Protein AF-0000000073700844 (afdb_homodimer)

Organism: Channa argus (NCBI:txid215402)

Secondary structure (DSSP, 8-state):
------------------EEEEEEHHHHEETTEE-TTHHHHHHHHHHHHHHHHH-TT----EEEEEET----HHHHHHTTTSEEEEE--STTHHHHHHHTTEEEEEESSTTSSHHHHHHTT-EEEE--S----PPPP-TT-SEEEEE-TBTTTB-SHHHHHHTT-HHHHHHHHHHTTTSPPPB-TTHHHHHHHHHHHHHHHTTSS-SEEEEEEESS-SSHHHHHHHHHHHHTT---SEEEE-TT--SHHHHHHH--SEEEES-HHHHHHHHHTT--EEE--------/------------------EEEEEEHHHHEETTEE-TTHHHHHHHHHHHHHHHHH-TT----EEEEEET----HHHHHHTTTSEEEEE--STTHHHHHHHTTEEEEEESSTTSSHHHHHHTT-EEEE--S----PPPP-SS-SEEEEE-TBTTTB-SHHHHHHTT-HHHHHHHHHHTTTSPPPB-TTHHHHHHHHHHHHHHHTTSS-SEEEEEEESS-SSHHHHHHHHHHHHTT---SEEEE-TT--SHHHHHHH--SEEEES-HHHHHHHHHTT--EEE--------

InterPro domains:
  IPR010394 5-nucleotidase [PF06189] (26-286)
  IPR010394 5-nucleotidase [PTHR31367] (26-283)

Sequence (574 aa):
MSNRSSSQQQLSSETEMPITIAMSSELLKQQMRPGPAYFFVKALNTVNAKIKQDYPESKELFKVILINGKSSHELIEEFSDLTIDFLESGEDLIAKLKEHKTHLYLSAEPGFKIQEAVNEGIAAAIIFPQEIQEVTELEKCELRIVFDGDAVLFSDDSERVNKTGLSNFLKYEKENVDNPMTEGPFKGFLKSLTNMQRKLVVKGESIICTYLVTSRNAGYAGYRALNTLKTWGLEIDQAYFLKGSPKGPFLKMIRPHIFFDDQKKHVEDAMKEGILACYVPYCKENPMSNRSSSQQQLSSETEMPITIAMSSELLKQQMRPGPAYFFVKALNTVNAKIKQDYPESKELFKVILINGKSSHELIEEFSDLTIDFLESGEDLIAKLKEHKTHLYLSAEPGFKIQEAVNEGIAAAIIFPQEIQEVTELEKCELRIVFDGDAVLFSDDSERVNKTGLSNFLKYEKENVDNPMTEGPFKGFLKSLTNMQRKLVVKGESIICTYLVTSRNAGYAGYRALNTLKTWGLEIDQAYFLKGSPKGPFLKMIRPHIFFDDQKKHVEDAMKEGILACYVPYCKENP

Structure (mmCIF, N/CA/C/O backbone):
data_AF-0000000073700844-model_v1
#
loop_
_entity.id
_entity.type
_entity.pdbx_description
1 polymer "Cytosolic 5'-nucleotidase 1A"
#
loop_
_atom_site.group_PDB
_atom_site.id
_atom_site.type_symbol
_atom_site.label_atom_id
_atom_site.label_alt_id
_atom_site.label_comp_id
_atom_site.label_asym_id
_atom_site.label_entity_id
_atom_site.label_seq_id
_atom_site.pdbx_PDB_ins_code
_atom_site.Cartn_x
_atom_site.Cartn_y
_atom_site.Cartn_z
_atom_site.occupancy
_atom_site.B_iso_or_equiv
_atom_site.auth_seq_id
_atom_site.auth_comp_id
_atom_site.auth_asym_id
_atom_site.auth_atom_id
_atom_site.pdbx_PDB_model_num
ATOM 1 N N . MET A 1 1 ? -35.781 -9.5 33.906 1 22.3 1 MET A N 1
ATOM 2 C CA . MET A 1 1 ? -35.938 -8.211 33.25 1 22.3 1 MET A CA 1
ATOM 3 C C . MET A 1 1 ? -34.75 -7.301 33.531 1 22.3 1 MET A C 1
ATOM 5 O O . MET A 1 1 ? -34.875 -6.074 33.531 1 22.3 1 MET A O 1
ATOM 9 N N . SER A 1 2 ? -33.594 -7.816 33.969 1 22.88 2 SER A N 1
ATOM 10 C CA . SER A 1 2 ? -32.406 -7.191 34.531 1 22.88 2 SER A CA 1
ATOM 11 C C . SER A 1 2 ? -31.781 -6.18 33.562 1 22.88 2 SER A C 1
ATOM 13 O O . SER A 1 2 ? -31.906 -6.32 32.344 1 22.88 2 SER A O 1
ATOM 15 N N . ASN A 1 3 ? -31.453 -4.898 34.031 1 21.47 3 ASN A N 1
ATOM 16 C CA . ASN A 1 3 ? -31 -3.576 33.625 1 21.47 3 ASN A CA 1
ATOM 17 C C . ASN A 1 3 ? -29.656 -3.645 32.906 1 21.47 3 ASN A C 1
ATOM 19 O O . ASN A 1 3 ? -28.641 -3.982 33.5 1 21.47 3 ASN A O 1
ATOM 23 N N . ARG A 1 4 ? -29.641 -4.223 31.594 1 27.36 4 ARG A N 1
ATOM 24 C CA . ARG A 1 4 ? -28.5 -4.16 30.703 1 27.36 4 ARG A CA 1
ATOM 25 C C . ARG A 1 4 ? -27.844 -2.785 30.734 1 27.36 4 ARG A C 1
ATOM 27 O O . ARG A 1 4 ? -28.391 -1.813 30.219 1 27.36 4 ARG A O 1
ATOM 34 N N . SER A 1 5 ? -27.156 -2.371 31.922 1 24.86 5 SER A N 1
ATOM 35 C CA . SER A 1 5 ? -26.344 -1.184 32.188 1 24.86 5 SER A CA 1
ATOM 36 C C . SER A 1 5 ? -25.484 -0.82 30.984 1 24.86 5 SER A C 1
ATOM 38 O O . SER A 1 5 ? -24.781 -1.673 30.438 1 24.86 5 SER A O 1
ATOM 40 N N . SER A 1 6 ? -25.875 0.181 30.156 1 27.06 6 SER A N 1
ATOM 41 C CA . SER A 1 6 ? -25.375 1 29.062 1 27.06 6 SER A CA 1
ATOM 42 C C . SER A 1 6 ? -23.984 1.544 29.359 1 27.06 6 SER A C 1
ATOM 44 O O . SER A 1 6 ? -23.828 2.451 30.172 1 27.06 6 SER A O 1
ATOM 46 N N . SER A 1 7 ? -23.047 0.772 29.641 1 26.09 7 SER A N 1
ATOM 47 C CA . SER A 1 7 ? -21.688 1.275 29.828 1 26.09 7 SER A CA 1
ATOM 48 C C . SER A 1 7 ? -21.297 2.264 28.734 1 26.09 7 SER A C 1
ATOM 50 O O . SER A 1 7 ? -20.891 1.86 27.641 1 26.09 7 SER A O 1
ATOM 52 N N . GLN A 1 8 ? -22.094 3.354 28.469 1 25.64 8 GLN A N 1
ATOM 53 C CA . GLN A 1 8 ? -21.656 4.582 27.812 1 25.64 8 GLN A CA 1
ATOM 54 C C . GLN A 1 8 ? -20.266 4.992 28.281 1 25.64 8 GLN A C 1
ATOM 56 O O . GLN A 1 8 ? -20.062 5.316 29.453 1 25.64 8 GLN A O 1
ATOM 61 N N . GLN A 1 9 ? -19.219 4.25 27.969 1 28.69 9 GLN A N 1
ATOM 62 C CA . GLN A 1 9 ? -17.891 4.762 28.281 1 28.69 9 GLN A CA 1
ATOM 63 C C . GLN A 1 9 ? -17.844 6.281 28.172 1 28.69 9 GLN A C 1
ATOM 65 O O . GLN A 1 9 ? -18.297 6.848 27.172 1 28.69 9 GLN A O 1
ATOM 70 N N . GLN A 1 10 ? -18 7.043 29.219 1 26.89 10 GLN A N 1
ATOM 71 C CA . GLN A 1 10 ? -17.625 8.438 29.406 1 26.89 10 GLN A CA 1
ATOM 72 C C . GLN A 1 10 ? -16.344 8.773 28.625 1 26.89 10 GLN A C 1
ATOM 74 O O . GLN A 1 10 ? -15.25 8.367 29.016 1 26.89 10 GLN A O 1
ATOM 79 N N . LEU A 1 11 ? -16.328 8.703 27.359 1 34.78 11 LEU A N 1
ATOM 80 C CA . LEU A 1 11 ? -15.242 9.367 26.641 1 34.78 11 LEU A CA 1
ATOM 81 C C . LEU A 1 11 ? -14.805 10.633 27.359 1 34.78 11 LEU A C 1
ATOM 83 O O . LEU A 1 11 ? -15.609 11.547 27.562 1 34.78 11 LEU A O 1
ATOM 87 N N . SER A 1 12 ? -14.031 10.562 28.375 1 32.41 12 SER A N 1
ATOM 88 C CA . SER A 1 12 ? -13.438 11.703 29.062 1 32.41 12 SER A CA 1
ATOM 89 C C . SER A 1 12 ? -13.328 12.914 28.141 1 32.41 12 SER A C 1
ATOM 91 O O . SER A 1 12 ? -13.094 12.766 26.938 1 32.41 12 SER A O 1
ATOM 93 N N . SER A 1 13 ? -14.047 14.008 28.328 1 38.06 13 SER A N 1
ATOM 94 C CA . SER A 1 13 ? -14.086 15.336 27.719 1 38.06 13 SER A CA 1
ATOM 95 C C . SER A 1 13 ? -12.68 15.844 27.422 1 38.06 13 SER A C 1
ATOM 97 O O . SER A 1 13 ? -12.07 16.516 28.266 1 38.06 13 SER A O 1
ATOM 99 N N . GLU A 1 14 ? -11.742 15.062 27.266 1 42.62 14 GLU A N 1
ATOM 100 C CA . GLU A 1 14 ? -10.539 15.789 26.859 1 42.62 14 GLU A CA 1
ATOM 101 C C . GLU A 1 14 ? -10.891 16.984 25.984 1 42.62 14 GLU A C 1
ATOM 103 O O . GLU A 1 14 ? -11.719 16.875 25.078 1 42.62 14 GLU A O 1
ATOM 108 N N . THR A 1 15 ? -10.891 18.141 26.5 1 50.78 15 THR A N 1
ATOM 109 C CA . THR A 1 15 ? -11.156 19.438 25.891 1 50.78 15 THR A CA 1
ATOM 110 C C . THR A 1 15 ? -10.859 19.406 24.391 1 50.78 15 THR A C 1
ATOM 112 O O . THR A 1 15 ? -9.742 19.062 23.984 1 50.78 15 THR A O 1
ATOM 115 N N . GLU A 1 16 ? -11.852 19.203 23.578 1 72.69 16 GLU A N 1
ATOM 116 C CA . GLU A 1 16 ? -11.773 19.25 22.125 1 72.69 16 GLU A CA 1
ATOM 117 C C . GLU A 1 16 ? -10.969 20.453 21.656 1 72.69 16 GLU A C 1
ATOM 119 O O . GLU A 1 16 ? -11.297 21.594 21.984 1 72.69 16 GLU A O 1
ATOM 124 N N . MET A 1 17 ? -9.68 20.328 21.375 1 85.88 17 MET A N 1
ATOM 125 C CA . MET A 1 17 ? -8.82 21.422 20.922 1 85.88 17 MET A CA 1
ATOM 126 C C . MET A 1 17 ? -8.656 21.375 19.406 1 85.88 17 MET A C 1
ATOM 128 O O . MET A 1 17 ? -8.734 20.297 18.797 1 85.88 17 MET A O 1
ATOM 132 N N . PRO A 1 18 ? -8.547 22.609 18.812 1 95.5 18 PRO A N 1
ATOM 133 C CA . PRO A 1 18 ? -8.344 22.656 17.375 1 95.5 18 PRO A CA 1
ATOM 134 C C . PRO A 1 18 ? -6.984 22.094 16.953 1 95.5 18 PRO A C 1
ATOM 136 O O . PRO A 1 18 ? -6.059 22.031 17.766 1 95.5 18 PRO A O 1
ATOM 139 N N . ILE A 1 19 ? -6.941 21.547 15.766 1 97.81 19 ILE A N 1
ATOM 140 C CA . ILE A 1 19 ? -5.656 21.266 15.141 1 97.81 19 ILE A CA 1
ATOM 141 C C . ILE A 1 19 ? -5.094 22.531 14.508 1 97.81 19 ILE A C 1
ATOM 143 O O . ILE A 1 19 ? -5.629 23.031 13.516 1 97.81 19 ILE A O 1
ATOM 147 N N . THR A 1 20 ? -4.02 23.047 15.094 1 98.5 20 THR A N 1
ATOM 148 C CA . THR A 1 20 ? -3.465 24.328 14.68 1 98.5 20 THR A CA 1
ATOM 149 C C . THR A 1 20 ? -2.299 24.125 13.719 1 98.5 20 THR A C 1
ATOM 151 O O . THR A 1 20 ? -1.33 23.438 14.039 1 98.5 20 THR A O 1
ATOM 154 N N . ILE A 1 21 ? -2.4 24.75 12.562 1 98.75 21 ILE A N 1
ATOM 155 C CA . ILE A 1 21 ? -1.37 24.719 11.523 1 98.75 21 ILE A CA 1
ATOM 156 C C . ILE A 1 21 ? -0.824 26.125 11.289 1 98.75 21 ILE A C 1
ATOM 158 O O . ILE A 1 21 ? -1.578 27.031 10.961 1 98.75 21 ILE A O 1
ATOM 162 N N . ALA A 1 22 ? 0.448 26.297 11.5 1 98.38 22 ALA A N 1
ATOM 163 C CA . ALA A 1 22 ? 1.108 27.578 11.242 1 98.38 22 ALA A CA 1
ATOM 164 C C . ALA A 1 22 ? 1.909 27.516 9.945 1 98.38 22 ALA A C 1
ATOM 166 O O . ALA A 1 22 ? 2.541 26.5 9.641 1 98.38 22 ALA A O 1
ATOM 167 N N . MET A 1 23 ? 1.898 28.656 9.211 1 97.75 23 MET A N 1
ATOM 168 C CA . MET A 1 23 ? 2.686 28.688 7.98 1 97.75 23 MET A CA 1
ATOM 169 C C . MET A 1 23 ? 3.086 30.109 7.617 1 97.75 23 MET A C 1
ATOM 171 O O . MET A 1 23 ? 2.424 31.062 8.023 1 97.75 23 MET A O 1
ATOM 175 N N . SER A 1 24 ? 4.219 30.203 6.898 1 96.81 24 SER A N 1
ATOM 176 C CA . SER A 1 24 ? 4.555 31.484 6.285 1 96.81 24 SER A CA 1
ATOM 177 C C . SER A 1 24 ? 3.412 32 5.41 1 96.81 24 SER A C 1
ATOM 179 O O . SER A 1 24 ? 2.832 31.234 4.633 1 96.81 24 SER A O 1
ATOM 181 N N . SER A 1 25 ? 3.16 33.312 5.516 1 96.06 25 SER A N 1
ATOM 182 C CA . SER A 1 25 ? 1.999 33.844 4.828 1 96.06 25 SER A CA 1
ATOM 183 C C . SER A 1 25 ? 2.121 33.688 3.318 1 96.06 25 SER A C 1
ATOM 185 O O . SER A 1 25 ? 1.118 33.531 2.625 1 96.06 25 SER A O 1
ATOM 187 N N . GLU A 1 26 ? 3.326 33.719 2.752 1 94.38 26 GLU A N 1
ATOM 188 C CA . GLU A 1 26 ? 3.535 33.625 1.31 1 94.38 26 GLU A CA 1
ATOM 189 C C . GLU A 1 26 ? 3.148 32.25 0.771 1 94.38 26 GLU A C 1
ATOM 191 O O . GLU A 1 26 ? 2.967 32.094 -0.436 1 94.38 26 GLU A O 1
ATOM 196 N N . LEU A 1 27 ? 3.031 31.266 1.649 1 95.56 27 LEU A N 1
ATOM 197 C CA . LEU A 1 27 ? 2.615 29.938 1.227 1 95.56 27 LEU A CA 1
ATOM 198 C C . LEU A 1 27 ? 1.13 29.906 0.884 1 95.56 27 LEU A C 1
ATOM 200 O O . LEU A 1 27 ? 0.682 29.062 0.1 1 95.56 27 LEU A O 1
ATOM 204 N N . LEU A 1 28 ? 0.366 30.781 1.541 1 96.31 28 LEU A N 1
ATOM 205 C CA . LEU A 1 28 ? -1.062 30.844 1.252 1 96.31 28 LEU A CA 1
ATOM 206 C C . LEU A 1 28 ? -1.332 31.781 0.078 1 96.31 28 LEU A C 1
ATOM 208 O O . LEU A 1 28 ? -2.018 31.406 -0.875 1 96.31 28 LEU A O 1
ATOM 212 N N . LYS A 1 29 ? -0.784 33 0.184 1 92.88 29 LYS A N 1
ATOM 213 C CA . LYS A 1 29 ? -0.968 34 -0.85 1 92.88 29 LYS A CA 1
ATOM 214 C C . LYS A 1 29 ? 0.307 34.812 -1.055 1 92.88 29 LYS A C 1
ATOM 216 O O . LYS A 1 29 ? 1.006 35.156 -0.092 1 92.88 29 LYS A O 1
ATOM 221 N N . GLN A 1 30 ? 0.606 35.031 -2.312 1 86.94 30 GLN A N 1
ATOM 222 C CA . GLN A 1 30 ? 1.688 35.938 -2.719 1 86.94 30 GLN A CA 1
ATOM 223 C C . GLN A 1 30 ? 1.165 37.062 -3.582 1 86.94 30 GLN A C 1
ATOM 225 O O . GLN A 1 30 ? 0.835 36.875 -4.754 1 86.94 30 GLN A O 1
ATOM 230 N N . GLN A 1 31 ? 1.242 38.281 -3.074 1 81.88 31 GLN A N 1
ATOM 231 C CA . GLN A 1 31 ? 0.75 39.438 -3.777 1 81.88 31 GLN A CA 1
ATOM 232 C C . GLN A 1 31 ? -0.648 39.219 -4.34 1 81.88 31 GLN A C 1
ATOM 234 O O . GLN A 1 31 ? -0.891 39.438 -5.527 1 81.88 31 GLN A O 1
ATOM 239 N N . MET A 1 32 ? -1.543 38.594 -3.633 1 79.19 32 MET A N 1
ATOM 240 C CA . MET A 1 32 ? -2.965 38.375 -3.873 1 79.19 32 MET A CA 1
ATOM 241 C C . MET A 1 32 ? -3.182 37.156 -4.754 1 79.19 32 MET A C 1
ATOM 243 O O . MET A 1 32 ? -4.305 36.875 -5.184 1 79.19 32 MET A O 1
ATOM 247 N N . ARG A 1 33 ? -2.111 36.562 -5.207 1 89.69 33 ARG A N 1
ATOM 248 C CA . ARG A 1 33 ? -2.211 35.312 -5.941 1 89.69 33 ARG A CA 1
ATOM 249 C C . ARG A 1 33 ? -2.047 34.125 -5.012 1 89.69 33 ARG A C 1
ATOM 251 O O . ARG A 1 33 ? -1.343 34.188 -4.004 1 89.69 33 ARG A O 1
ATOM 258 N N . PRO A 1 34 ? -2.693 33.125 -5.34 1 93.56 34 PRO A N 1
ATOM 259 C CA . PRO A 1 34 ? -2.568 31.906 -4.512 1 93.56 34 PRO A CA 1
ATOM 260 C C . PRO A 1 34 ? -1.129 31.406 -4.414 1 93.56 34 PRO A C 1
ATOM 262 O O . PRO A 1 34 ? -0.384 31.469 -5.398 1 93.56 34 PRO A O 1
ATOM 265 N N . GLY A 1 35 ? -0.713 31.016 -3.213 1 94.81 35 GLY A N 1
ATOM 266 C CA . GLY A 1 35 ? 0.575 30.375 -3.002 1 94.81 35 GLY A CA 1
ATOM 267 C C . GLY A 1 35 ? 0.509 28.859 -3.09 1 94.81 35 GLY A C 1
ATOM 268 O O . GLY A 1 35 ? -0.555 28.297 -3.354 1 94.81 35 GLY A O 1
ATOM 269 N N . PRO A 1 36 ? 1.646 28.188 -2.898 1 94.88 36 PRO A N 1
ATOM 270 C CA . PRO A 1 36 ? 1.716 26.734 -3.084 1 94.88 36 PRO A CA 1
ATOM 271 C C . PRO A 1 36 ? 0.773 25.984 -2.152 1 94.88 36 PRO A C 1
ATOM 273 O O . PRO A 1 36 ? 0.298 24.891 -2.5 1 94.88 36 PRO A O 1
ATOM 276 N N . ALA A 1 37 ? 0.478 26.516 -0.998 1 96.38 37 ALA A N 1
ATOM 277 C CA . ALA A 1 37 ? -0.334 25.797 -0.022 1 96.38 37 ALA A CA 1
ATOM 278 C C . ALA A 1 37 ? -1.8 26.219 -0.113 1 96.38 37 ALA A C 1
ATOM 280 O O . ALA A 1 37 ? -2.605 25.875 0.753 1 96.38 37 ALA A O 1
ATOM 281 N N . TYR A 1 38 ? -2.197 26.953 -1.113 1 96.5 38 TYR A N 1
ATOM 282 C CA . TYR A 1 38 ? -3.539 27.5 -1.242 1 96.5 38 TYR A CA 1
ATOM 283 C C . TYR A 1 38 ? -4.59 26.406 -1.202 1 96.5 38 TYR A C 1
ATOM 285 O O . TYR A 1 38 ? -5.535 26.469 -0.411 1 96.5 38 TYR A O 1
ATOM 293 N N . PHE A 1 39 ? -4.426 25.406 -2.01 1 95.69 39 PHE A N 1
ATOM 294 C CA . PHE A 1 39 ? -5.445 24.359 -2.127 1 95.69 39 PHE A CA 1
ATOM 295 C C . PHE A 1 39 ? -5.441 23.453 -0.898 1 95.69 39 PHE A C 1
ATOM 297 O O . PHE A 1 39 ? -6.457 22.844 -0.571 1 95.69 39 PHE A O 1
ATOM 304 N N . PHE A 1 40 ? -4.332 23.375 -0.237 1 97.12 40 PHE A N 1
ATOM 305 C CA . PHE A 1 40 ? -4.305 22.703 1.052 1 97.12 40 PHE A CA 1
ATOM 306 C C . PHE A 1 40 ? -5.195 23.422 2.062 1 97.12 40 PHE A C 1
ATOM 308 O O . PHE A 1 40 ? -6.035 22.797 2.709 1 97.12 40 PHE A O 1
ATOM 315 N N . VAL A 1 41 ? -5.062 24.703 2.178 1 97.44 41 VAL A N 1
ATOM 316 C CA . VAL A 1 41 ? -5.844 25.5 3.115 1 97.44 41 VAL A CA 1
ATOM 317 C C . VAL A 1 41 ? -7.312 25.5 2.699 1 97.44 41 VAL A C 1
ATOM 319 O O . VAL A 1 41 ? -8.203 25.469 3.551 1 97.44 41 VAL A O 1
ATOM 322 N N . LYS A 1 42 ? -7.527 25.547 1.431 1 96.38 42 LYS A N 1
ATOM 323 C CA . LYS A 1 42 ? -8.898 25.438 0.941 1 96.38 42 LYS A CA 1
ATOM 324 C C . LYS A 1 42 ? -9.547 24.141 1.395 1 96.38 42 LYS A C 1
ATOM 326 O O . LYS A 1 42 ? -10.711 24.125 1.785 1 96.38 42 LYS A O 1
ATOM 331 N N . ALA A 1 43 ? -8.812 23.047 1.327 1 96.69 43 ALA A N 1
ATOM 332 C CA . ALA A 1 43 ? -9.312 21.766 1.79 1 96.69 43 ALA A CA 1
ATOM 333 C C . ALA A 1 43 ? -9.609 21.797 3.287 1 96.69 43 ALA A C 1
ATOM 335 O O . ALA A 1 43 ? -10.617 21.234 3.738 1 96.69 43 ALA A O 1
ATOM 336 N N . LEU A 1 44 ? -8.758 22.453 4.074 1 97.56 44 LEU A N 1
ATOM 337 C CA . LEU A 1 44 ? -9.016 22.609 5.5 1 97.56 44 LEU A CA 1
ATOM 338 C C . LEU A 1 44 ? -10.336 23.328 5.742 1 97.56 44 LEU A C 1
ATOM 340 O O . LEU A 1 44 ? -11.117 22.938 6.613 1 97.56 44 LEU A O 1
ATOM 344 N N . ASN A 1 45 ? -10.516 24.375 4.996 1 97.12 45 ASN A N 1
ATOM 345 C CA . ASN A 1 45 ? -11.75 25.156 5.094 1 97.12 45 ASN A CA 1
ATOM 346 C C . ASN A 1 45 ? -12.977 24.297 4.797 1 97.12 45 ASN A C 1
ATOM 348 O O . ASN A 1 45 ? -13.984 24.375 5.5 1 97.12 45 ASN A O 1
ATOM 352 N N . THR A 1 46 ? -12.867 23.5 3.795 1 94.38 46 THR A N 1
ATOM 353 C CA . THR A 1 46 ? -13.969 22.625 3.402 1 94.38 46 THR A CA 1
ATOM 354 C C . THR A 1 46 ? -14.266 21.594 4.5 1 94.38 46 THR A C 1
ATOM 356 O O . THR A 1 46 ? -15.43 21.344 4.809 1 94.38 46 THR A O 1
ATOM 359 N N . VAL A 1 47 ? -13.234 21.016 5.074 1 94.75 47 VAL A N 1
ATOM 360 C CA . VAL A 1 47 ? -13.406 20.047 6.156 1 94.75 47 VAL A CA 1
ATOM 361 C C . VAL A 1 47 ? -14.109 20.719 7.34 1 94.75 47 VAL A C 1
ATOM 363 O O . VAL A 1 47 ? -15.062 20.156 7.895 1 94.75 47 VAL A O 1
ATOM 366 N N . ASN A 1 48 ? -13.664 21.891 7.715 1 96.12 48 ASN A N 1
ATOM 367 C CA . ASN A 1 48 ? -14.297 22.625 8.805 1 96.12 48 ASN A CA 1
ATOM 368 C C . ASN A 1 48 ? -15.781 22.875 8.523 1 96.12 48 ASN A C 1
ATOM 370 O O . ASN A 1 48 ? -16.625 22.719 9.414 1 96.12 48 ASN A O 1
ATOM 374 N N . ALA A 1 49 ? -16.062 23.344 7.301 1 94.56 49 ALA A N 1
ATOM 375 C CA . ALA A 1 49 ? -17.453 23.625 6.93 1 94.56 49 ALA A CA 1
ATOM 376 C C . ALA A 1 49 ? -18.328 22.391 7.141 1 94.56 49 ALA A C 1
ATOM 378 O O . ALA A 1 49 ? -19.438 22.5 7.676 1 94.56 49 ALA A O 1
ATOM 379 N N . LYS A 1 50 ? -17.828 21.281 6.758 1 91.12 50 LYS A N 1
ATOM 380 C CA . LYS A 1 50 ? -18.578 20.031 6.891 1 91.12 50 LYS A CA 1
ATOM 381 C C . LYS A 1 50 ? -18.734 19.641 8.352 1 91.12 50 LYS A C 1
ATOM 383 O O . LYS A 1 50 ? -19.797 19.156 8.766 1 91.12 50 LYS A O 1
ATOM 388 N N . ILE A 1 51 ? -17.688 19.797 9.133 1 91.75 51 ILE A N 1
ATOM 389 C CA . ILE A 1 51 ? -17.75 19.484 10.555 1 91.75 51 ILE A CA 1
ATOM 390 C C . ILE A 1 51 ? -18.781 20.391 11.234 1 91.75 51 ILE A C 1
ATOM 392 O O . ILE A 1 51 ? -19.594 19.922 12.031 1 91.75 51 ILE A O 1
ATOM 396 N N . LYS A 1 52 ? -18.766 21.641 10.883 1 93.12 52 LYS A N 1
ATOM 397 C CA . LYS A 1 52 ? -19.703 22.578 11.477 1 93.12 52 LYS A CA 1
ATOM 398 C C . LYS A 1 52 ? -21.141 22.25 11.102 1 93.12 52 LYS A C 1
ATOM 400 O O . LYS A 1 52 ? -22.062 22.453 11.898 1 93.12 52 LYS A O 1
ATOM 405 N N . GLN A 1 53 ? -21.281 21.75 9.953 1 90.69 53 GLN A N 1
ATOM 406 C CA . GLN A 1 53 ? -22.609 21.328 9.508 1 90.69 53 GLN A CA 1
ATOM 407 C C . GLN A 1 53 ? -23.109 20.125 10.297 1 90.69 53 GLN A C 1
ATOM 409 O O . GLN A 1 53 ? -24.266 20.109 10.758 1 90.69 53 GLN A O 1
ATOM 414 N N . ASP A 1 54 ? -22.297 19.156 10.508 1 87.5 54 ASP A N 1
ATOM 415 C CA . ASP A 1 54 ? -22.688 17.906 11.156 1 87.5 54 ASP A CA 1
ATOM 416 C C . ASP A 1 54 ? -22.609 18.031 12.672 1 87.5 54 ASP A C 1
ATOM 418 O O . ASP A 1 54 ? -23.375 17.375 13.391 1 87.5 54 ASP A O 1
ATOM 422 N N . TYR A 1 55 ? -21.688 18.812 13.133 1 88.25 55 TYR A N 1
ATOM 423 C CA . TYR A 1 55 ? -21.438 19.031 14.562 1 88.25 55 TYR A CA 1
ATOM 424 C C . TYR A 1 55 ? -21.266 20.516 14.875 1 88.25 55 TYR A C 1
ATOM 426 O O . TYR A 1 55 ? -20.172 20.953 15.195 1 88.25 55 TYR A O 1
ATOM 434 N N . PRO A 1 56 ? -22.297 21.219 14.945 1 89.19 56 PRO A N 1
ATOM 435 C CA . PRO A 1 56 ? -22.234 22.672 15.062 1 89.19 56 PRO A CA 1
ATOM 436 C C . PRO A 1 56 ? -21.484 23.125 16.312 1 89.19 56 PRO A C 1
ATOM 438 O O . PRO A 1 56 ? -20.906 24.219 16.328 1 89.19 56 PRO A O 1
ATOM 441 N N . GLU A 1 57 ? -21.391 22.344 17.328 1 88.88 57 GLU A N 1
ATOM 442 C CA . GLU A 1 57 ? -20.766 22.766 18.578 1 88.88 57 GLU A CA 1
ATOM 443 C C . GLU A 1 57 ? -19.328 22.25 18.703 1 88.88 57 GLU A C 1
ATOM 445 O O . GLU A 1 57 ? -18.656 22.484 19.703 1 88.88 57 GLU A O 1
ATOM 450 N N . SER A 1 58 ? -18.875 21.594 17.656 1 88.38 58 SER A N 1
ATOM 451 C CA . SER A 1 58 ? -17.547 20.984 17.734 1 88.38 58 SER A CA 1
ATOM 452 C C . SER A 1 58 ? -16.453 22.047 17.75 1 88.38 58 SER A C 1
ATOM 454 O O . SER A 1 58 ? -16.516 23.016 16.984 1 88.38 58 SER A O 1
ATOM 456 N N . LYS A 1 59 ? -15.469 21.875 18.656 1 88.88 59 LYS A N 1
ATOM 457 C CA . LYS A 1 59 ? -14.289 22.75 18.672 1 88.88 59 LYS A CA 1
ATOM 458 C C . LYS A 1 59 ? -13.086 22.062 18.047 1 88.88 59 LYS A C 1
ATOM 460 O O . LYS A 1 59 ? -12.016 22.656 17.922 1 88.88 59 LYS A O 1
ATOM 465 N N . GLU A 1 60 ? -13.344 20.875 17.688 1 91 60 GLU A N 1
ATOM 466 C CA . GLU A 1 60 ? -12.289 20.125 17.016 1 91 60 GLU A CA 1
ATOM 467 C C . GLU A 1 60 ? -12.25 20.453 15.523 1 91 60 GLU A C 1
ATOM 469 O O . GLU A 1 60 ? -12.766 19.688 14.703 1 91 60 GLU A O 1
ATOM 474 N N . LEU A 1 61 ? -11.695 21.641 15.273 1 96.31 61 LEU A N 1
ATOM 475 C CA . LEU A 1 61 ? -11.578 22.188 13.93 1 96.31 61 LEU A CA 1
ATOM 476 C C . LEU A 1 61 ? -10.117 22.484 13.586 1 96.31 61 LEU A C 1
ATOM 478 O O . LEU A 1 61 ? -9.242 22.391 14.453 1 96.31 61 LEU A O 1
ATOM 482 N N . PHE A 1 62 ? -9.961 22.75 12.336 1 98 62 PHE A N 1
ATOM 483 C CA . PHE A 1 62 ? -8.648 23.266 11.938 1 98 62 PHE A CA 1
ATOM 484 C C . PHE A 1 62 ? -8.539 24.75 12.195 1 98 62 PHE A C 1
ATOM 486 O O . PHE A 1 62 ? -9.508 25.5 12.008 1 98 62 PHE A O 1
ATOM 493 N N . LYS A 1 63 ? -7.453 25.125 12.656 1 98.25 63 LYS A N 1
ATOM 494 C CA . LYS A 1 63 ? -7.062 26.531 12.82 1 98.25 63 LYS A CA 1
ATOM 495 C C . LYS A 1 63 ? -5.762 26.828 12.078 1 98.25 63 LYS A C 1
ATOM 497 O O . LYS A 1 63 ? -4.852 25.984 12.055 1 98.25 63 LYS A O 1
ATOM 502 N N . VAL A 1 64 ? -5.707 28.016 11.43 1 98.44 64 VAL A N 1
ATOM 503 C CA . VAL A 1 64 ? -4.52 28.375 10.664 1 98.44 64 VAL A CA 1
ATOM 504 C C . VAL A 1 64 ? -3.891 29.641 11.25 1 98.44 64 VAL A C 1
ATOM 506 O O . VAL A 1 64 ? -4.602 30.578 11.609 1 98.44 64 VAL A O 1
ATOM 509 N N . ILE A 1 65 ? -2.588 29.609 11.438 1 98.25 65 ILE A N 1
ATOM 510 C CA . ILE A 1 65 ? -1.809 30.797 11.805 1 98.25 65 ILE A CA 1
ATOM 511 C C . ILE A 1 65 ? -0.913 31.203 10.641 1 98.25 65 ILE A C 1
ATOM 513 O O . ILE A 1 65 ? -0.111 30.406 10.148 1 98.25 65 ILE A O 1
ATOM 517 N N . LEU A 1 66 ? -1.047 32.438 10.211 1 97.56 66 LEU A N 1
ATOM 518 C CA . LEU A 1 66 ? -0.187 33 9.164 1 97.56 66 LEU A CA 1
ATOM 519 C C . LEU A 1 66 ? 0.932 33.844 9.758 1 97.56 66 LEU A C 1
ATOM 521 O O . LEU A 1 66 ? 0.667 34.844 10.438 1 97.56 66 LEU A O 1
ATOM 525 N N . ILE A 1 67 ? 2.141 33.438 9.516 1 96.94 67 ILE A N 1
ATOM 526 C CA . ILE A 1 67 ? 3.318 34.156 9.992 1 96.94 67 ILE A CA 1
ATOM 527 C C . ILE A 1 67 ? 3.658 35.281 9.031 1 96.94 67 ILE A C 1
ATOM 529 O O . ILE A 1 67 ? 3.805 35.062 7.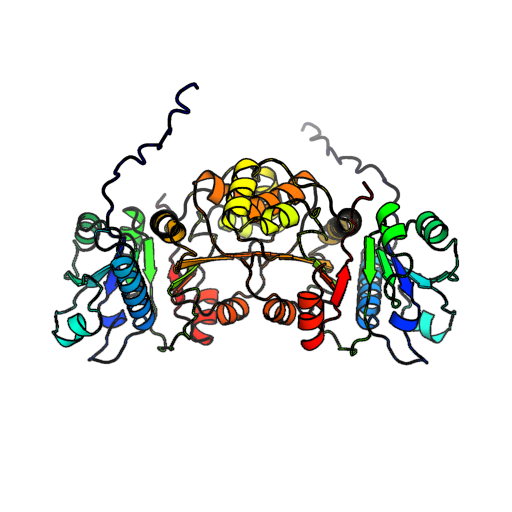828 1 96.94 67 ILE A O 1
ATOM 533 N N . ASN A 1 68 ? 3.758 36.531 9.562 1 94.62 68 ASN A N 1
ATOM 534 C CA . ASN A 1 68 ? 4.039 37.75 8.836 1 94.62 68 ASN A CA 1
ATOM 535 C C . ASN A 1 68 ? 2.936 38.062 7.824 1 94.62 68 ASN A C 1
ATOM 537 O O . ASN A 1 68 ? 3.211 38.594 6.738 1 94.62 68 ASN A O 1
ATOM 541 N N . GLY A 1 69 ? 1.776 37.531 8.156 1 92.38 69 GLY A N 1
ATOM 542 C CA . GLY A 1 69 ? 0.612 37.844 7.344 1 92.38 69 GLY A CA 1
ATOM 543 C C . GLY A 1 69 ? -0.228 38.969 7.914 1 92.38 69 GLY A C 1
ATOM 544 O O . GLY A 1 69 ? 0.061 39.469 9 1 92.38 69 GLY A O 1
ATOM 545 N N . LYS A 1 70 ? -1.176 39.438 7.121 1 91.62 70 LYS A N 1
ATOM 546 C CA . LYS A 1 70 ? -2.111 40.469 7.551 1 91.62 70 LYS A CA 1
ATOM 547 C C . LYS A 1 70 ? -3.551 40.062 7.242 1 91.62 70 LYS A C 1
ATOM 549 O O . LYS A 1 70 ? -3.814 39.375 6.25 1 91.62 70 LYS A O 1
ATOM 554 N N . SER A 1 71 ? -4.348 40.562 8.07 1 90.06 71 SER A N 1
ATOM 555 C CA . SER A 1 71 ? -5.77 40.312 7.879 1 90.06 71 SER A CA 1
ATOM 556 C C . SER A 1 71 ? -6.34 41.125 6.734 1 90.06 71 SER A C 1
ATOM 558 O O . SER A 1 71 ? -5.957 42.281 6.551 1 90.06 71 SER A O 1
ATOM 560 N N . SER A 1 72 ? -7.102 40.469 5.941 1 90.25 72 SER A N 1
ATOM 561 C CA . SER A 1 72 ? -7.895 41.156 4.922 1 90.25 72 SER A CA 1
ATOM 562 C C . SER A 1 72 ? -9.305 40.562 4.84 1 90.25 72 SER A C 1
ATOM 564 O O . SER A 1 72 ? -9.516 39.375 5.137 1 90.25 72 SER A O 1
ATOM 566 N N . HIS A 1 73 ? -10.273 41.469 4.555 1 89.94 73 HIS A N 1
ATOM 567 C CA . HIS A 1 73 ? -11.656 41 4.406 1 89.94 73 HIS A CA 1
ATOM 568 C C . HIS A 1 73 ? -11.766 39.875 3.373 1 89.94 73 HIS A C 1
ATOM 570 O O . HIS A 1 73 ? -12.531 38.938 3.553 1 89.94 73 HIS A O 1
ATOM 576 N N . GLU A 1 74 ? -11.031 39.969 2.344 1 90.69 74 GLU A N 1
ATOM 577 C CA . GLU A 1 74 ? -11.039 39 1.277 1 90.69 74 GLU A CA 1
ATOM 578 C C . GLU A 1 74 ? -10.57 37.625 1.788 1 90.69 74 GLU A C 1
ATOM 580 O O . GLU A 1 74 ? -11.164 36.594 1.464 1 90.69 74 GLU A O 1
ATOM 585 N N . LEU A 1 75 ? -9.492 37.656 2.504 1 91.81 75 LEU A N 1
ATOM 586 C CA . LEU A 1 75 ? -8.922 36.438 3.045 1 91.81 75 LEU A CA 1
ATOM 587 C C . LEU A 1 75 ? -9.906 35.75 3.984 1 91.81 75 LEU A C 1
ATOM 589 O O . LEU A 1 75 ? -10.102 34.531 3.896 1 91.81 75 LEU A O 1
ATOM 593 N N . ILE A 1 76 ? -10.555 36.5 4.836 1 90.31 76 ILE A N 1
ATOM 594 C CA . ILE A 1 76 ? -11.492 35.969 5.824 1 90.31 76 ILE A CA 1
ATOM 595 C C . ILE A 1 76 ? -12.727 35.406 5.121 1 90.31 76 ILE A C 1
ATOM 597 O O . ILE A 1 76 ? -13.258 34.375 5.523 1 90.31 76 ILE A O 1
ATOM 601 N N . GLU A 1 77 ? -13.156 36.094 4.113 1 93.69 77 GLU A N 1
ATOM 602 C CA . GLU A 1 77 ? -14.328 35.656 3.369 1 93.69 77 GLU A CA 1
ATOM 603 C C . GLU A 1 77 ? -14.023 34.375 2.598 1 93.69 77 GLU A C 1
ATOM 605 O O . GLU A 1 77 ? -14.859 33.469 2.514 1 93.69 77 GLU A O 1
ATOM 610 N N . GLU A 1 78 ? -12.93 34.344 2.018 1 95.44 78 GLU A N 1
ATOM 611 C CA . GLU A 1 78 ? -12.523 33.188 1.201 1 95.44 78 GLU A CA 1
ATOM 612 C C . GLU A 1 78 ? -12.398 31.922 2.041 1 95.44 78 GLU A C 1
ATOM 614 O O . GLU A 1 78 ? -12.742 30.828 1.582 1 95.44 78 GLU A O 1
ATOM 619 N N . PHE A 1 79 ? -11.914 32.094 3.217 1 97.25 79 PHE A N 1
ATOM 620 C CA . PHE A 1 79 ? -11.766 30.969 4.148 1 97.25 79 PHE A CA 1
ATOM 621 C C . PHE A 1 79 ? -12.641 31.172 5.379 1 97.25 79 PHE A C 1
ATOM 623 O O . PHE A 1 79 ? -12.164 31.094 6.512 1 97.25 79 PHE A O 1
ATOM 630 N N . SER A 1 80 ? -13.914 31.281 5.18 1 96.94 80 SER A N 1
ATOM 631 C CA . SER A 1 80 ? -14.883 31.734 6.18 1 96.94 80 SER A CA 1
ATOM 632 C C . SER A 1 80 ? -15.078 30.688 7.27 1 96.94 80 SER A C 1
ATOM 634 O O . SER A 1 80 ? -15.531 31 8.375 1 96.94 80 SER A O 1
ATOM 636 N N . ASP A 1 81 ? -14.734 29.422 7.035 1 96.81 81 ASP A N 1
ATOM 637 C CA . ASP A 1 81 ? -14.969 28.375 8.016 1 96.81 81 ASP A CA 1
ATOM 638 C C . ASP A 1 81 ? -13.711 28.094 8.836 1 96.81 81 ASP A C 1
ATOM 640 O O . ASP A 1 81 ? -13.711 27.219 9.711 1 96.81 81 ASP A O 1
ATOM 644 N N . LEU A 1 82 ? -12.648 28.828 8.531 1 97.06 82 LEU A N 1
ATOM 645 C CA . LEU A 1 82 ? -11.406 28.688 9.281 1 97.06 82 LEU A CA 1
ATOM 646 C C . LEU A 1 82 ? -11.227 29.859 10.242 1 97.06 82 LEU A C 1
ATOM 648 O O . LEU A 1 82 ? -11.641 30.984 9.945 1 97.06 82 LEU A O 1
ATOM 652 N N . THR A 1 83 ? -10.711 29.531 11.398 1 96.12 83 THR A N 1
ATOM 653 C CA . THR A 1 83 ? -10.102 30.578 12.219 1 96.12 83 THR A CA 1
ATOM 654 C C . THR A 1 83 ? -8.672 30.844 11.773 1 96.12 83 THR A C 1
ATOM 656 O O . THR A 1 83 ? -7.84 29.938 11.734 1 96.12 83 THR A O 1
ATOM 659 N N . ILE A 1 84 ? -8.422 32.062 11.383 1 97.06 84 ILE A N 1
ATOM 660 C CA . ILE A 1 84 ? -7.09 32.469 10.93 1 97.06 84 ILE A CA 1
ATOM 661 C C . ILE A 1 84 ? -6.492 33.469 11.891 1 97.06 84 ILE A C 1
ATOM 663 O O . ILE A 1 84 ? -7.074 34.562 12.109 1 97.06 84 ILE A O 1
ATOM 667 N N . ASP A 1 85 ? -5.395 33.188 12.492 1 97.31 85 ASP A N 1
ATOM 668 C CA . ASP A 1 85 ? -4.621 34.094 13.336 1 97.31 85 ASP A CA 1
ATOM 669 C C . ASP A 1 85 ? -3.338 34.531 12.641 1 97.31 85 ASP A C 1
ATOM 671 O O . ASP A 1 85 ? -2.939 33.938 11.633 1 97.31 85 ASP A O 1
ATOM 675 N N . PHE A 1 86 ? -2.781 35.625 13.188 1 96.88 86 PHE A N 1
ATOM 676 C CA . PHE A 1 86 ? -1.582 36.188 12.594 1 96.88 86 PHE A CA 1
ATOM 677 C C . PHE A 1 86 ? -0.486 36.344 13.641 1 96.88 86 PHE A C 1
ATOM 679 O O . PHE A 1 86 ? -0.755 36.781 14.766 1 96.88 86 PHE A O 1
ATOM 686 N N . LEU A 1 87 ? 0.715 35.906 13.297 1 96.81 87 LEU A N 1
ATOM 687 C CA . LEU A 1 87 ? 1.891 36.094 14.141 1 96.81 87 LEU A CA 1
ATOM 688 C C . LEU A 1 87 ? 3.031 36.719 13.359 1 96.81 87 LEU A C 1
ATOM 690 O O . LEU A 1 87 ? 3.072 36.656 12.133 1 96.81 87 LEU A O 1
ATOM 694 N N . GLU A 1 88 ? 3.938 37.406 14.102 1 95.25 88 GLU A N 1
ATOM 695 C CA . GLU A 1 88 ? 5.16 37.938 13.5 1 95.25 88 GLU A CA 1
ATOM 696 C C . GLU A 1 88 ? 6.344 37 13.742 1 95.25 88 GLU A C 1
ATOM 698 O O . GLU A 1 88 ? 6.461 36.406 14.82 1 95.25 88 GLU A O 1
ATOM 703 N N . SER A 1 89 ? 7.055 36.938 12.688 1 91.75 89 SER A N 1
ATOM 704 C CA . SER A 1 89 ? 8.281 36.156 12.852 1 91.75 89 SER A CA 1
ATOM 705 C C . SER A 1 89 ? 9.258 36.844 13.797 1 91.75 89 SER A C 1
ATOM 707 O O . SER A 1 89 ? 9.141 38.062 14.055 1 91.75 89 SER A O 1
ATOM 709 N N . GLY A 1 90 ? 10.125 36.125 14.414 1 89.81 90 GLY A N 1
ATOM 710 C CA . GLY A 1 90 ? 11.141 36.625 15.328 1 89.81 90 GLY A CA 1
ATOM 711 C C . GLY A 1 90 ? 11.836 35.5 16.094 1 89.81 90 GLY A C 1
ATOM 712 O O . GLY A 1 90 ? 11.625 34.312 15.82 1 89.81 90 GLY A O 1
ATOM 713 N N . GLU A 1 91 ? 12.688 35.875 16.969 1 90.75 91 GLU A N 1
ATOM 714 C CA . GLU A 1 91 ? 13.445 34.906 17.766 1 90.75 91 GLU A CA 1
ATOM 715 C C . GLU A 1 91 ? 12.516 34.094 18.656 1 90.75 91 GLU A C 1
ATOM 717 O O . GLU A 1 91 ? 12.805 32.938 18.969 1 90.75 91 GLU A O 1
ATOM 722 N N . ASP A 1 92 ? 11.391 34.625 18.906 1 94.94 92 ASP A N 1
ATOM 723 C CA . ASP A 1 92 ? 10.469 34 19.844 1 94.94 92 ASP A CA 1
ATOM 724 C C . ASP A 1 92 ? 9.367 33.25 19.109 1 94.94 92 ASP A C 1
ATOM 726 O O . ASP A 1 92 ? 8.359 32.844 19.703 1 94.94 92 ASP A O 1
ATOM 730 N N . LEU A 1 93 ? 9.531 33.031 17.859 1 95.94 93 LEU A N 1
ATOM 731 C CA . LEU A 1 93 ? 8.484 32.438 17.031 1 95.94 93 LEU A CA 1
ATOM 732 C C . LEU A 1 93 ? 8.07 31.062 17.562 1 95.94 93 LEU A C 1
ATOM 734 O O . LEU A 1 93 ? 6.879 30.797 17.719 1 95.94 93 LEU A O 1
ATOM 738 N N . ILE A 1 94 ? 9.016 30.188 17.906 1 95.69 94 ILE A N 1
ATOM 739 C CA . ILE A 1 94 ? 8.711 28.828 18.312 1 95.69 94 ILE A CA 1
ATOM 740 C C . ILE A 1 94 ? 7.973 28.844 19.641 1 95.69 94 ILE A C 1
ATOM 742 O O . ILE A 1 94 ? 7.055 28.047 19.875 1 95.69 94 ILE A O 1
ATOM 746 N N . ALA A 1 95 ? 8.375 29.75 20.531 1 96.31 95 ALA A N 1
ATOM 747 C CA . ALA A 1 95 ? 7.656 29.906 21.781 1 96.31 95 ALA A CA 1
ATOM 748 C C . ALA A 1 95 ? 6.199 30.297 21.547 1 96.31 95 ALA A C 1
ATOM 750 O O . ALA A 1 95 ? 5.293 29.781 22.203 1 96.31 95 ALA A O 1
ATOM 751 N N . LYS A 1 96 ? 6.016 31.188 20.609 1 97.38 96 LYS A N 1
ATOM 752 C CA . LYS A 1 96 ? 4.664 31.609 20.25 1 97.38 96 LYS A CA 1
ATOM 753 C C . LYS A 1 96 ? 3.865 30.438 19.672 1 97.38 96 LYS A C 1
ATOM 755 O O . LYS A 1 96 ? 2.693 30.266 20.016 1 97.38 96 LYS A O 1
ATOM 760 N N . LEU A 1 97 ? 4.469 29.688 18.797 1 97.69 97 LEU A N 1
ATOM 761 C CA . LEU A 1 97 ? 3.799 28.531 18.203 1 97.69 97 LEU A CA 1
ATOM 762 C C . LEU A 1 97 ? 3.414 27.516 19.266 1 97.69 97 LEU A C 1
ATOM 764 O O . LEU A 1 97 ? 2.336 26.922 19.188 1 97.69 97 LEU A O 1
ATOM 768 N N . LYS A 1 98 ? 4.285 27.312 20.188 1 96.62 98 LYS A N 1
ATOM 769 C CA . LYS A 1 98 ? 3.988 26.391 21.281 1 96.62 98 LYS A CA 1
ATOM 770 C C . LYS A 1 98 ? 2.803 26.891 22.109 1 96.62 98 LYS A C 1
ATOM 772 O O . LYS A 1 98 ? 1.938 26.109 22.5 1 96.62 98 LYS A O 1
ATOM 777 N N . GLU A 1 99 ? 2.748 28.172 22.406 1 96.44 99 GLU A N 1
ATOM 778 C CA . GLU A 1 99 ? 1.655 28.781 23.156 1 96.44 99 GLU A CA 1
ATOM 779 C C . GLU A 1 99 ? 0.322 28.594 22.438 1 96.44 99 GLU A C 1
ATOM 781 O O . GLU A 1 99 ? -0.718 28.438 23.078 1 96.44 99 GLU A O 1
ATOM 786 N N . HIS A 1 100 ? 0.405 28.641 21.188 1 96.94 100 HIS A N 1
ATOM 787 C CA . HIS A 1 100 ? -0.798 28.469 20.375 1 96.94 100 HIS A CA 1
ATOM 788 C C . HIS A 1 100 ? -1.113 27 20.141 1 96.94 100 HIS A C 1
ATOM 790 O O . HIS A 1 100 ? -1.979 26.672 19.328 1 96.94 100 HIS A O 1
ATOM 796 N N . LYS A 1 101 ? -0.345 26.062 20.766 1 96.31 101 LYS A N 1
ATOM 797 C CA . LYS A 1 101 ? -0.545 24.609 20.656 1 96.31 101 LYS A CA 1
ATOM 798 C C . LYS A 1 101 ? -0.526 24.172 19.188 1 96.31 101 LYS A C 1
ATOM 800 O O . LYS A 1 101 ? -1.416 23.438 18.75 1 96.31 101 LYS A O 1
ATOM 805 N N . THR A 1 102 ? 0.508 24.672 18.547 1 98 102 THR A N 1
ATOM 806 C CA . THR A 1 102 ? 0.651 24.391 17.125 1 98 102 THR A CA 1
ATOM 807 C C . THR A 1 102 ? 1.004 22.922 16.891 1 98 102 THR A C 1
ATOM 809 O O . THR A 1 102 ? 1.865 22.375 17.578 1 98 102 THR A O 1
ATOM 812 N N . HIS A 1 103 ? 0.327 22.328 15.906 1 98.06 103 HIS A N 1
ATOM 813 C CA . HIS A 1 103 ? 0.544 20.922 15.602 1 98.06 103 HIS A CA 1
ATOM 814 C C . HIS A 1 103 ? 1.47 20.766 14.398 1 98.06 103 HIS A C 1
ATOM 816 O O . HIS A 1 103 ? 2.168 19.75 14.281 1 98.06 103 HIS A O 1
ATOM 822 N N . LEU A 1 104 ? 1.436 21.672 13.508 1 98.44 104 LEU A N 1
ATOM 823 C CA . LEU A 1 104 ? 2.203 21.641 12.273 1 98.44 104 LEU A CA 1
ATOM 824 C C . LEU A 1 104 ? 2.703 23.031 11.891 1 98.44 104 LEU A C 1
ATOM 826 O O . LEU A 1 104 ? 1.933 23.984 11.891 1 98.44 104 LEU A O 1
ATOM 830 N N . TYR A 1 105 ? 4 23.141 11.656 1 98.12 105 TYR A N 1
ATOM 831 C CA . TYR A 1 105 ? 4.633 24.359 11.195 1 98.12 105 TYR A CA 1
ATOM 832 C C . TYR A 1 105 ? 5.227 24.188 9.805 1 98.12 105 TYR A C 1
ATOM 834 O O . TYR A 1 105 ? 6.074 23.312 9.586 1 98.12 105 TYR A O 1
ATOM 842 N N . LEU A 1 106 ? 4.777 24.984 8.805 1 97.38 106 LEU A N 1
ATOM 843 C CA . LEU A 1 106 ? 5.254 24.953 7.426 1 97.38 106 LEU A CA 1
ATOM 844 C C . LEU A 1 106 ? 5.992 26.25 7.082 1 97.38 106 LEU A C 1
ATOM 846 O O . LEU A 1 106 ? 5.391 27.328 7.047 1 97.38 106 LEU A O 1
ATOM 850 N N . SER A 1 107 ? 7.266 26.109 6.77 1 96.19 107 SER A N 1
ATOM 851 C CA . SER A 1 107 ? 8.086 27.281 6.484 1 96.19 107 SER A CA 1
ATOM 852 C C . SER A 1 107 ? 8.391 27.391 4.996 1 96.19 107 SER A C 1
ATOM 854 O O . SER A 1 107 ? 8.664 26.391 4.336 1 96.19 107 SER A O 1
ATOM 856 N N . ALA A 1 108 ? 8.352 28.609 4.43 1 93.69 108 ALA A N 1
ATOM 857 C CA . ALA A 1 108 ? 8.789 28.891 3.061 1 93.69 108 ALA A CA 1
ATOM 858 C C . ALA A 1 108 ? 10.297 29.078 2.996 1 93.69 108 ALA A C 1
ATOM 860 O O . ALA A 1 108 ? 10.891 29.016 1.916 1 93.69 108 ALA A O 1
ATOM 861 N N . GLU A 1 109 ? 10.914 29.344 4.078 1 88 109 GLU A N 1
ATOM 862 C CA . GLU A 1 109 ? 12.352 29.609 4.145 1 88 109 GLU A CA 1
ATOM 863 C C . GLU A 1 109 ? 13.102 28.391 4.668 1 88 109 GLU A C 1
ATOM 865 O O . GLU A 1 109 ? 12.867 27.938 5.793 1 88 109 GLU A O 1
ATOM 870 N N . PRO A 1 110 ? 13.938 27.969 3.793 1 78.94 110 PRO A N 1
ATOM 871 C CA . PRO A 1 110 ? 14.68 26.781 4.23 1 78.94 110 PRO A CA 1
ATOM 872 C C . PRO A 1 110 ? 15.43 27.016 5.543 1 78.94 110 PRO A C 1
ATOM 874 O O . PRO A 1 110 ? 16.141 28.016 5.691 1 78.94 110 PRO A O 1
ATOM 877 N N . GLY A 1 111 ? 15.125 26.188 6.367 1 67.5 111 GLY A N 1
ATOM 878 C CA . GLY A 1 111 ? 15.906 26.141 7.594 1 67.5 111 GLY A CA 1
ATOM 879 C C . GLY A 1 111 ? 15.414 27.094 8.656 1 67.5 111 GLY A C 1
ATOM 880 O O . GLY A 1 111 ? 15.875 27.062 9.797 1 67.5 111 GLY A O 1
ATOM 881 N N . PHE A 1 112 ? 14.367 27.734 8.336 1 77.19 112 PHE A N 1
ATOM 882 C CA . PHE A 1 112 ? 14 28.719 9.344 1 77.19 112 PHE A CA 1
ATOM 883 C C . PHE A 1 112 ? 13.25 28.062 10.492 1 77.19 112 PHE A C 1
ATOM 885 O O . PHE A 1 112 ? 12.07 27.734 10.359 1 77.19 112 PHE A O 1
ATOM 892 N N . LYS A 1 113 ? 13.875 27.875 11.586 1 87.94 113 LYS A N 1
ATOM 893 C CA . LYS A 1 113 ? 13.43 27.453 12.914 1 87.94 113 LYS A CA 1
ATOM 894 C C . LYS A 1 113 ? 12.719 26.109 12.859 1 87.94 113 LYS A C 1
ATOM 896 O O . LYS A 1 113 ? 11.852 25.812 13.688 1 87.94 113 LYS A O 1
ATOM 901 N N . ILE A 1 114 ? 13 25.297 11.82 1 90.56 114 ILE A N 1
ATOM 902 C CA . ILE A 1 114 ? 12.391 23.984 11.648 1 90.56 114 ILE A CA 1
ATOM 903 C C . ILE A 1 114 ? 12.859 23.031 12.75 1 90.56 114 ILE A C 1
ATOM 905 O O . ILE A 1 114 ? 12.047 22.406 13.438 1 90.56 114 ILE A O 1
ATOM 909 N N . GLN A 1 115 ? 14.164 22.984 12.938 1 87.69 115 GLN A N 1
ATOM 910 C CA . GLN A 1 115 ? 14.719 22.078 13.945 1 87.69 115 GLN A CA 1
ATOM 911 C C . GLN A 1 115 ? 14.242 22.469 15.344 1 87.69 115 GLN A C 1
ATOM 913 O O . GLN A 1 115 ? 13.945 21.594 16.156 1 87.69 115 GLN A O 1
ATOM 918 N N . GLU A 1 116 ? 14.195 23.734 15.602 1 91.56 116 GLU A N 1
ATOM 919 C CA . GLU A 1 116 ? 13.711 24.219 16.891 1 91.56 116 GLU A CA 1
ATOM 920 C C . GLU A 1 116 ? 12.266 23.797 17.125 1 91.56 116 GLU A C 1
ATOM 922 O O . GLU A 1 116 ? 11.898 23.422 18.25 1 91.56 116 GLU A O 1
ATOM 927 N N . ALA A 1 117 ? 11.453 23.922 16.078 1 94.12 117 ALA A N 1
ATOM 928 C CA . ALA A 1 117 ? 10.062 23.5 16.188 1 94.12 117 ALA A CA 1
ATOM 929 C C . ALA A 1 117 ? 9.953 22.016 16.516 1 94.12 117 ALA A C 1
ATOM 931 O O . ALA A 1 117 ? 9.234 21.625 17.438 1 94.12 117 ALA A O 1
ATOM 932 N N . VAL A 1 118 ? 10.695 21.188 15.805 1 89.88 118 VAL A N 1
ATOM 933 C CA . VAL A 1 118 ? 10.672 19.734 15.992 1 89.88 118 VAL A CA 1
ATOM 934 C C . VAL A 1 118 ? 11.109 19.391 17.406 1 89.88 118 VAL A C 1
ATOM 936 O O . VAL A 1 118 ? 10.539 18.5 18.047 1 89.88 118 VAL A O 1
ATOM 939 N N . ASN A 1 119 ? 12.102 20.109 17.938 1 88.31 119 ASN A N 1
ATOM 940 C CA . ASN A 1 119 ? 12.602 19.891 19.297 1 88.31 119 ASN A CA 1
ATOM 941 C C . ASN A 1 119 ? 11.523 20.172 20.344 1 88.31 119 ASN A C 1
ATOM 943 O O . ASN A 1 119 ? 11.555 19.609 21.438 1 88.31 119 ASN A O 1
ATOM 947 N N . GLU A 1 120 ? 10.625 21.047 20 1 90.69 120 GLU A N 1
ATOM 948 C CA . GLU A 1 120 ? 9.555 21.391 20.922 1 90.69 120 GLU A CA 1
ATOM 949 C C . GLU A 1 120 ? 8.312 20.531 20.688 1 90.69 120 GLU A C 1
ATOM 951 O O . GLU A 1 120 ? 7.25 20.797 21.25 1 90.69 120 GLU A O 1
ATOM 956 N N . GLY A 1 121 ? 8.43 19.531 19.844 1 90.62 121 GLY A N 1
ATOM 957 C CA . GLY A 1 121 ? 7.344 18.578 19.625 1 90.62 121 GLY A CA 1
ATOM 958 C C . GLY A 1 121 ? 6.367 19.031 18.562 1 90.62 121 GLY A C 1
ATOM 959 O O . GLY A 1 121 ? 5.266 18.484 18.453 1 90.62 121 GLY A O 1
ATOM 960 N N . ILE A 1 122 ? 6.734 20.047 17.797 1 95.94 122 ILE A N 1
ATOM 961 C CA . ILE A 1 122 ? 5.902 20.516 16.688 1 95.94 122 ILE A CA 1
ATOM 962 C C . ILE A 1 122 ? 6.379 19.906 15.383 1 95.94 122 ILE A C 1
ATOM 964 O O . ILE A 1 122 ? 7.559 20 15.031 1 95.94 122 ILE A O 1
ATOM 968 N N . ALA A 1 123 ? 5.441 19.219 14.719 1 97.12 123 ALA A N 1
ATOM 969 C CA . ALA A 1 123 ? 5.812 18.781 13.367 1 97.12 123 ALA A CA 1
ATOM 970 C C . ALA A 1 123 ? 6.156 19.984 12.484 1 97.12 123 ALA A C 1
ATOM 972 O O . ALA A 1 123 ? 5.465 21 12.516 1 97.12 123 ALA A O 1
ATOM 973 N N . ALA A 1 124 ? 7.262 19.859 11.734 1 96.75 124 ALA A N 1
ATOM 974 C CA . ALA A 1 124 ? 7.684 21 10.93 1 96.75 124 ALA A CA 1
ATOM 975 C C . ALA A 1 124 ? 8.289 20.531 9.602 1 96.75 124 ALA A C 1
ATOM 977 O O . ALA A 1 124 ? 8.938 19.484 9.539 1 96.75 124 ALA A O 1
ATOM 978 N N . ALA A 1 125 ? 8.023 21.297 8.578 1 96.75 125 ALA A N 1
ATOM 979 C CA . ALA A 1 125 ? 8.539 20.984 7.254 1 96.75 125 ALA A CA 1
ATOM 980 C C . ALA A 1 125 ? 8.766 22.25 6.438 1 96.75 125 ALA A C 1
ATOM 982 O O . ALA A 1 125 ? 8.297 23.328 6.816 1 96.75 125 ALA A O 1
ATOM 983 N N . ILE A 1 126 ? 9.523 22.094 5.379 1 96.19 126 ILE A N 1
ATOM 984 C CA . ILE A 1 126 ? 9.844 23.188 4.473 1 96.19 126 ILE A CA 1
ATOM 985 C C . ILE A 1 126 ? 9.078 23 3.162 1 96.19 126 ILE A C 1
ATOM 987 O O . ILE A 1 126 ? 9.016 21.906 2.617 1 96.19 126 ILE A O 1
ATOM 991 N N . ILE A 1 127 ? 8.469 24.062 2.727 1 95.5 127 ILE A N 1
ATOM 992 C CA . ILE A 1 127 ? 7.871 24.094 1.396 1 95.5 127 ILE A CA 1
ATOM 993 C C . ILE A 1 127 ? 8.734 24.938 0.462 1 95.5 127 ILE A C 1
ATOM 995 O O . ILE A 1 127 ? 8.812 26.156 0.606 1 95.5 127 ILE A O 1
ATOM 999 N N . PHE A 1 128 ? 9.367 24.266 -0.454 1 92.19 128 PHE A N 1
ATOM 1000 C CA . PHE A 1 128 ? 10.164 24.969 -1.454 1 92.19 128 PHE A CA 1
ATOM 1001 C C . PHE A 1 128 ? 9.266 25.625 -2.492 1 92.19 128 PHE A C 1
ATOM 1003 O O . PHE A 1 128 ? 8.102 25.234 -2.652 1 92.19 128 PHE A O 1
ATOM 1010 N N . PRO A 1 129 ? 9.883 26.688 -3.119 1 89.19 129 PRO A N 1
ATOM 1011 C CA . PRO A 1 129 ? 9.094 27.266 -4.215 1 89.19 129 PRO A CA 1
ATOM 1012 C C . PRO A 1 129 ? 8.648 26.219 -5.234 1 89.19 129 PRO A C 1
ATOM 1014 O O . PRO A 1 129 ? 9.453 25.391 -5.66 1 89.19 129 PRO A O 1
ATOM 1017 N N . GLN A 1 130 ? 7.363 26.203 -5.469 1 89.69 130 GLN A N 1
ATOM 1018 C CA . GLN A 1 130 ? 6.805 25.219 -6.398 1 89.69 130 GLN A CA 1
ATOM 1019 C C . GLN A 1 130 ? 5.527 25.75 -7.047 1 89.69 130 GLN A C 1
ATOM 1021 O O . GLN A 1 130 ? 4.902 26.688 -6.531 1 89.69 130 GLN A O 1
ATOM 1026 N N . GLU A 1 131 ? 5.234 25.141 -8.195 1 84.56 131 GLU A N 1
ATOM 1027 C CA . GLU A 1 131 ? 4.043 25.562 -8.93 1 84.56 131 GLU A CA 1
ATOM 1028 C C . GLU A 1 131 ? 2.771 25.156 -8.195 1 84.56 131 GLU A C 1
ATOM 1030 O O . GLU A 1 131 ? 2.73 24.094 -7.547 1 84.56 131 GLU A O 1
ATOM 1035 N N . ILE A 1 132 ? 1.857 26.078 -8.375 1 84.75 132 ILE A N 1
ATOM 1036 C CA . ILE A 1 132 ? 0.555 25.812 -7.77 1 84.75 132 ILE A CA 1
ATOM 1037 C C . ILE A 1 132 ? -0.269 24.922 -8.688 1 84.75 132 ILE A C 1
ATOM 1039 O O . ILE A 1 132 ? -0.345 25.156 -9.898 1 84.75 132 ILE A O 1
ATOM 1043 N N . GLN A 1 133 ? -0.765 23.828 -8.086 1 79.06 133 GLN A N 1
ATOM 1044 C CA . GLN A 1 133 ? -1.638 22.969 -8.883 1 79.06 133 GLN A CA 1
ATOM 1045 C C . GLN A 1 133 ? -2.949 22.688 -8.148 1 79.06 133 GLN A C 1
ATOM 1047 O O . GLN A 1 133 ? -2.951 22.406 -6.953 1 79.06 133 GLN A O 1
ATOM 1052 N N . GLU A 1 134 ? -3.951 22.828 -8.992 1 82.31 134 GLU A N 1
ATOM 1053 C CA . GLU A 1 134 ? -5.266 22.5 -8.445 1 82.31 134 GLU A CA 1
ATOM 1054 C C . GLU A 1 134 ? -5.402 21.016 -8.164 1 82.31 134 GLU A C 1
ATOM 1056 O O . GLU A 1 134 ? -4.961 20.188 -8.961 1 82.31 134 GLU A O 1
ATOM 1061 N N . VAL A 1 135 ? -5.898 20.797 -6.988 1 81.25 135 VAL A N 1
ATOM 1062 C CA . VAL A 1 135 ? -6.141 19.406 -6.629 1 81.25 135 VAL A CA 1
ATOM 1063 C C . VAL A 1 135 ? -7.582 19.031 -6.965 1 81.25 135 VAL A C 1
ATOM 1065 O O . VAL A 1 135 ? -8.523 19.719 -6.566 1 81.25 135 VAL A O 1
ATOM 1068 N N . THR A 1 136 ? -7.66 18.016 -7.754 1 79.69 136 THR A N 1
ATOM 1069 C CA . THR A 1 136 ? -8.992 17.547 -8.125 1 79.69 136 THR A CA 1
ATOM 1070 C C . THR A 1 136 ? -9.758 17.062 -6.902 1 79.69 136 THR A C 1
ATOM 1072 O O . THR A 1 136 ? -9.219 16.359 -6.059 1 79.69 136 THR A O 1
ATOM 1075 N N . GLU A 1 137 ? -10.93 17.5 -6.891 1 75.31 137 GLU A N 1
ATOM 1076 C CA . GLU A 1 137 ? -11.773 17.141 -5.754 1 75.31 137 GLU A CA 1
ATOM 1077 C C . GLU A 1 137 ? -12.242 15.695 -5.852 1 75.31 137 GLU A C 1
ATOM 1079 O O . GLU A 1 137 ? -12.547 15.203 -6.945 1 75.31 137 GLU A O 1
ATOM 1084 N N . LEU A 1 138 ? -12.07 15.062 -4.738 1 74.75 138 LEU A N 1
ATOM 1085 C CA . LEU A 1 138 ? -12.656 13.734 -4.586 1 74.75 138 LEU A CA 1
ATOM 1086 C C . LEU A 1 138 ? -13.828 13.766 -3.607 1 74.75 138 LEU A C 1
ATOM 1088 O O . LEU A 1 138 ? -13.773 14.453 -2.586 1 74.75 138 LEU A O 1
ATOM 1092 N N . GLU A 1 139 ? -14.906 13.18 -3.98 1 63.38 139 GLU A N 1
ATOM 1093 C CA . GLU A 1 139 ? -16.125 13.242 -3.188 1 63.38 139 GLU A CA 1
ATOM 1094 C C . GLU A 1 139 ? -15.922 12.641 -1.802 1 63.38 139 GLU A C 1
ATOM 1096 O O . GLU A 1 139 ? -16.406 13.18 -0.804 1 63.38 139 GLU A O 1
ATOM 1101 N N . LYS A 1 140 ? -15.234 11.594 -1.707 1 74.12 140 LYS A N 1
ATOM 1102 C CA . LYS A 1 140 ? -15.227 10.859 -0.444 1 74.12 140 LYS A CA 1
ATOM 1103 C C . LYS A 1 140 ? -14 11.211 0.388 1 74.12 140 LYS A C 1
ATOM 1105 O O . LYS A 1 140 ? -13.859 10.75 1.523 1 74.12 140 LYS A O 1
ATOM 1110 N N . CYS A 1 141 ? -13.195 12.156 -0.051 1 85.25 141 CYS A N 1
ATOM 1111 C CA . CYS A 1 141 ? -11.992 12.531 0.688 1 85.25 141 CYS A CA 1
ATOM 1112 C C . CYS A 1 141 ? -11.602 13.977 0.41 1 85.25 141 CYS A C 1
ATOM 1114 O O . CYS A 1 141 ? -10.797 14.25 -0.481 1 85.25 141 CYS A O 1
ATOM 1116 N N . GLU A 1 142 ? -12.102 14.891 1.271 1 89.5 142 GLU A N 1
ATOM 1117 C CA . GLU A 1 142 ? -11.93 16.328 1.056 1 89.5 142 GLU A CA 1
ATOM 1118 C C . GLU A 1 142 ? -10.508 16.766 1.401 1 89.5 142 GLU A C 1
ATOM 1120 O O . GLU A 1 142 ? -10.039 17.797 0.929 1 89.5 142 GLU A O 1
ATOM 1125 N N . LEU A 1 143 ? -9.922 16.062 2.283 1 96.5 143 LEU A N 1
ATOM 1126 C CA . LEU A 1 143 ? -8.547 16.344 2.682 1 96.5 143 LEU A CA 1
ATOM 1127 C C . LEU A 1 143 ? -7.699 15.078 2.635 1 96.5 143 LEU A C 1
ATOM 1129 O O . LEU A 1 143 ? -7.977 14.117 3.35 1 96.5 143 LEU A O 1
ATOM 1133 N N . ARG A 1 144 ? -6.688 15.055 1.78 1 97.44 144 ARG A N 1
ATOM 1134 C CA . ARG A 1 144 ? -5.789 13.922 1.604 1 97.44 144 ARG A CA 1
ATOM 1135 C C . ARG A 1 144 ? -4.363 14.281 2.008 1 97.44 144 ARG A C 1
ATOM 1137 O O . ARG A 1 144 ? -3.738 15.148 1.387 1 97.44 144 ARG A O 1
ATOM 1144 N N . ILE A 1 145 ? -3.879 13.664 3.059 1 98.38 145 ILE A N 1
ATOM 1145 C CA . ILE A 1 145 ? -2.541 13.914 3.586 1 98.38 145 ILE A CA 1
ATOM 1146 C C . ILE A 1 145 ? -1.696 12.648 3.467 1 98.38 145 ILE A C 1
ATOM 1148 O O . ILE A 1 145 ? -2.094 11.578 3.943 1 98.38 145 ILE A O 1
ATOM 1152 N N . VAL A 1 146 ? -0.481 12.742 2.83 1 98.69 146 VAL A N 1
ATOM 1153 C CA . VAL A 1 146 ? 0.398 11.594 2.629 1 98.69 146 VAL A CA 1
ATOM 1154 C C . VAL A 1 146 ? 1.674 11.773 3.449 1 98.69 146 VAL A C 1
ATOM 1156 O O . VAL A 1 146 ? 2.307 12.828 3.406 1 98.69 146 VAL A O 1
ATOM 1159 N N . PHE A 1 147 ? 2.037 10.742 4.172 1 98.75 147 PHE A N 1
ATOM 1160 C CA . PHE A 1 147 ? 3.26 10.734 4.965 1 98.75 147 PHE A CA 1
ATOM 1161 C C . PHE A 1 147 ? 4.227 9.672 4.457 1 98.75 147 PHE A C 1
ATOM 1163 O O . PHE A 1 147 ? 3.818 8.555 4.137 1 98.75 147 PHE A O 1
ATOM 1170 N N . ASP A 1 148 ? 5.477 10.055 4.367 1 97.62 148 ASP A N 1
ATOM 1171 C CA . ASP A 1 148 ? 6.52 9.031 4.371 1 97.62 148 ASP A CA 1
ATOM 1172 C C . ASP A 1 148 ? 6.621 8.359 5.738 1 97.62 148 ASP A C 1
ATOM 1174 O O . ASP A 1 148 ? 6.023 8.82 6.711 1 97.62 148 ASP A O 1
ATOM 1178 N N . GLY A 1 149 ? 7.27 7.195 5.777 1 96.69 149 GLY A N 1
ATOM 1179 C CA . GLY A 1 149 ? 7.438 6.465 7.023 1 96.69 149 GLY A CA 1
ATOM 1180 C C . GLY A 1 149 ? 8.633 6.926 7.828 1 96.69 149 GLY A C 1
ATOM 1181 O O . GLY A 1 149 ? 8.5 7.758 8.734 1 96.69 149 GLY A O 1
ATOM 1182 N N . ASP A 1 150 ? 9.82 6.551 7.355 1 94.38 150 ASP A N 1
ATOM 1183 C CA . ASP A 1 150 ? 11.062 6.762 8.094 1 94.38 150 ASP A CA 1
ATOM 1184 C C . ASP A 1 150 ? 11.453 8.234 8.102 1 94.38 150 ASP A C 1
ATOM 1186 O O . ASP A 1 150 ? 11.422 8.898 7.066 1 94.38 150 ASP A O 1
ATOM 1190 N N . ALA A 1 151 ? 11.781 8.719 9.32 1 94.12 151 ALA A N 1
ATOM 1191 C CA . ALA A 1 151 ? 12.227 10.078 9.586 1 94.12 151 ALA A CA 1
ATOM 1192 C C . ALA A 1 151 ? 11.062 11.07 9.461 1 94.12 151 ALA A C 1
ATOM 1194 O O . ALA A 1 151 ? 11.266 12.281 9.516 1 94.12 151 ALA A O 1
ATOM 1195 N N . VAL A 1 152 ? 9.828 10.578 9.242 1 96.56 152 VAL A N 1
ATOM 1196 C CA . VAL A 1 152 ? 8.633 11.422 9.219 1 96.56 152 VAL A CA 1
ATOM 1197 C C . VAL A 1 152 ? 7.66 10.953 10.297 1 96.56 152 VAL A C 1
ATOM 1199 O O . VAL A 1 152 ? 7.59 11.539 11.375 1 96.56 152 VAL A O 1
ATOM 1202 N N . LEU A 1 153 ? 6.961 9.828 10.039 1 97.12 153 LEU A N 1
ATOM 1203 C CA . LEU A 1 153 ? 6.09 9.297 11.078 1 97.12 153 LEU A CA 1
ATOM 1204 C C . LEU A 1 153 ? 6.902 8.562 12.141 1 97.12 153 LEU A C 1
ATOM 1206 O O . LEU A 1 153 ? 6.594 8.648 13.336 1 97.12 153 LEU A O 1
ATOM 1210 N N . PHE A 1 154 ? 7.871 7.797 11.656 1 96.06 154 PHE A N 1
ATOM 1211 C CA . PHE A 1 154 ? 8.766 7.039 12.523 1 96.06 154 PHE A CA 1
ATOM 1212 C C . PHE A 1 154 ? 10.125 7.727 12.633 1 96.06 154 PHE A C 1
ATOM 1214 O O . PHE A 1 154 ? 10.438 8.617 11.844 1 96.06 154 PHE A O 1
ATOM 1221 N N . SER A 1 155 ? 10.945 7.266 13.602 1 90.81 155 SER A N 1
ATOM 1222 C CA . SER A 1 155 ? 12.297 7.809 13.727 1 90.81 155 SER A CA 1
ATOM 1223 C C . SER A 1 155 ? 13.18 7.375 12.562 1 90.81 155 SER A C 1
ATOM 1225 O O . SER A 1 155 ? 12.758 6.582 11.719 1 90.81 155 SER A O 1
ATOM 1227 N N . ASP A 1 156 ? 14.375 7.809 12.523 1 86.38 156 ASP A N 1
ATOM 1228 C CA . ASP A 1 156 ? 15.305 7.484 11.445 1 86.38 156 ASP A CA 1
ATOM 1229 C C . ASP A 1 156 ? 16.156 6.27 11.805 1 86.38 156 ASP A C 1
ATOM 1231 O O . ASP A 1 156 ? 17.125 5.961 11.117 1 86.38 156 ASP A O 1
ATOM 1235 N N . ASP A 1 157 ? 15.828 5.594 12.852 1 82.62 157 ASP A N 1
ATOM 1236 C CA . ASP A 1 157 ? 16.625 4.457 13.305 1 82.62 157 ASP A CA 1
ATOM 1237 C C . ASP A 1 157 ? 16.766 3.416 12.195 1 82.62 157 ASP A C 1
ATOM 1239 O O . ASP A 1 157 ? 17.875 2.924 11.945 1 82.62 157 ASP A O 1
ATOM 1243 N N . SER A 1 158 ? 15.742 3.172 11.562 1 77.12 158 SER A N 1
ATOM 1244 C CA . SER A 1 158 ? 15.75 2.15 10.516 1 77.12 158 SER A CA 1
ATOM 1245 C C . SER A 1 158 ? 16.562 2.604 9.305 1 77.12 158 SER A C 1
ATOM 1247 O O . SER A 1 158 ? 17.188 1.783 8.633 1 77.12 158 SER A O 1
ATOM 1249 N N . GLU A 1 159 ? 16.5 3.896 9.023 1 77.38 159 GLU A N 1
ATOM 1250 C CA . GLU A 1 159 ? 17.281 4.438 7.91 1 77.38 159 GLU A CA 1
ATOM 1251 C C . GLU A 1 159 ? 18.781 4.301 8.164 1 77.38 159 GLU A C 1
ATOM 1253 O O . GLU A 1 159 ? 19.547 4.016 7.246 1 77.38 159 GLU A O 1
ATOM 1258 N N . ARG A 1 160 ? 19.125 4.508 9.406 1 78.31 160 ARG A N 1
ATOM 1259 C CA . ARG A 1 160 ? 20.531 4.379 9.789 1 78.31 160 ARG A CA 1
ATOM 1260 C C . ARG A 1 160 ? 21.031 2.947 9.594 1 78.31 160 ARG A C 1
ATOM 1262 O O . ARG A 1 160 ? 22.141 2.727 9.109 1 78.31 160 ARG A O 1
ATOM 1269 N N . VAL A 1 161 ? 20.203 2.021 9.883 1 79.88 161 VAL A N 1
ATOM 1270 C CA . VAL A 1 161 ? 20.547 0.616 9.711 1 79.88 161 VAL A CA 1
ATOM 1271 C C . VAL A 1 161 ? 20.578 0.276 8.219 1 79.88 161 VAL A C 1
ATOM 1273 O O . VAL A 1 161 ? 21.469 -0.45 7.762 1 79.88 161 VAL A O 1
ATOM 1276 N N . ASN A 1 162 ? 19.688 0.884 7.473 1 79.38 162 ASN A N 1
ATOM 1277 C CA . ASN A 1 162 ? 19.625 0.628 6.035 1 79.38 162 ASN A CA 1
ATOM 1278 C C . ASN A 1 162 ? 20.875 1.112 5.32 1 79.38 162 ASN A C 1
ATOM 1280 O O . ASN A 1 162 ? 21.312 0.511 4.336 1 79.38 162 ASN A O 1
ATOM 1284 N N . LYS A 1 163 ? 21.484 2.162 5.801 1 76.94 163 LYS A N 1
ATOM 1285 C CA . LYS A 1 163 ? 22.703 2.713 5.211 1 76.94 163 LYS A CA 1
ATOM 1286 C C . LYS A 1 163 ? 23.859 1.729 5.324 1 76.94 163 LYS A C 1
ATOM 1288 O O . LYS A 1 163 ? 24.812 1.797 4.547 1 76.94 163 LYS A O 1
ATOM 1293 N N . THR A 1 164 ? 23.688 0.754 6.191 1 76.88 164 THR A N 1
ATOM 1294 C CA . THR A 1 164 ? 24.734 -0.249 6.344 1 76.88 164 THR A CA 1
ATOM 1295 C C . THR A 1 164 ? 24.516 -1.419 5.391 1 76.88 164 THR A C 1
ATOM 1297 O O . THR A 1 164 ? 25.359 -2.305 5.273 1 76.88 164 THR A O 1
ATOM 1300 N N . GLY A 1 165 ? 23.391 -1.479 4.73 1 81.31 165 GLY A N 1
ATOM 1301 C CA . GLY A 1 165 ? 23.094 -2.502 3.744 1 81.31 165 GLY A CA 1
ATOM 1302 C C . GLY A 1 165 ? 21.672 -3.033 3.852 1 81.31 165 GLY A C 1
ATOM 1303 O O . GLY A 1 165 ? 21.141 -3.168 4.953 1 81.31 165 GLY A O 1
ATOM 1304 N N . LEU A 1 166 ? 21.125 -3.357 2.711 1 79.62 166 LEU A N 1
ATOM 1305 C CA . LEU A 1 166 ? 19.75 -3.84 2.637 1 79.62 166 LEU A CA 1
ATOM 1306 C C . LEU A 1 166 ? 19.594 -5.125 3.441 1 79.62 166 LEU A C 1
ATOM 1308 O O . LEU A 1 166 ? 18.578 -5.301 4.133 1 79.62 166 LEU A O 1
ATOM 1312 N N . SER A 1 167 ? 20.562 -6.043 3.348 1 81.94 167 SER A N 1
ATOM 1313 C CA . SER A 1 167 ? 20.5 -7.301 4.082 1 81.94 167 SER A CA 1
ATOM 1314 C C . SER A 1 167 ? 20.469 -7.066 5.586 1 81.94 167 SER A C 1
ATOM 1316 O O . SER A 1 167 ? 19.703 -7.719 6.309 1 81.94 167 SER A O 1
ATOM 1318 N N . ASN A 1 168 ? 21.328 -6.125 6.039 1 83.5 168 ASN A N 1
ATOM 1319 C CA . ASN A 1 168 ? 21.359 -5.785 7.457 1 83.5 168 ASN A CA 1
ATOM 1320 C C . ASN A 1 168 ? 20.047 -5.156 7.91 1 83.5 168 ASN A C 1
ATOM 1322 O O . ASN A 1 168 ? 19.578 -5.434 9.016 1 83.5 168 ASN A O 1
ATOM 1326 N N . PHE A 1 169 ? 19.469 -4.375 7.055 1 85.75 169 PHE A N 1
ATOM 1327 C CA . PHE A 1 169 ? 18.188 -3.75 7.355 1 85.75 169 PHE A CA 1
ATOM 1328 C C . PHE A 1 169 ? 17.109 -4.805 7.539 1 85.75 169 PHE A C 1
ATOM 1330 O O . PHE A 1 169 ? 16.359 -4.766 8.516 1 85.75 169 PHE A O 1
ATOM 1337 N N . LEU A 1 170 ? 17.031 -5.715 6.605 1 83.94 170 LEU A N 1
ATOM 1338 C CA . LEU A 1 170 ? 15.992 -6.742 6.656 1 83.94 170 LEU A CA 1
ATOM 1339 C C . LEU A 1 170 ? 16.156 -7.625 7.883 1 83.94 170 LEU A C 1
ATOM 1341 O O . LEU A 1 170 ? 15.18 -7.988 8.531 1 83.94 170 LEU A O 1
ATOM 1345 N N . LYS A 1 171 ? 17.406 -7.961 8.195 1 86.94 171 LYS A N 1
ATOM 1346 C CA . LYS A 1 171 ? 17.703 -8.75 9.391 1 86.94 171 LYS A CA 1
ATOM 1347 C C . LYS A 1 171 ? 17.281 -8 10.648 1 86.94 171 LYS A C 1
ATOM 1349 O O . LYS A 1 171 ? 16.672 -8.578 11.547 1 86.94 171 LYS A O 1
ATOM 1354 N N . TYR A 1 172 ? 17.578 -6.73 10.68 1 89.81 172 TYR A N 1
ATOM 1355 C CA . TYR A 1 172 ? 17.25 -5.891 11.828 1 89.81 172 TYR A CA 1
ATOM 1356 C C . TYR A 1 172 ? 15.734 -5.816 12.016 1 89.81 172 TYR A C 1
ATOM 1358 O O . TYR A 1 172 ? 15.234 -5.961 13.133 1 89.81 172 TYR A O 1
ATOM 1366 N N . GLU A 1 173 ? 15.031 -5.594 10.898 1 91.44 173 GLU A N 1
ATOM 1367 C CA . GLU A 1 173 ? 13.578 -5.48 10.953 1 91.44 173 GLU A CA 1
ATOM 1368 C C . GLU A 1 173 ? 12.938 -6.797 11.383 1 91.44 173 GLU A C 1
ATOM 1370 O O . GLU A 1 173 ? 11.945 -6.797 12.125 1 91.44 173 GLU A O 1
ATOM 1375 N N . LYS A 1 174 ? 13.5 -7.883 10.945 1 91.31 174 LYS A N 1
ATOM 1376 C CA . LYS A 1 174 ? 12.992 -9.195 11.344 1 91.31 174 LYS A CA 1
ATOM 1377 C C . LYS A 1 174 ? 13.211 -9.43 12.836 1 91.31 174 LYS A C 1
ATOM 1379 O O . LYS A 1 174 ? 12.297 -9.875 13.539 1 91.31 174 LYS A O 1
ATOM 1384 N N . GLU A 1 175 ? 14.352 -9.086 13.375 1 94 175 GLU A N 1
ATOM 1385 C CA . GLU A 1 175 ? 14.703 -9.289 14.773 1 94 175 GLU A CA 1
ATOM 1386 C C . GLU A 1 175 ? 13.883 -8.383 15.688 1 94 175 GLU A C 1
ATOM 1388 O O . GLU A 1 175 ? 13.617 -8.727 16.844 1 94 175 GLU A O 1
ATOM 1393 N N . ASN A 1 176 ? 13.43 -7.234 15.148 1 94.06 176 ASN A N 1
ATOM 1394 C CA . ASN A 1 176 ? 12.703 -6.266 15.961 1 94.06 176 ASN A CA 1
ATOM 1395 C C . ASN A 1 176 ? 11.242 -6.168 15.539 1 94.06 176 ASN A C 1
ATOM 1397 O O . ASN A 1 176 ? 10.57 -5.176 15.828 1 94.06 176 ASN A O 1
ATOM 1401 N N . VAL A 1 177 ? 10.766 -7.16 14.875 1 92.94 177 VAL A N 1
ATOM 1402 C CA . VAL A 1 177 ? 9.484 -7.121 14.188 1 92.94 177 VAL A CA 1
ATOM 1403 C C . VAL A 1 177 ? 8.367 -6.809 15.195 1 92.94 177 VAL A C 1
ATOM 1405 O O . VAL A 1 177 ? 7.395 -6.133 14.859 1 92.94 177 VAL A O 1
ATOM 1408 N N . ASP A 1 178 ? 8.484 -7.215 16.438 1 93.75 178 ASP A N 1
ATOM 1409 C CA . ASP A 1 178 ? 7.445 -7.016 17.438 1 93.75 178 ASP A CA 1
ATOM 1410 C C . ASP A 1 178 ? 7.77 -5.824 18.344 1 93.75 178 ASP A C 1
ATOM 1412 O O . ASP A 1 178 ? 7.008 -5.508 19.25 1 93.75 178 ASP A O 1
ATOM 1416 N N . ASN A 1 179 ? 8.914 -5.16 18.141 1 96.06 179 ASN A N 1
ATOM 1417 C CA . ASN A 1 179 ? 9.289 -3.957 18.875 1 96.06 179 ASN A CA 1
ATOM 1418 C C . ASN A 1 179 ? 8.938 -2.693 18.109 1 96.06 179 ASN A C 1
ATOM 1420 O O . ASN A 1 179 ? 9.547 -2.393 17.078 1 96.06 179 ASN A O 1
ATOM 1424 N N . PRO A 1 180 ? 7.969 -1.982 18.578 1 96.38 180 PRO A N 1
ATOM 1425 C CA . PRO A 1 180 ? 7.562 -0.767 17.875 1 96.38 180 PRO A CA 1
ATOM 1426 C C . PRO A 1 180 ? 8.727 0.189 17.625 1 96.38 180 PRO A C 1
ATOM 1428 O O . PRO A 1 180 ? 9.648 0.27 18.438 1 96.38 180 PRO A O 1
ATOM 1431 N N . MET A 1 181 ? 8.672 0.841 16.547 1 96 181 MET A N 1
ATOM 1432 C CA . MET A 1 181 ? 9.672 1.847 16.219 1 96 181 MET A CA 1
ATOM 1433 C C . MET A 1 181 ? 9.531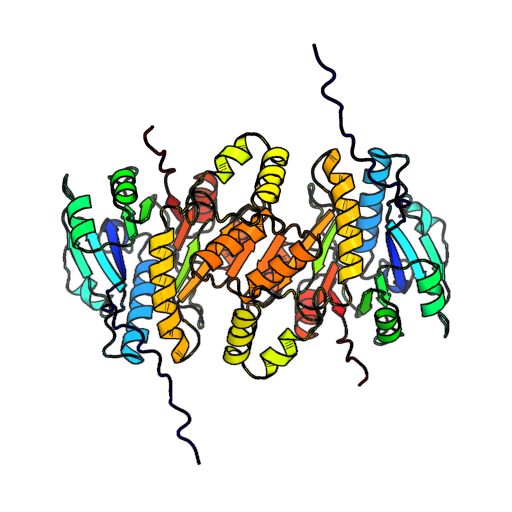 3.082 17.094 1 96 181 MET A C 1
ATOM 1435 O O . MET A 1 181 ? 8.5 3.268 17.75 1 96 181 MET A O 1
ATOM 1439 N N . THR A 1 182 ? 10.625 3.893 17.141 1 94.94 182 THR A N 1
ATOM 1440 C CA . THR A 1 182 ? 10.57 5.16 17.859 1 94.94 182 THR A CA 1
ATOM 1441 C C . THR A 1 182 ? 9.836 6.215 17.031 1 94.94 182 THR A C 1
ATOM 1443 O O . THR A 1 182 ? 9.812 6.152 15.805 1 94.94 182 THR A O 1
ATOM 1446 N N . GLU A 1 183 ? 9.25 7.184 17.75 1 95.62 183 GLU A N 1
ATOM 1447 C CA . GLU A 1 183 ? 8.383 8.172 17.125 1 95.62 183 GLU A CA 1
ATOM 1448 C C . GLU A 1 183 ? 9.18 9.125 16.234 1 95.62 183 GLU A C 1
ATOM 1450 O O . GLU A 1 183 ? 10.312 9.484 16.547 1 95.62 183 GLU A O 1
ATOM 1455 N N . GLY A 1 184 ? 8.57 9.477 15.094 1 95.31 184 GLY A N 1
ATOM 1456 C CA . GLY A 1 184 ? 9.07 10.57 14.273 1 95.31 184 GLY A CA 1
ATOM 1457 C C . GLY A 1 184 ? 8.406 11.898 14.578 1 95.31 184 GLY A C 1
ATOM 1458 O O . GLY A 1 184 ? 7.496 11.969 15.406 1 95.31 184 GLY A O 1
ATOM 1459 N N . PRO A 1 185 ? 8.906 12.922 13.922 1 95.5 185 PRO A N 1
ATOM 1460 C CA . PRO A 1 185 ? 8.43 14.273 14.234 1 95.5 185 PRO A CA 1
ATOM 1461 C C . PRO A 1 185 ? 6.949 14.461 13.922 1 95.5 185 PRO A C 1
ATOM 1463 O O . PRO A 1 185 ? 6.305 15.352 14.492 1 95.5 185 PRO A O 1
ATOM 1466 N N . PHE A 1 186 ? 6.34 13.656 13.062 1 97.62 186 PHE A N 1
ATOM 1467 C CA . PHE A 1 186 ? 4.973 13.898 12.625 1 97.62 186 PHE A CA 1
ATOM 1468 C C . PHE A 1 186 ? 4 12.969 13.336 1 97.62 186 PHE A C 1
ATOM 1470 O O . PHE A 1 186 ? 2.801 12.977 13.047 1 97.62 186 PHE A O 1
ATOM 1477 N N . LYS A 1 187 ? 4.477 12.125 14.242 1 97.06 187 LYS A N 1
ATOM 1478 C CA . LYS A 1 187 ? 3.588 11.234 14.992 1 97.06 187 LYS A CA 1
ATOM 1479 C C . LYS A 1 187 ? 2.471 12.023 15.672 1 97.06 187 LYS A C 1
ATOM 1481 O O . LYS A 1 187 ? 1.304 11.625 15.617 1 97.06 187 LYS A O 1
ATOM 1486 N N . GLY A 1 188 ? 2.84 13.117 16.375 1 96.25 188 GLY A N 1
ATOM 1487 C CA . GLY A 1 188 ? 1.852 13.93 17.062 1 96.25 188 GLY A CA 1
ATOM 1488 C C . GLY A 1 188 ? 0.797 14.508 16.141 1 96.25 188 GLY A C 1
ATOM 1489 O O . GLY A 1 188 ? -0.385 14.547 16.484 1 96.25 188 GLY A O 1
ATOM 1490 N N . PHE A 1 189 ? 1.212 15.008 15.023 1 97.88 189 PHE A N 1
ATOM 1491 C CA . PHE A 1 189 ? 0.273 15.539 14.039 1 97.88 189 PHE A CA 1
ATOM 1492 C C . PHE A 1 189 ? -0.691 14.461 13.57 1 97.88 189 PHE A C 1
ATOM 1494 O O . PHE A 1 189 ? -1.902 14.68 13.516 1 97.88 189 PHE A O 1
ATOM 1501 N N . LEU A 1 190 ? -0.169 13.266 13.227 1 98.19 190 LEU A N 1
ATOM 1502 C CA . LEU A 1 190 ? -1.031 12.164 12.82 1 98.19 190 LEU A CA 1
ATOM 1503 C C . LEU A 1 190 ? -2.008 11.797 13.93 1 98.19 190 LEU A C 1
ATOM 1505 O O . LEU A 1 190 ? -3.162 11.461 13.664 1 98.19 190 LEU A O 1
ATOM 1509 N N . LYS A 1 191 ? -1.553 11.82 15.156 1 97.06 191 LYS A N 1
ATOM 1510 C CA . LYS A 1 191 ? -2.43 11.531 16.297 1 97.06 191 LYS A CA 1
ATOM 1511 C C . LYS A 1 191 ? -3.623 12.477 16.312 1 97.06 191 LYS A C 1
ATOM 1513 O O . LYS A 1 191 ? -4.762 12.047 16.516 1 97.06 191 LYS A O 1
ATOM 1518 N N . SER A 1 192 ? -3.344 13.727 16.156 1 96.19 192 SER A N 1
ATOM 1519 C CA . SER A 1 192 ? -4.41 14.727 16.141 1 96.19 192 SER A CA 1
ATOM 1520 C C . SER A 1 192 ? -5.391 14.469 15.008 1 96.19 192 SER A C 1
ATOM 1522 O O . SER A 1 192 ? -6.605 14.594 15.188 1 96.19 192 SER A O 1
ATOM 1524 N N . LEU A 1 193 ? -4.898 14.125 13.859 1 96.75 193 LEU A N 1
ATOM 1525 C CA . LEU A 1 193 ? -5.746 13.805 12.711 1 96.75 193 LEU A CA 1
ATOM 1526 C C . LEU A 1 193 ? -6.605 12.578 13 1 96.75 193 LEU A C 1
ATOM 1528 O O . LEU A 1 193 ? -7.797 12.555 12.672 1 96.75 193 LEU A O 1
ATOM 1532 N N . THR A 1 194 ? -5.957 11.539 13.555 1 94.94 194 THR A N 1
ATOM 1533 C CA . THR A 1 194 ? -6.664 10.305 13.891 1 94.94 194 THR A CA 1
ATOM 1534 C C . THR A 1 194 ? -7.836 10.594 14.828 1 94.94 194 THR A C 1
ATOM 1536 O O . THR A 1 194 ? -8.93 10.062 14.633 1 94.94 194 THR A O 1
ATOM 1539 N N . ASN A 1 195 ? -7.59 11.43 15.82 1 92.12 195 ASN A N 1
ATOM 1540 C CA . ASN A 1 195 ? -8.641 11.797 16.766 1 92.12 195 ASN A CA 1
ATOM 1541 C C . ASN A 1 195 ? -9.797 12.508 16.062 1 92.12 195 ASN A C 1
ATOM 1543 O O . ASN A 1 195 ? -10.969 12.219 16.328 1 92.12 195 ASN A O 1
ATOM 1547 N N . MET A 1 196 ? -9.484 13.391 15.219 1 92.5 196 MET A N 1
ATOM 1548 C CA . MET A 1 196 ? -10.523 14.094 14.469 1 92.5 196 MET A CA 1
ATOM 1549 C C . MET A 1 196 ? -11.297 13.141 13.57 1 92.5 196 MET A C 1
ATOM 1551 O O . MET A 1 196 ? -12.523 13.211 13.5 1 92.5 196 MET A O 1
ATOM 1555 N N . GLN A 1 197 ? -10.617 12.219 12.875 1 92.12 197 GLN A N 1
ATOM 1556 C CA . GLN A 1 197 ? -11.258 11.242 12 1 92.12 197 GLN A CA 1
ATOM 1557 C C . GLN A 1 197 ? -12.242 10.375 12.781 1 92.12 197 GLN A C 1
ATOM 1559 O O . GLN A 1 197 ? -13.328 10.062 12.281 1 92.12 197 GLN A O 1
ATOM 1564 N N . ARG A 1 198 ? -11.883 9.93 13.906 1 86.75 198 ARG A N 1
ATOM 1565 C CA . ARG A 1 198 ? -12.727 9.07 14.727 1 86.75 198 ARG A CA 1
ATOM 1566 C C . ARG A 1 198 ? -14.047 9.766 15.062 1 86.75 198 ARG A C 1
ATOM 1568 O O . ARG A 1 198 ? -15.094 9.117 15.117 1 86.75 198 ARG A O 1
ATOM 1575 N N . LYS A 1 199 ? -13.992 10.984 15.234 1 82.25 199 LYS A N 1
ATOM 1576 C CA . LYS A 1 199 ? -15.188 11.75 15.555 1 82.25 199 LYS A CA 1
ATOM 1577 C C . LYS A 1 199 ? -16.078 11.914 14.32 1 82.25 199 LYS A C 1
ATOM 1579 O O . LYS A 1 199 ? -17.297 11.906 14.43 1 82.25 199 LYS A O 1
ATOM 1584 N N . LEU A 1 200 ? -15.438 12.031 13.242 1 83.56 200 LEU A N 1
ATOM 1585 C CA . LEU A 1 200 ? -16.172 12.273 12 1 83.56 200 LEU A CA 1
ATOM 1586 C C . LEU A 1 200 ? -16.828 10.992 11.508 1 83.56 200 LEU A C 1
ATOM 1588 O O . LEU A 1 200 ? -17.844 11.039 10.797 1 83.56 200 LEU A O 1
ATOM 1592 N N . VAL A 1 201 ? -16.281 9.828 11.828 1 75.5 201 VAL A N 1
ATOM 1593 C CA . VAL A 1 201 ? -16.766 8.555 11.297 1 75.5 201 VAL A CA 1
ATOM 1594 C C . VAL A 1 201 ? -18.094 8.188 11.938 1 75.5 201 VAL A C 1
ATOM 1596 O O . VAL A 1 201 ? -18.859 7.402 11.383 1 75.5 201 VAL A O 1
ATOM 1599 N N . VAL A 1 202 ? -18.469 8.688 13.008 1 67.31 202 VAL A N 1
ATOM 1600 C CA . VAL A 1 202 ? -19.703 8.375 13.711 1 67.31 202 VAL A CA 1
ATOM 1601 C C . VAL A 1 202 ? -20.906 8.688 12.812 1 67.31 202 VAL A C 1
ATOM 1603 O O . VAL A 1 202 ? -21.891 7.949 12.812 1 67.31 202 VAL A O 1
ATOM 1606 N N . LYS A 1 203 ? -20.828 9.641 12.016 1 65.69 203 LYS A N 1
ATOM 1607 C CA . LYS A 1 203 ? -21.953 10 11.156 1 65.69 203 LYS A CA 1
ATOM 1608 C C . LYS A 1 203 ? -21.703 9.547 9.719 1 65.69 203 LYS A C 1
ATOM 1610 O O . LYS A 1 203 ? -22.5 9.859 8.82 1 65.69 203 LYS A O 1
ATOM 1615 N N . GLY A 1 204 ? -20.625 8.828 9.516 1 69.69 204 GLY A N 1
ATOM 1616 C CA . GLY A 1 204 ? -20.281 8.383 8.18 1 69.69 204 GLY A CA 1
ATOM 1617 C C . GLY A 1 204 ? -18.781 8.227 7.973 1 69.69 204 GLY A C 1
ATOM 1618 O O . GLY A 1 204 ? -18.016 8.172 8.938 1 69.69 204 GLY A O 1
ATOM 1619 N N . GLU A 1 205 ? -18.422 8.117 6.676 1 73.56 205 GLU A N 1
ATOM 1620 C CA . GLU A 1 205 ? -17 7.984 6.379 1 73.56 205 GLU A CA 1
ATOM 1621 C C . GLU A 1 205 ? -16.281 9.312 6.566 1 73.56 205 GLU A C 1
ATOM 1623 O O . GLU A 1 205 ? -16.859 10.383 6.371 1 73.56 205 GLU A O 1
ATOM 1628 N N . SER A 1 206 ? -15.117 9.211 7.078 1 81.06 206 SER A N 1
ATOM 1629 C CA . SER A 1 206 ? -14.328 10.422 7.285 1 81.06 206 SER A CA 1
ATOM 1630 C C . SER A 1 206 ? -13.945 11.062 5.957 1 81.06 206 SER A C 1
ATOM 1632 O O . SER A 1 206 ? -13.578 10.367 5.004 1 81.06 206 SER A O 1
ATOM 1634 N N . ILE A 1 207 ? -14.047 12.336 5.938 1 90.44 207 ILE A N 1
ATOM 1635 C CA . ILE A 1 207 ? -13.711 13.125 4.754 1 90.44 207 ILE A CA 1
ATOM 1636 C C . ILE A 1 207 ? -12.227 13.5 4.789 1 90.44 207 ILE A C 1
ATOM 1638 O O . ILE A 1 207 ? -11.727 14.156 3.875 1 90.44 207 ILE A O 1
ATOM 1642 N N . ILE A 1 208 ? -11.492 13.164 5.867 1 95.31 208 ILE A N 1
ATOM 1643 C CA . ILE A 1 208 ? -10.039 13.258 5.969 1 95.31 208 ILE A CA 1
ATOM 1644 C C . ILE A 1 208 ? -9.414 11.891 5.699 1 95.31 208 ILE A C 1
ATOM 1646 O O . ILE A 1 208 ? -9.742 10.906 6.367 1 95.31 208 ILE A O 1
ATOM 1650 N N . CYS A 1 209 ? -8.555 11.805 4.719 1 96.19 209 CYS A N 1
ATOM 1651 C CA . CYS A 1 209 ? -7.875 10.562 4.367 1 96.19 209 CYS A CA 1
ATOM 1652 C C . CYS A 1 209 ? -6.371 10.68 4.578 1 96.19 209 CYS A C 1
ATOM 1654 O O . CYS A 1 209 ? -5.734 11.586 4.035 1 96.19 209 CYS A O 1
ATOM 1656 N N . THR A 1 210 ? -5.852 9.812 5.371 1 98 210 THR A N 1
ATOM 1657 C CA . THR A 1 210 ? -4.418 9.781 5.641 1 98 210 THR A CA 1
ATOM 1658 C C . THR A 1 210 ? -3.77 8.578 4.961 1 98 210 THR A C 1
ATOM 1660 O O . THR A 1 210 ? -4.359 7.5 4.898 1 98 210 THR A O 1
ATOM 1663 N N . TYR A 1 211 ? -2.547 8.797 4.441 1 98.31 211 TYR A N 1
ATOM 1664 C CA . TYR A 1 211 ? -1.84 7.785 3.67 1 98.31 211 TYR A CA 1
ATOM 1665 C C . TYR A 1 211 ? -0.416 7.605 4.184 1 98.31 211 TYR A C 1
ATOM 1667 O O . TYR A 1 211 ? 0.253 8.578 4.531 1 98.31 211 TYR A O 1
ATOM 1675 N N . LEU A 1 212 ? 0.017 6.375 4.242 1 98.69 212 LEU A N 1
ATOM 1676 C CA . LEU A 1 212 ? 1.427 6.035 4.406 1 98.69 212 LEU A CA 1
ATOM 1677 C C . LEU A 1 212 ? 2.018 5.531 3.092 1 98.69 212 LEU A C 1
ATOM 1679 O O . LEU A 1 212 ? 1.555 4.531 2.541 1 98.69 212 LEU A O 1
ATOM 1683 N N . VAL A 1 213 ? 2.902 6.246 2.508 1 98.38 213 VAL A N 1
ATOM 1684 C CA . VAL 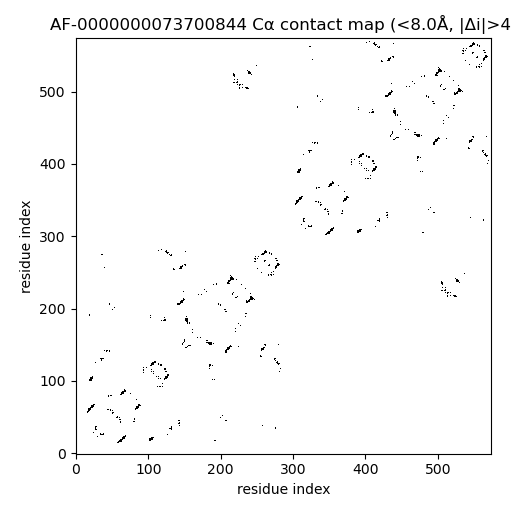A 1 213 ? 3.645 5.836 1.32 1 98.38 213 VAL A CA 1
ATOM 1685 C C . VAL A 1 213 ? 5.121 5.672 1.665 1 98.38 213 VAL A C 1
ATOM 1687 O O . VAL A 1 213 ? 5.816 6.66 1.929 1 98.38 213 VAL A O 1
ATOM 1690 N N . THR A 1 214 ? 5.68 4.461 1.663 1 97.44 214 THR A N 1
ATOM 1691 C CA . THR A 1 214 ? 7.012 4.223 2.207 1 97.44 214 THR A CA 1
ATOM 1692 C C . THR A 1 214 ? 7.793 3.26 1.317 1 97.44 214 THR A C 1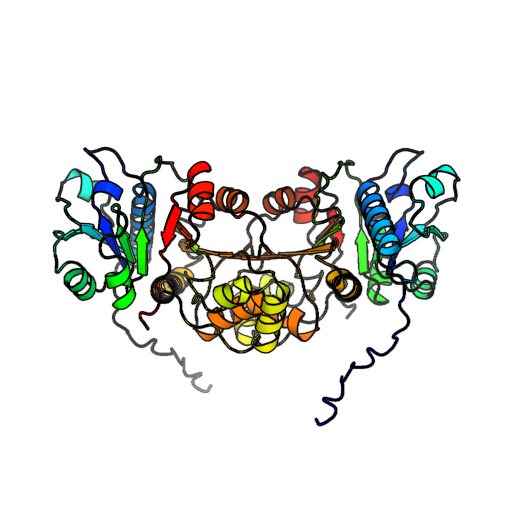
ATOM 1694 O O . THR A 1 214 ? 7.203 2.439 0.611 1 97.44 214 THR A O 1
ATOM 1697 N N . SER A 1 215 ? 9.133 3.357 1.388 1 94.44 215 SER A N 1
ATOM 1698 C CA . SER A 1 215 ? 10.023 2.484 0.637 1 94.44 215 SER A CA 1
ATOM 1699 C C . SER A 1 215 ? 10.172 1.126 1.315 1 94.44 215 SER A C 1
ATOM 1701 O O . SER A 1 215 ? 10.758 0.202 0.747 1 94.44 215 SER A O 1
ATOM 1703 N N . ARG A 1 216 ? 9.648 0.937 2.457 1 94.62 216 ARG A N 1
ATOM 1704 C CA . ARG A 1 216 ? 9.656 -0.358 3.129 1 94.62 216 ARG A CA 1
ATOM 1705 C C . ARG A 1 216 ? 8.93 -1.41 2.297 1 94.62 216 ARG A C 1
ATOM 1707 O O . ARG A 1 216 ? 7.98 -1.093 1.577 1 94.62 216 ARG A O 1
ATOM 1714 N N . ASN A 1 217 ? 9.406 -2.646 2.395 1 94.5 217 ASN A N 1
ATOM 1715 C CA . ASN A 1 217 ? 8.641 -3.732 1.791 1 94.5 217 ASN A CA 1
ATOM 1716 C C . ASN A 1 217 ? 7.453 -4.129 2.662 1 94.5 217 ASN A C 1
ATOM 1718 O O . ASN A 1 217 ? 7.246 -3.564 3.736 1 94.5 217 ASN A O 1
ATOM 1722 N N . ALA A 1 218 ? 6.66 -5.051 2.156 1 96.88 218 ALA A N 1
ATOM 1723 C CA . ALA A 1 218 ? 5.445 -5.453 2.861 1 96.88 218 ALA A CA 1
ATOM 1724 C C . ALA A 1 218 ? 5.684 -6.711 3.688 1 96.88 218 ALA A C 1
ATOM 1726 O O . ALA A 1 218 ? 4.734 -7.406 4.062 1 96.88 218 ALA A O 1
ATOM 1727 N N . GLY A 1 219 ? 6.938 -7.145 3.908 1 95.56 219 GLY A N 1
ATOM 1728 C CA . GLY A 1 219 ? 7.281 -8.219 4.824 1 95.56 219 GLY A CA 1
ATOM 1729 C C . GLY A 1 219 ? 7.391 -7.766 6.27 1 95.56 219 GLY A C 1
ATOM 1730 O O . GLY A 1 219 ? 6.488 -7.105 6.785 1 95.56 219 GLY A O 1
ATOM 1731 N N . TYR A 1 220 ? 8.5 -8.102 6.898 1 94.56 220 TYR A N 1
ATOM 1732 C CA . TYR A 1 220 ? 8.711 -7.773 8.305 1 94.56 220 TYR A CA 1
ATOM 1733 C C . TYR A 1 220 ? 8.758 -6.266 8.516 1 94.56 220 TYR A C 1
ATOM 1735 O O . TYR A 1 220 ? 8.258 -5.754 9.516 1 94.56 220 TYR A O 1
ATOM 1743 N N . ALA A 1 221 ? 9.375 -5.602 7.598 1 95.06 221 ALA A N 1
ATOM 1744 C CA . ALA A 1 221 ? 9.492 -4.152 7.727 1 95.06 221 ALA A CA 1
ATOM 1745 C C . ALA A 1 221 ? 8.125 -3.48 7.676 1 95.06 221 ALA A C 1
ATOM 1747 O O . ALA A 1 221 ? 7.84 -2.574 8.461 1 95.06 221 ALA A O 1
ATOM 1748 N N . GLY A 1 222 ? 7.289 -3.865 6.711 1 97.12 222 GLY A N 1
ATOM 1749 C CA . GLY A 1 222 ? 5.938 -3.336 6.633 1 97.12 222 GLY A CA 1
ATOM 1750 C C . GLY A 1 222 ? 5.086 -3.695 7.836 1 97.12 222 GLY A C 1
ATOM 1751 O O . GLY A 1 222 ? 4.344 -2.855 8.352 1 97.12 222 GLY A O 1
ATOM 1752 N N . TYR A 1 223 ? 5.215 -4.93 8.25 1 96.94 223 TYR A N 1
ATOM 1753 C CA . TYR A 1 223 ? 4.508 -5.363 9.453 1 96.94 223 TYR A CA 1
ATOM 1754 C C . TYR A 1 223 ? 4.887 -4.5 10.648 1 96.94 223 TYR A C 1
ATOM 1756 O O . TYR A 1 223 ? 4.016 -4.055 11.398 1 96.94 223 TYR A O 1
ATOM 1764 N N . ARG A 1 224 ? 6.148 -4.32 10.844 1 96.94 224 ARG A N 1
ATOM 1765 C CA . ARG A 1 224 ? 6.617 -3.543 11.992 1 96.94 224 ARG A CA 1
ATOM 1766 C C . ARG A 1 224 ? 6.078 -2.117 11.938 1 96.94 224 ARG A C 1
ATOM 1768 O O . ARG A 1 224 ? 5.746 -1.535 12.977 1 96.94 224 ARG A O 1
ATOM 1775 N N . ALA A 1 225 ? 6.055 -1.558 10.758 1 97.62 225 ALA A N 1
ATOM 1776 C CA . ALA A 1 225 ? 5.5 -0.217 10.586 1 97.62 225 ALA A CA 1
ATOM 1777 C C . ALA A 1 225 ? 4.047 -0.162 11.055 1 97.62 225 ALA A C 1
ATOM 1779 O O . ALA A 1 225 ? 3.678 0.694 11.859 1 97.62 225 ALA A O 1
ATOM 1780 N N . LEU A 1 226 ? 3.197 -1.084 10.555 1 97.88 226 LEU A N 1
ATOM 1781 C CA . LEU A 1 226 ? 1.786 -1.081 10.922 1 97.88 226 LEU A CA 1
ATOM 1782 C C . LEU A 1 226 ? 1.604 -1.455 12.391 1 97.88 226 LEU A C 1
ATOM 1784 O O . LEU A 1 226 ? 0.703 -0.944 13.062 1 97.88 226 LEU A O 1
ATOM 1788 N N . ASN A 1 227 ? 2.428 -2.385 12.867 1 97.31 227 ASN A N 1
ATOM 1789 C CA . ASN A 1 227 ? 2.398 -2.736 14.281 1 97.31 227 ASN A CA 1
ATOM 1790 C C . ASN A 1 227 ? 2.701 -1.529 15.164 1 97.31 227 ASN A C 1
ATOM 1792 O O . ASN A 1 227 ? 2.09 -1.36 16.219 1 97.31 227 ASN A O 1
ATOM 1796 N N . THR A 1 228 ? 3.643 -0.761 14.797 1 98 228 THR A N 1
ATOM 1797 C CA . THR A 1 228 ? 3.998 0.454 15.523 1 98 228 THR A CA 1
ATOM 1798 C C . THR A 1 228 ? 2.809 1.407 15.594 1 98 228 THR A C 1
ATOM 1800 O O . THR A 1 228 ? 2.451 1.881 16.672 1 98 228 THR A O 1
ATOM 1803 N N . LEU A 1 229 ? 2.182 1.683 14.445 1 98.06 229 LEU A N 1
ATOM 1804 C CA . LEU A 1 229 ? 1.018 2.562 14.422 1 98.06 229 LEU A CA 1
ATOM 1805 C C . LEU A 1 229 ? -0.097 2.014 15.305 1 98.06 229 LEU A C 1
ATOM 1807 O O . LEU A 1 229 ? -0.706 2.76 16.078 1 98.06 229 LEU A O 1
ATOM 1811 N N . LYS A 1 230 ? -0.371 0.741 15.195 1 96.69 230 LYS A N 1
ATOM 1812 C CA . LYS A 1 230 ? -1.384 0.09 16.016 1 96.69 230 LYS A CA 1
ATOM 1813 C C . LYS A 1 230 ? -1.084 0.274 17.5 1 96.69 230 LYS A C 1
ATOM 1815 O O . LYS A 1 230 ? -1.973 0.623 18.281 1 96.69 230 LYS A O 1
ATOM 1820 N N . THR A 1 231 ? 0.154 0.011 17.891 1 96.81 231 THR A N 1
ATOM 1821 C CA . THR A 1 231 ? 0.583 0.115 19.281 1 96.81 231 THR A CA 1
ATOM 1822 C C . THR A 1 231 ? 0.393 1.536 19.797 1 96.81 231 THR A C 1
ATOM 1824 O O . THR A 1 231 ? 0.058 1.735 20.969 1 96.81 231 THR A O 1
ATOM 1827 N N . TRP A 1 232 ? 0.627 2.52 18.953 1 97.5 232 TRP A N 1
ATOM 1828 C CA . TRP A 1 232 ? 0.448 3.924 19.312 1 97.5 232 TRP A CA 1
ATOM 1829 C C . TRP A 1 232 ? -1.031 4.293 19.344 1 97.5 232 TRP A C 1
ATOM 1831 O O . TRP A 1 232 ? -1.39 5.418 19.703 1 97.5 232 TRP A O 1
ATOM 1841 N N . GLY A 1 233 ? -1.925 3.389 18.953 1 95.12 233 GLY A N 1
ATOM 1842 C CA . GLY A 1 233 ? -3.344 3.689 18.859 1 95.12 233 GLY A CA 1
ATOM 1843 C C . GLY A 1 233 ? -3.682 4.582 17.672 1 95.12 233 GLY A C 1
ATOM 1844 O O . GLY A 1 233 ? -4.68 5.305 17.703 1 95.12 233 GLY A O 1
ATOM 1845 N N . LEU A 1 234 ? -2.785 4.57 16.703 1 96.25 234 LEU A N 1
ATOM 1846 C CA . LEU A 1 234 ? -2.982 5.387 15.516 1 96.25 234 LEU A CA 1
ATOM 1847 C C . LEU A 1 234 ? -3.482 4.543 14.344 1 96.25 234 LEU A C 1
ATOM 1849 O O . LEU A 1 234 ? -3.248 3.332 14.305 1 96.25 234 LEU A O 1
ATOM 1853 N N . GLU A 1 235 ? -4.227 5.164 13.445 1 90.31 235 GLU A N 1
ATOM 1854 C CA . GLU A 1 235 ? -4.719 4.496 12.25 1 90.31 235 GLU A CA 1
ATOM 1855 C C . GLU A 1 235 ? -4.434 5.324 11 1 90.31 235 GLU A C 1
ATOM 1857 O O . GLU A 1 235 ? -4.461 6.555 11.039 1 90.31 235 GLU A O 1
ATOM 1862 N N . ILE A 1 236 ? -4.121 4.68 10.008 1 96.25 236 ILE A N 1
ATOM 1863 C CA . ILE A 1 236 ? -3.943 5.262 8.68 1 96.25 236 ILE A CA 1
ATOM 1864 C C . ILE A 1 236 ? -4.945 4.645 7.707 1 96.25 236 ILE A C 1
ATOM 1866 O O . ILE A 1 236 ? -5.277 3.461 7.812 1 96.25 236 ILE A O 1
ATOM 1870 N N . ASP A 1 237 ? -5.457 5.469 6.848 1 95.75 237 ASP A N 1
ATOM 1871 C CA . ASP A 1 237 ? -6.504 4.984 5.953 1 95.75 237 ASP A CA 1
ATOM 1872 C C . ASP A 1 237 ? -5.938 4.031 4.906 1 95.75 237 ASP A C 1
ATOM 1874 O O . ASP A 1 237 ? -6.414 2.904 4.758 1 95.75 237 ASP A O 1
ATOM 1878 N N . GLN A 1 238 ? -4.977 4.48 4.148 1 97.56 238 GLN A N 1
ATOM 1879 C CA . GLN A 1 238 ? -4.332 3.67 3.117 1 97.56 238 GLN A CA 1
ATOM 1880 C C . GLN A 1 238 ? -2.818 3.631 3.316 1 97.56 238 GLN A C 1
ATOM 1882 O O . GLN A 1 238 ? -2.229 4.586 3.826 1 97.56 238 GLN A O 1
ATOM 1887 N N . ALA A 1 239 ? -2.221 2.547 3.004 1 98.5 239 ALA A N 1
ATOM 1888 C CA . ALA A 1 239 ? -0.77 2.396 3.072 1 98.5 239 ALA A CA 1
ATOM 1889 C C . ALA A 1 239 ? -0.23 1.699 1.827 1 98.5 239 ALA A C 1
ATOM 1891 O O . ALA A 1 239 ? -0.844 0.758 1.32 1 98.5 239 ALA A O 1
ATOM 1892 N N . TYR A 1 240 ? 0.913 2.162 1.364 1 98.25 240 TYR A N 1
ATOM 1893 C CA . TYR A 1 240 ? 1.623 1.635 0.204 1 98.25 240 TYR A CA 1
ATOM 1894 C C . TYR A 1 240 ? 3.059 1.271 0.562 1 98.25 240 TYR A C 1
ATOM 1896 O O . TYR A 1 240 ? 3.889 2.152 0.802 1 98.25 240 TYR A O 1
ATOM 1904 N N . PHE A 1 241 ? 3.312 0.018 0.616 1 98 241 PHE A N 1
ATOM 1905 C CA . PHE A 1 241 ? 4.66 -0.497 0.818 1 98 241 PHE A CA 1
ATOM 1906 C C . PHE A 1 241 ? 5.332 -0.801 -0.517 1 98 241 PHE A C 1
ATOM 1908 O O . PHE A 1 241 ? 4.988 -1.781 -1.181 1 98 241 PHE A O 1
ATOM 1915 N N . LEU A 1 242 ? 6.375 0.019 -0.852 1 96.44 242 LEU A N 1
ATOM 1916 C CA . LEU A 1 242 ? 6.797 0.096 -2.246 1 96.44 242 LEU A CA 1
ATOM 1917 C C . LEU A 1 242 ? 8.117 -0.639 -2.455 1 96.44 242 LEU A C 1
ATOM 1919 O O . LEU A 1 242 ? 8.57 -0.794 -3.59 1 96.44 242 LEU A O 1
ATOM 1923 N N . LYS A 1 243 ? 8.742 -1.103 -1.488 1 93.5 243 LYS A N 1
ATOM 1924 C CA . LYS A 1 243 ? 10.008 -1.818 -1.583 1 93.5 243 LYS A CA 1
ATOM 1925 C C . LYS A 1 243 ? 10.992 -1.078 -2.488 1 93.5 243 LYS A C 1
ATOM 1927 O O . LYS A 1 243 ? 11.531 -1.657 -3.436 1 93.5 243 LYS A O 1
ATOM 1932 N N . GLY A 1 244 ? 11.141 0.202 -2.234 1 90.12 244 GLY A N 1
ATOM 1933 C CA . GLY A 1 244 ? 12.148 0.984 -2.936 1 90.12 244 GLY A CA 1
ATOM 1934 C C . GLY A 1 244 ? 11.656 1.555 -4.25 1 90.12 244 GLY A C 1
ATOM 1935 O O . GLY A 1 244 ? 12.32 2.393 -4.859 1 90.12 244 GLY A O 1
ATOM 1936 N N . SER A 1 245 ? 10.492 1.147 -4.766 1 90.38 245 SER A N 1
ATOM 1937 C CA . SER A 1 245 ? 9.938 1.722 -5.984 1 90.38 245 SER A CA 1
ATOM 1938 C C . SER A 1 245 ? 9.68 3.215 -5.824 1 90.38 245 SER A C 1
ATOM 1940 O O . SER A 1 245 ? 9.445 3.695 -4.711 1 90.38 245 SER A O 1
ATOM 1942 N N . PRO A 1 246 ? 9.727 3.982 -6.98 1 91.31 246 PRO A N 1
ATOM 1943 C CA . PRO A 1 246 ? 9.484 5.426 -6.898 1 91.31 246 PRO A CA 1
ATOM 1944 C C . PRO A 1 246 ? 8.094 5.754 -6.359 1 91.31 246 PRO A C 1
ATOM 1946 O O . PRO A 1 246 ? 7.121 5.062 -6.68 1 91.31 246 PRO A O 1
ATOM 1949 N N . LYS A 1 247 ? 8 6.844 -5.609 1 95.25 247 LYS A N 1
ATOM 1950 C CA . LYS A 1 247 ? 6.742 7.242 -4.984 1 95.25 247 LYS A CA 1
ATOM 1951 C C . LYS A 1 247 ? 5.887 8.062 -5.949 1 95.25 247 LYS A C 1
ATOM 1953 O O . LYS A 1 247 ? 4.664 8.133 -5.789 1 95.25 247 LYS A O 1
ATOM 1958 N N . GLY A 1 248 ? 6.484 8.688 -6.922 1 92.12 248 GLY A N 1
ATOM 1959 C CA . GLY A 1 248 ? 5.855 9.641 -7.82 1 92.12 248 GLY A CA 1
ATOM 1960 C C . GLY A 1 248 ? 4.566 9.125 -8.43 1 92.12 248 GLY A C 1
ATOM 1961 O O . GLY A 1 248 ? 3.512 9.742 -8.281 1 92.12 248 GLY A O 1
ATOM 1962 N N . PRO A 1 249 ? 4.617 7.977 -9.023 1 88.94 249 PRO A N 1
ATOM 1963 C CA . PRO A 1 249 ? 3.418 7.441 -9.672 1 88.94 249 PRO A CA 1
ATOM 1964 C C . PRO A 1 249 ? 2.264 7.23 -8.695 1 88.94 249 PRO A C 1
ATOM 1966 O O . PRO A 1 249 ? 1.103 7.457 -9.047 1 88.94 249 PRO A O 1
ATOM 1969 N N . PHE A 1 250 ? 2.543 6.836 -7.539 1 92.06 250 PHE A N 1
ATOM 1970 C CA . PHE A 1 250 ? 1.5 6.594 -6.551 1 92.06 250 PHE A CA 1
ATOM 1971 C C . PHE A 1 250 ? 0.928 7.906 -6.031 1 92.06 250 PHE A C 1
ATOM 1973 O O . PHE A 1 250 ? -0.282 8.023 -5.832 1 92.06 250 PHE A O 1
ATOM 1980 N N . LEU A 1 251 ? 1.761 8.852 -5.867 1 95.19 251 LEU A N 1
ATOM 1981 C CA . LEU A 1 251 ? 1.309 10.172 -5.438 1 95.19 251 LEU A CA 1
ATOM 1982 C C . LEU A 1 251 ? 0.39 10.797 -6.484 1 95.19 251 LEU A C 1
ATOM 1984 O O . LEU A 1 251 ? -0.596 11.453 -6.137 1 95.19 251 LEU A O 1
ATOM 1988 N N . LYS A 1 252 ? 0.685 10.531 -7.707 1 91 252 LYS A N 1
ATOM 1989 C CA . LYS A 1 252 ? -0.159 11.039 -8.781 1 91 252 LYS A CA 1
ATOM 1990 C C . LYS A 1 252 ? -1.562 10.445 -8.711 1 91 252 LYS A C 1
ATOM 1992 O O . LYS A 1 252 ? -2.543 11.109 -9.055 1 91 252 LYS A O 1
ATOM 1997 N N . MET A 1 253 ? -1.63 9.266 -8.266 1 89.44 253 MET A N 1
ATOM 1998 C CA . MET A 1 253 ? -2.924 8.602 -8.164 1 89.44 253 MET A CA 1
ATOM 1999 C C . MET A 1 253 ? -3.705 9.102 -6.953 1 89.44 253 MET A C 1
ATOM 2001 O O . MET A 1 253 ? -4.922 9.273 -7.023 1 89.44 253 MET A O 1
ATOM 2005 N N . ILE A 1 254 ? -3.01 9.32 -5.883 1 93 254 ILE A N 1
ATOM 2006 C CA . ILE A 1 254 ? -3.639 9.766 -4.645 1 93 254 ILE A CA 1
ATOM 2007 C C . ILE A 1 254 ? -4.129 11.203 -4.805 1 93 254 ILE A C 1
ATOM 2009 O O . ILE A 1 254 ? -5.18 11.57 -4.277 1 93 254 ILE A O 1
ATOM 2013 N N . ARG A 1 255 ? -3.352 11.992 -5.504 1 92.81 255 ARG A N 1
ATOM 2014 C CA . ARG A 1 255 ? -3.594 13.422 -5.645 1 92.81 255 ARG A CA 1
ATOM 2015 C C . ARG A 1 255 ? -3.715 14.094 -4.277 1 92.81 255 ARG A C 1
ATOM 2017 O O . ARG A 1 255 ? -4.73 14.727 -3.98 1 92.81 255 ARG A O 1
ATOM 2024 N N . PRO A 1 256 ? -2.697 14.023 -3.516 1 96.44 256 PRO A N 1
ATOM 2025 C CA . PRO A 1 256 ? -2.773 14.562 -2.154 1 96.44 256 PRO A CA 1
ATOM 2026 C C . PRO A 1 256 ? -2.801 16.094 -2.127 1 96.44 256 PRO A C 1
ATOM 2028 O O . PRO A 1 256 ? -2.357 16.734 -3.078 1 96.44 256 PRO A O 1
ATOM 2031 N N . HIS A 1 257 ? -3.387 16.656 -1.104 1 97.5 257 HIS A N 1
ATOM 2032 C CA . HIS A 1 257 ? -3.307 18.078 -0.847 1 97.5 257 HIS A CA 1
ATOM 2033 C C . HIS A 1 257 ? -1.941 18.469 -0.285 1 97.5 257 HIS A C 1
ATOM 2035 O O . HIS A 1 257 ? -1.507 19.609 -0.424 1 97.5 257 HIS A O 1
ATOM 2041 N N . ILE A 1 258 ? -1.309 17.453 0.342 1 97.81 258 ILE A N 1
ATOM 2042 C CA . ILE A 1 258 ? 0.02 17.719 0.888 1 97.81 258 ILE A CA 1
ATOM 2043 C C . ILE A 1 258 ? 0.753 16.391 1.105 1 97.81 258 ILE A C 1
ATOM 2045 O O . ILE A 1 258 ? 0.147 15.398 1.511 1 97.81 258 ILE A O 1
ATOM 2049 N N . PHE A 1 259 ? 2.039 16.375 0.725 1 98.38 259 PHE A N 1
ATOM 2050 C CA . PHE A 1 259 ? 2.91 15.211 0.855 1 98.38 259 PHE A CA 1
ATOM 2051 C C . PHE A 1 259 ? 4.148 15.555 1.675 1 98.38 259 PHE A C 1
ATOM 2053 O O . PHE A 1 259 ? 4.824 16.547 1.401 1 98.38 259 PHE A O 1
ATOM 2060 N N . PHE A 1 260 ? 4.465 14.719 2.758 1 98.31 260 PHE A N 1
ATOM 2061 C CA . PHE A 1 260 ? 5.629 14.93 3.609 1 98.31 260 PHE A CA 1
ATOM 2062 C C . PHE A 1 260 ? 6.664 13.836 3.402 1 98.31 260 PHE A C 1
ATOM 2064 O O . PHE A 1 260 ? 6.344 12.648 3.486 1 98.31 260 PHE A O 1
ATOM 2071 N N . ASP A 1 261 ? 7.891 14.188 3.141 1 97.06 261 ASP A N 1
ATOM 2072 C CA . ASP A 1 261 ? 8.992 13.258 2.941 1 97.06 261 ASP A CA 1
ATOM 2073 C C . ASP A 1 261 ? 10.312 13.852 3.424 1 97.06 261 ASP A C 1
ATOM 2075 O O . ASP A 1 261 ? 10.508 15.07 3.359 1 97.06 261 ASP A O 1
ATOM 2079 N N . ASP A 1 262 ? 11.219 13 3.875 1 94.81 262 ASP A N 1
ATOM 2080 C CA . ASP A 1 262 ? 12.484 13.492 4.406 1 94.81 262 ASP A CA 1
ATOM 2081 C C . ASP A 1 262 ? 13.578 13.453 3.344 1 94.81 262 ASP A C 1
ATOM 2083 O O . ASP A 1 262 ? 14.664 14 3.545 1 94.81 262 ASP A O 1
ATOM 2087 N N . GLN A 1 263 ? 13.367 12.789 2.271 1 94.31 263 GLN A N 1
ATOM 2088 C CA . GLN A 1 263 ? 14.359 12.719 1.199 1 94.31 263 GLN A CA 1
ATOM 2089 C C . GLN A 1 263 ? 14.07 13.758 0.122 1 94.31 263 GLN A C 1
ATOM 2091 O O . GLN A 1 263 ? 13.016 13.727 -0.518 1 94.31 263 GLN A O 1
ATOM 2096 N N . LYS A 1 264 ? 15.047 14.617 -0.19 1 93.56 264 LYS A N 1
ATOM 2097 C CA . LYS A 1 264 ? 14.891 15.703 -1.154 1 93.56 264 LYS A CA 1
ATOM 2098 C C . LYS A 1 264 ? 14.523 15.164 -2.533 1 93.56 264 LYS A C 1
ATOM 2100 O O . LYS A 1 264 ? 13.711 15.766 -3.244 1 93.56 264 LYS A O 1
ATOM 2105 N N . LYS A 1 265 ? 15.078 14.031 -2.844 1 95.31 265 LYS A N 1
ATOM 2106 C CA . LYS A 1 265 ? 14.797 13.445 -4.148 1 95.31 265 LYS A CA 1
ATOM 2107 C C . LYS A 1 265 ? 13.312 13.125 -4.301 1 95.31 265 LYS A C 1
ATOM 2109 O O . LYS A 1 265 ? 12.727 13.375 -5.355 1 95.31 265 LYS A O 1
ATOM 2114 N N . HIS A 1 266 ? 12.719 12.555 -3.279 1 96 266 HIS A N 1
ATOM 2115 C CA . HIS A 1 266 ? 11.297 12.25 -3.314 1 96 266 HIS A CA 1
ATOM 2116 C C . HIS A 1 266 ? 10.461 13.516 -3.412 1 96 266 HIS A C 1
ATOM 2118 O O . HIS A 1 266 ? 9.445 13.547 -4.121 1 96 266 HIS A O 1
ATOM 2124 N N . VAL A 1 267 ? 10.883 14.547 -2.695 1 95.75 267 VAL A N 1
ATOM 2125 C CA . VAL A 1 267 ? 10.188 15.828 -2.703 1 95.75 267 VAL A CA 1
ATOM 2126 C C . VAL A 1 267 ? 10.25 16.438 -4.098 1 95.75 267 VAL A C 1
ATOM 2128 O O . VAL A 1 267 ? 9.227 16.844 -4.656 1 95.75 267 VAL A O 1
ATOM 2131 N N . GLU A 1 268 ? 11.383 16.453 -4.652 1 95 268 GLU A N 1
ATOM 2132 C CA . GLU A 1 268 ? 11.578 17.016 -5.988 1 95 268 GLU A CA 1
ATOM 2133 C C . GLU A 1 268 ? 10.766 16.25 -7.031 1 95 268 GLU A C 1
ATOM 2135 O O . GLU A 1 268 ? 10.133 16.859 -7.898 1 95 268 GLU A O 1
ATOM 2140 N N . ASP A 1 269 ? 10.805 14.945 -6.93 1 94.5 269 ASP A N 1
ATOM 2141 C CA . ASP A 1 269 ? 10.055 14.117 -7.867 1 94.5 269 ASP A CA 1
ATOM 2142 C C . ASP A 1 269 ? 8.555 14.383 -7.758 1 94.5 269 ASP A C 1
ATOM 2144 O O . ASP A 1 269 ? 7.852 14.414 -8.773 1 94.5 269 ASP A O 1
ATOM 2148 N N . ALA A 1 270 ? 8.102 14.484 -6.594 1 95.06 270 ALA A N 1
ATOM 2149 C CA . ALA A 1 270 ? 6.684 14.781 -6.383 1 95.06 270 ALA A CA 1
ATOM 2150 C C . ALA A 1 270 ? 6.316 16.156 -6.949 1 95.06 270 ALA A C 1
ATOM 2152 O O . ALA A 1 270 ? 5.262 16.312 -7.566 1 95.06 270 ALA A O 1
ATOM 2153 N N . MET A 1 271 ? 7.16 17.125 -6.754 1 93.62 271 MET A N 1
ATOM 2154 C CA . MET A 1 271 ? 6.93 18.484 -7.25 1 93.62 271 MET A CA 1
ATOM 2155 C C . MET A 1 271 ? 6.797 18.484 -8.773 1 93.62 271 MET A C 1
ATOM 2157 O O . MET A 1 271 ? 5.965 19.203 -9.32 1 93.62 271 MET A O 1
ATOM 2161 N N . LYS A 1 272 ? 7.562 17.641 -9.398 1 90.88 272 LYS A N 1
ATOM 2162 C CA . LYS A 1 272 ? 7.508 17.547 -10.852 1 90.88 272 LYS A CA 1
ATOM 2163 C C . LYS A 1 272 ? 6.145 17.031 -11.312 1 90.88 272 LYS A C 1
ATOM 2165 O O . LYS A 1 272 ? 5.711 17.344 -12.43 1 90.88 272 LYS A O 1
ATOM 2170 N N . GLU A 1 273 ? 5.52 16.312 -10.438 1 89.25 273 GLU A N 1
ATOM 2171 C CA . GLU A 1 273 ? 4.199 15.781 -10.766 1 89.25 273 GLU A CA 1
ATOM 2172 C C . GLU A 1 273 ? 3.096 16.75 -10.352 1 89.25 273 GLU A C 1
ATOM 2174 O O . GLU A 1 273 ? 1.911 16.422 -10.422 1 89.25 273 GLU A O 1
ATOM 2179 N N . GLY A 1 274 ? 3.457 17.938 -9.891 1 89.81 274 GLY A N 1
ATOM 2180 C CA . GLY A 1 274 ? 2.494 18.969 -9.508 1 89.81 274 GLY A CA 1
ATOM 2181 C C . GLY A 1 274 ? 1.906 18.75 -8.125 1 89.81 274 GLY A C 1
ATOM 2182 O O . GLY A 1 274 ? 0.826 19.25 -7.816 1 89.81 274 GLY A O 1
ATOM 2183 N N . ILE A 1 275 ? 2.533 17.984 -7.336 1 94.38 275 ILE A N 1
ATOM 2184 C CA . ILE A 1 275 ? 2.059 17.672 -5.988 1 94.38 275 ILE A CA 1
ATOM 2185 C C . ILE A 1 275 ? 2.736 18.594 -4.98 1 94.38 275 ILE A C 1
ATOM 2187 O O . ILE A 1 275 ? 3.949 18.812 -5.047 1 94.38 275 ILE A O 1
ATOM 2191 N N . LEU A 1 276 ? 1.924 19.266 -4.098 1 96.25 276 LEU A N 1
ATOM 2192 C CA . LEU A 1 276 ? 2.543 20 -3 1 96.25 276 LEU A CA 1
ATOM 2193 C C . LEU A 1 276 ? 3.348 19.062 -2.104 1 96.25 276 LEU A C 1
ATOM 2195 O O . LEU A 1 276 ? 2.773 18.281 -1.349 1 96.25 276 LEU A O 1
ATOM 2199 N N . ALA A 1 277 ? 4.629 19.125 -2.207 1 96.69 277 ALA A N 1
ATOM 2200 C CA . ALA A 1 277 ? 5.535 18.266 -1.448 1 96.69 277 ALA A CA 1
ATOM 2201 C C . ALA A 1 277 ? 6.359 19.078 -0.453 1 96.69 277 ALA A C 1
ATOM 2203 O O . ALA A 1 277 ? 6.848 20.156 -0.781 1 96.69 277 ALA A O 1
ATOM 2204 N N . CYS A 1 278 ? 6.422 18.625 0.755 1 96.94 278 CYS A N 1
ATOM 2205 C CA . CYS A 1 278 ? 7.117 19.281 1.85 1 96.94 278 CYS A CA 1
ATOM 2206 C C . CYS A 1 278 ? 8.32 18.469 2.312 1 96.94 278 CYS A C 1
ATOM 2208 O O . CYS A 1 278 ? 8.219 17.266 2.508 1 96.94 278 CYS A O 1
ATOM 2210 N N . TYR A 1 279 ? 9.383 19.172 2.482 1 96.44 279 TYR A N 1
ATOM 2211 C CA . TYR A 1 279 ? 10.617 18.531 2.928 1 96.44 279 TYR A CA 1
ATOM 2212 C C . TYR A 1 279 ? 10.711 18.531 4.449 1 96.44 279 TYR A C 1
ATOM 2214 O O . TYR A 1 279 ? 10.609 19.578 5.086 1 96.44 279 TYR A O 1
ATOM 2222 N N . VAL A 1 280 ? 10.82 17.328 5.059 1 95.31 280 VAL A N 1
ATOM 2223 C CA . VAL A 1 280 ? 11.023 17.156 6.492 1 95.31 280 VAL A CA 1
ATOM 2224 C C . VAL A 1 280 ? 12.508 16.938 6.785 1 95.31 280 VAL A C 1
ATOM 2226 O O . VAL A 1 280 ? 13.039 15.844 6.566 1 95.31 280 VAL A O 1
ATOM 2229 N N . PRO A 1 281 ? 13.156 17.938 7.301 1 88.62 281 PRO A N 1
ATOM 2230 C CA . PRO A 1 281 ? 14.594 17.797 7.52 1 88.62 281 PRO A CA 1
ATOM 2231 C C . PRO A 1 281 ? 14.922 16.828 8.656 1 88.62 281 PRO A C 1
ATOM 2233 O O . PRO A 1 281 ? 14.148 16.719 9.609 1 88.62 281 PRO A O 1
ATOM 2236 N N . TYR A 1 282 ? 15.906 15.93 8.445 1 70.94 282 TYR A N 1
ATOM 2237 C CA . TYR A 1 282 ? 16.344 14.938 9.414 1 70.94 282 TYR A CA 1
ATOM 2238 C C . TYR A 1 282 ? 16.75 15.594 10.727 1 70.94 282 TYR A C 1
ATOM 2240 O O . TYR A 1 282 ? 17.516 16.562 10.734 1 70.94 282 TYR A O 1
ATOM 2248 N N . CYS A 1 283 ? 15.922 15.344 11.719 1 60.12 283 CYS A N 1
ATOM 2249 C CA . CYS A 1 283 ? 16.234 16 12.984 1 60.12 283 CYS A CA 1
ATOM 2250 C C . CYS A 1 283 ? 17.281 15.219 13.758 1 60.12 283 CYS A C 1
ATOM 2252 O O . CYS A 1 283 ? 17.078 14.047 14.078 1 60.12 283 CYS A O 1
ATOM 2254 N N . LYS A 1 284 ? 18.625 15.312 13.375 1 50.78 284 LYS A N 1
ATOM 2255 C CA . LYS A 1 284 ? 19.75 14.742 14.133 1 50.78 284 LYS A CA 1
ATOM 2256 C C . LYS A 1 284 ? 19.562 14.977 15.633 1 50.78 284 LYS A C 1
ATOM 2258 O O . LYS A 1 284 ? 19.125 16.047 16.047 1 50.78 284 LYS A O 1
ATOM 2263 N N . GLU A 1 285 ? 19.172 13.992 16.422 1 46.41 285 GLU A N 1
ATOM 2264 C CA . GLU A 1 285 ? 19.516 14.234 17.828 1 46.41 285 GLU A CA 1
ATOM 2265 C C . GLU A 1 285 ? 20.875 14.914 17.953 1 46.41 285 GLU A C 1
ATOM 2267 O O . GLU A 1 285 ? 21.781 14.648 17.156 1 46.41 285 GLU A O 1
ATOM 2272 N N . ASN A 1 286 ? 20.984 16.125 18.312 1 35.38 286 ASN A N 1
ATOM 2273 C CA . ASN A 1 286 ? 22.188 16.609 18.969 1 35.38 286 ASN A CA 1
ATOM 2274 C C . ASN A 1 286 ? 22.828 15.531 19.844 1 35.38 286 ASN A C 1
ATOM 2276 O O . ASN A 1 286 ? 22.188 15.031 20.766 1 35.38 286 ASN A O 1
ATOM 2280 N N . PRO A 1 287 ? 23.938 14.727 19.469 1 30.73 287 PRO A N 1
ATOM 2281 C CA . PRO A 1 287 ? 24.609 14.164 20.641 1 30.73 287 PRO A CA 1
ATOM 2282 C C . PRO A 1 287 ? 24.828 15.188 21.75 1 30.73 287 PRO A C 1
ATOM 2284 O O . PRO A 1 287 ? 24.922 16.391 21.484 1 30.73 287 PRO A O 1
ATOM 2287 N N . MET B 1 1 ? 42 -18.172 21.859 1 21.23 1 MET B N 1
ATOM 2288 C CA . MET B 1 1 ? 41.844 -18.438 20.438 1 21.23 1 MET B CA 1
ATOM 2289 C C . MET B 1 1 ? 40.625 -19.359 20.203 1 21.23 1 MET B C 1
ATOM 2291 O O . MET B 1 1 ? 40.719 -20.266 19.375 1 21.23 1 MET B O 1
ATOM 2295 N N . SER B 1 2 ? 39.656 -19.438 21.078 1 22.78 2 SER B N 1
ATOM 2296 C CA . SER B 1 2 ? 38.562 -20.375 21.172 1 22.78 2 SER B CA 1
ATOM 2297 C C . SER B 1 2 ? 37.656 -20.312 19.938 1 22.78 2 SER B C 1
ATOM 2299 O O . SER B 1 2 ? 37.562 -19.25 19.312 1 22.78 2 SER B O 1
ATOM 2301 N N . ASN B 1 3 ? 37.281 -21.516 19.281 1 21.23 3 ASN B N 1
ATOM 2302 C CA . ASN B 1 3 ? 36.625 -22.016 18.094 1 21.23 3 ASN B CA 1
ATOM 2303 C C . ASN B 1 3 ? 35.188 -21.531 18 1 21.23 3 ASN B C 1
ATOM 2305 O O . ASN B 1 3 ? 34.344 -21.922 18.812 1 21.23 3 ASN B O 1
ATOM 2309 N N . ARG B 1 4 ? 34.938 -20.156 17.781 1 28.52 4 ARG B N 1
ATOM 2310 C CA . ARG B 1 4 ? 33.625 -19.625 17.453 1 28.52 4 ARG B CA 1
ATOM 2311 C C . ARG B 1 4 ? 32.906 -20.531 16.484 1 28.52 4 ARG B C 1
ATOM 2313 O O . ARG B 1 4 ? 33.25 -20.594 15.305 1 28.52 4 ARG B O 1
ATOM 2320 N N . SER B 1 5 ? 32.344 -21.797 16.938 1 25.12 5 SER B N 1
ATOM 2321 C CA . SER B 1 5 ? 31.5 -22.797 16.281 1 25.12 5 SER B CA 1
ATOM 2322 C C . SER B 1 5 ? 30.406 -22.156 15.445 1 25.12 5 SER B C 1
ATOM 2324 O O . SER B 1 5 ? 29.656 -21.297 15.945 1 25.12 5 SER B O 1
ATOM 2326 N N . SER B 1 6 ? 30.531 -22.047 14.102 1 27.84 6 SER B N 1
ATOM 2327 C CA . SER B 1 6 ? 29.75 -21.719 12.914 1 27.84 6 SER B CA 1
ATOM 2328 C C . SER B 1 6 ? 28.406 -22.453 12.906 1 27.84 6 SER B C 1
ATOM 2330 O O . SER B 1 6 ? 28.359 -23.656 12.688 1 27.84 6 SER B O 1
ATOM 2332 N N . SER B 1 7 ? 27.578 -22.281 13.828 1 26.83 7 SER B N 1
ATOM 2333 C CA . SER B 1 7 ? 26.266 -22.906 13.789 1 26.83 7 SER B CA 1
ATOM 2334 C C . SER B 1 7 ? 25.594 -22.703 12.438 1 26.83 7 SER B C 1
ATOM 2336 O O . SER B 1 7 ? 25.047 -21.641 12.164 1 26.83 7 SER B O 1
ATOM 2338 N N . GLN B 1 8 ? 26.188 -23.156 11.281 1 27.12 8 GLN B N 1
ATOM 2339 C CA . GLN B 1 8 ? 25.531 -23.453 10.016 1 27.12 8 GLN B CA 1
ATOM 2340 C C . GLN B 1 8 ? 24.203 -24.172 10.242 1 27.12 8 GLN B C 1
ATOM 2342 O O . GLN B 1 8 ? 24.188 -25.297 10.734 1 27.12 8 GLN B O 1
ATOM 2347 N N . GLN B 1 9 ? 23.219 -23.609 10.797 1 29.66 9 GLN B N 1
ATOM 2348 C CA . GLN B 1 9 ? 21.922 -24.281 10.828 1 29.66 9 GLN B CA 1
ATOM 2349 C C . GLN B 1 9 ? 21.703 -25.109 9.562 1 29.66 9 GLN B C 1
ATOM 2351 O O . GLN B 1 9 ? 21.922 -24.625 8.453 1 29.66 9 GLN B O 1
ATOM 2356 N N . GLN B 1 10 ? 21.906 -26.422 9.555 1 26.52 10 GLN B N 1
ATOM 2357 C CA . GLN B 1 10 ? 21.438 -27.469 8.641 1 26.52 10 GLN B CA 1
ATOM 2358 C C . GLN B 1 10 ? 20.047 -27.141 8.125 1 26.52 10 GLN B C 1
ATOM 2360 O O . GLN B 1 10 ? 19.062 -27.266 8.859 1 26.52 10 GLN B O 1
ATOM 2365 N N . LEU B 1 11 ? 19.828 -26.109 7.426 1 34.88 11 LEU B N 1
ATOM 2366 C CA . LEU B 1 11 ? 18.594 -26.047 6.645 1 34.88 11 LEU B CA 1
ATOM 2367 C C . LEU B 1 11 ? 18.188 -27.422 6.152 1 34.88 11 LEU B C 1
ATOM 2369 O O . LEU B 1 11 ? 18.922 -28.078 5.422 1 34.88 11 LEU B O 1
ATOM 2373 N N . SER B 1 12 ? 17.562 -28.234 6.949 1 32.84 12 SER B N 1
ATOM 2374 C CA . SER B 1 12 ? 17.016 -29.516 6.559 1 32.84 12 SER B CA 1
ATOM 2375 C C . SER B 1 12 ? 16.703 -29.562 5.066 1 32.84 12 SER B C 1
ATOM 2377 O O . SER B 1 12 ? 16.312 -28.547 4.48 1 32.84 12 SER B O 1
ATOM 2379 N N . SER B 1 13 ? 17.344 -30.344 4.234 1 37.88 13 SER B N 1
ATOM 2380 C CA . SER B 1 13 ? 17.203 -30.703 2.826 1 37.88 13 SER B CA 1
ATOM 2381 C C . SER B 1 13 ? 15.734 -30.859 2.439 1 37.88 13 SER B C 1
ATOM 2383 O O . SER B 1 13 ? 15.188 -31.969 2.518 1 37.88 13 SER B O 1
ATOM 2385 N N . GLU B 1 14 ? 14.852 -30.297 3.1 1 42.59 14 GLU B N 1
ATOM 2386 C CA . GLU B 1 14 ? 13.555 -30.5 2.451 1 42.59 14 GLU B CA 1
ATOM 2387 C C . GLU B 1 14 ? 13.703 -30.531 0.932 1 42.59 14 GLU B C 1
ATOM 2389 O O . GLU B 1 14 ? 14.398 -29.703 0.35 1 42.59 14 GLU B O 1
ATOM 2394 N N . THR B 1 15 ? 13.688 -31.672 0.35 1 50.75 15 THR B N 1
ATOM 2395 C CA . THR B 1 15 ? 13.773 -31.984 -1.069 1 50.75 15 THR B CA 1
ATOM 2396 C C . THR B 1 15 ? 13.258 -30.828 -1.922 1 50.75 15 THR B C 1
ATOM 2398 O O . THR B 1 15 ? 12.125 -30.375 -1.743 1 50.75 15 THR B O 1
ATOM 2401 N N . GLU B 1 16 ? 14.125 -30 -2.41 1 72.75 16 GLU B N 1
ATOM 2402 C CA . GLU B 1 16 ? 13.836 -28.906 -3.34 1 72.75 16 GLU B CA 1
ATOM 2403 C C . GLU B 1 16 ? 12.883 -29.359 -4.441 1 72.75 16 GLU B C 1
ATOM 2405 O O . GLU B 1 16 ? 13.172 -30.312 -5.16 1 72.75 16 GLU B O 1
ATOM 2410 N N . MET B 1 17 ? 11.586 -29.156 -4.328 1 85.88 17 MET B N 1
ATOM 2411 C CA . MET B 1 17 ? 10.586 -29.531 -5.324 1 85.88 17 MET B CA 1
ATOM 2412 C C . MET B 1 17 ? 10.211 -28.344 -6.199 1 85.88 17 MET B C 1
ATOM 2414 O O . MET B 1 17 ? 10.273 -27.203 -5.754 1 85.88 17 MET B O 1
ATOM 2418 N N . PRO B 1 18 ? 9.938 -28.688 -7.496 1 95.5 18 PRO B N 1
ATOM 2419 C CA . PRO B 1 18 ? 9.516 -27.609 -8.391 1 95.5 18 PRO B CA 1
ATOM 2420 C C . PRO B 1 18 ? 8.156 -27.031 -8.016 1 95.5 18 PRO B C 1
ATOM 2422 O O . PRO B 1 18 ? 7.363 -27.688 -7.332 1 95.5 18 PRO B O 1
ATOM 2425 N N . ILE B 1 19 ? 7.973 -25.781 -8.312 1 97.81 19 ILE B N 1
ATOM 2426 C CA . ILE B 1 19 ? 6.633 -25.203 -8.297 1 97.81 19 ILE B CA 1
ATOM 2427 C C . ILE B 1 19 ? 5.898 -25.562 -9.586 1 97.81 19 ILE B C 1
ATOM 2429 O O . ILE B 1 19 ? 6.246 -25.062 -10.656 1 97.81 19 ILE B O 1
ATOM 2433 N N . THR B 1 20 ? 4.887 -26.391 -9.461 1 98.5 20 THR B N 1
ATOM 2434 C CA . THR B 1 20 ? 4.188 -26.922 -10.625 1 98.5 20 THR B CA 1
ATOM 2435 C C . THR B 1 20 ? 2.912 -26.125 -10.891 1 98.5 20 THR B C 1
ATOM 2437 O O . THR B 1 20 ? 2.053 -26.016 -10.016 1 98.5 20 THR B O 1
ATOM 2440 N N . ILE B 1 21 ? 2.793 -25.609 -12.102 1 98.69 21 ILE B N 1
ATOM 2441 C CA . ILE B 1 21 ? 1.629 -24.859 -12.547 1 98.69 21 ILE B CA 1
ATOM 2442 C C . ILE B 1 21 ? 0.954 -25.594 -13.703 1 98.69 21 ILE B C 1
ATOM 2444 O O . ILE B 1 21 ? 1.587 -25.859 -14.727 1 98.69 21 ILE B O 1
ATOM 2448 N N . ALA B 1 22 ? -0.281 -25.953 -13.531 1 98.38 22 ALA B N 1
ATOM 2449 C CA . ALA B 1 22 ? -1.062 -26.594 -14.578 1 98.38 22 ALA B CA 1
ATOM 2450 C C . ALA B 1 22 ? -2.037 -25.609 -15.219 1 98.38 22 ALA B C 1
ATOM 2452 O O . ALA B 1 22 ? -2.633 -24.781 -14.531 1 98.38 22 ALA B O 1
ATOM 2453 N N . MET B 1 23 ? -2.221 -25.766 -16.562 1 97.75 23 MET B N 1
ATOM 2454 C CA . MET B 1 23 ? -3.18 -24.875 -17.219 1 97.75 23 MET B CA 1
ATOM 2455 C C . MET B 1 23 ? -3.729 -25.516 -18.484 1 97.75 23 MET B C 1
ATOM 2457 O O . MET B 1 23 ? -3.084 -26.391 -19.078 1 97.75 23 MET B O 1
ATOM 2461 N N . SER B 1 24 ? -4.957 -25.094 -18.828 1 96.81 24 SER B N 1
ATOM 2462 C CA . SER B 1 24 ? -5.469 -25.453 -20.156 1 96.81 24 SER B CA 1
ATOM 2463 C C . SER B 1 24 ? -4.504 -25.016 -21.25 1 96.81 24 SER B C 1
ATOM 2465 O O . SER B 1 24 ? -3.986 -23.891 -21.219 1 96.81 24 SER B O 1
ATOM 2467 N N . SER B 1 25 ? -4.34 -25.891 -22.234 1 96 25 SER B N 1
ATOM 2468 C CA . SER B 1 25 ? -3.334 -25.641 -23.266 1 96 25 SER B CA 1
ATOM 2469 C C . SER B 1 25 ? -3.664 -24.375 -24.047 1 96 25 SER B C 1
ATOM 2471 O O . SER B 1 25 ? -2.762 -23.656 -24.484 1 96 25 SER B O 1
ATOM 2473 N N . GLU B 1 26 ? -4.926 -24.016 -24.234 1 94.31 26 GLU B N 1
ATOM 2474 C CA . GLU B 1 26 ? -5.332 -22.859 -25.031 1 94.31 26 GLU B CA 1
ATOM 2475 C C . GLU B 1 26 ? -4.93 -21.562 -24.359 1 94.31 26 GLU B C 1
ATOM 2477 O O . GLU B 1 26 ? -4.914 -20.5 -24.984 1 94.31 26 GLU B O 1
ATOM 2482 N N . LEU B 1 27 ? -4.625 -21.609 -23.062 1 95.56 27 LEU B N 1
ATOM 2483 C CA . LEU B 1 27 ? -4.184 -20.422 -22.344 1 95.56 27 LEU B CA 1
ATOM 2484 C C . LEU B 1 27 ? -2.766 -20.031 -22.75 1 95.56 27 LEU B C 1
ATOM 2486 O O . LEU B 1 27 ? -2.379 -18.875 -22.641 1 95.56 27 LEU B O 1
ATOM 2490 N N . LEU B 1 28 ? -1.982 -21.031 -23.125 1 96.31 28 LEU B N 1
ATOM 2491 C CA . LEU B 1 28 ? -0.62 -20.766 -23.562 1 96.31 28 LEU B CA 1
ATOM 2492 C C . LEU B 1 28 ? -0.589 -20.422 -25.062 1 96.31 28 LEU B C 1
ATOM 2494 O O . LEU B 1 28 ? -0.026 -19.391 -25.453 1 96.31 28 LEU B O 1
ATOM 2498 N N . LYS B 1 29 ? -1.192 -21.281 -25.859 1 92.88 29 LYS B N 1
ATOM 2499 C CA . LYS B 1 29 ? -1.231 -21.109 -27.297 1 92.88 29 LYS B CA 1
ATOM 2500 C C . LYS B 1 29 ? -2.576 -21.547 -27.875 1 92.88 29 LYS B C 1
ATOM 2502 O O . LYS B 1 29 ? -3.145 -22.562 -27.438 1 92.88 29 LYS B O 1
ATOM 2507 N N . GLN B 1 30 ? -3.076 -20.734 -28.766 1 86.81 30 GLN B N 1
ATOM 2508 C CA . GLN B 1 30 ? -4.266 -21.047 -29.547 1 86.81 30 GLN B CA 1
ATOM 2509 C C . GLN B 1 30 ? -3.957 -21.062 -31.047 1 86.81 30 GLN B C 1
ATOM 2511 O O . GLN B 1 30 ? -3.781 -20.016 -31.656 1 86.81 30 GLN B O 1
ATOM 2516 N N . GLN B 1 31 ? -4.051 -22.203 -31.656 1 81.75 31 GLN B N 1
ATOM 2517 C CA . GLN B 1 31 ? -3.754 -22.375 -33.062 1 81.75 31 GLN B CA 1
ATOM 2518 C C . GLN B 1 31 ? -2.439 -21.688 -33.438 1 81.75 31 GLN B C 1
ATOM 2520 O O . GLN B 1 31 ? -2.389 -20.891 -34.375 1 81.75 31 GLN B O 1
ATOM 2525 N N . MET B 1 32 ? -1.407 -21.797 -32.688 1 79.25 32 MET B N 1
ATOM 2526 C CA . MET B 1 32 ? -0.023 -21.375 -32.844 1 79.25 32 MET B CA 1
ATOM 2527 C C . MET B 1 32 ? 0.148 -19.906 -32.469 1 79.25 32 MET B C 1
ATOM 2529 O O . MET B 1 32 ? 1.211 -19.328 -32.688 1 79.25 32 MET B O 1
ATOM 2533 N N . ARG B 1 33 ? -0.937 -19.266 -32.125 1 89.69 33 ARG B N 1
ATOM 2534 C CA . ARG B 1 33 ? -0.857 -17.891 -31.625 1 89.69 33 ARG B CA 1
ATOM 2535 C C . ARG B 1 33 ? -0.8 -17.875 -30.109 1 89.69 33 ARG B C 1
ATOM 2537 O O . ARG B 1 33 ? -1.354 -18.766 -29.453 1 89.69 33 ARG B O 1
ATOM 2544 N N . PRO B 1 34 ? -0.141 -16.953 -29.625 1 93.5 34 PRO B N 1
ATOM 2545 C CA . PRO B 1 34 ? -0.059 -16.844 -28.172 1 93.5 34 PRO B CA 1
ATOM 2546 C C . PRO B 1 34 ? -1.43 -16.703 -27.516 1 93.5 34 PRO B C 1
ATOM 2548 O O . PRO B 1 34 ? -2.312 -16.031 -28.047 1 93.5 34 PRO B O 1
ATOM 2551 N N . GLY B 1 35 ? -1.632 -17.422 -26.406 1 94.81 35 GLY B N 1
ATOM 2552 C CA . GLY B 1 35 ? -2.826 -17.281 -25.578 1 94.81 35 GLY B CA 1
ATOM 2553 C C . GLY B 1 35 ? -2.666 -16.25 -24.469 1 94.81 35 GLY B C 1
ATOM 2554 O O . GLY B 1 35 ? -1.614 -15.625 -24.359 1 94.81 35 GLY B O 1
ATOM 2555 N N . PRO B 1 36 ? -3.709 -16.062 -23.672 1 94.81 36 PRO B N 1
ATOM 2556 C CA . PRO B 1 36 ? -3.703 -15.016 -22.641 1 94.81 36 PRO B CA 1
ATOM 2557 C C . PRO B 1 36 ? -2.584 -15.195 -21.625 1 94.81 36 PRO B C 1
ATOM 2559 O O . PRO B 1 36 ? -2.086 -14.211 -21.062 1 94.81 36 PRO B O 1
ATOM 2562 N N . ALA B 1 37 ? -2.162 -16.406 -21.375 1 96.31 37 ALA B N 1
ATOM 2563 C CA . ALA B 1 37 ? -1.167 -16.656 -20.344 1 96.31 37 ALA B CA 1
ATOM 2564 C C . ALA B 1 37 ? 0.236 -16.75 -20.938 1 96.31 37 ALA B C 1
ATOM 2566 O O . ALA B 1 37 ? 1.182 -17.141 -20.25 1 96.31 37 ALA B O 1
ATOM 2567 N N . TYR B 1 38 ? 0.434 -16.391 -22.172 1 96.44 38 TYR B N 1
ATOM 2568 C CA . TYR B 1 38 ? 1.7 -16.547 -22.891 1 96.44 38 TYR B CA 1
ATOM 2569 C C . TYR B 1 38 ? 2.822 -15.82 -22.156 1 96.44 38 TYR B C 1
ATOM 2571 O O . TYR B 1 38 ? 3.867 -16.406 -21.859 1 96.44 38 TYR B O 1
ATOM 2579 N N . PHE B 1 39 ? 2.611 -14.57 -21.844 1 95.62 39 PHE B N 1
ATOM 2580 C CA . PHE B 1 39 ? 3.672 -13.758 -21.266 1 95.62 39 PHE B CA 1
ATOM 2581 C C . PHE B 1 39 ? 3.912 -14.148 -19.812 1 95.62 39 PHE B C 1
ATOM 2583 O O . PHE B 1 39 ? 5.004 -13.945 -19.281 1 95.62 39 PHE B O 1
ATOM 2590 N N . PHE B 1 40 ? 2.922 -14.688 -19.172 1 97.12 40 PHE B N 1
ATOM 2591 C CA . PHE B 1 40 ? 3.131 -15.266 -17.859 1 97.12 40 PHE B CA 1
ATOM 2592 C C . PHE B 1 40 ? 4.105 -16.438 -17.922 1 97.12 40 PHE B C 1
ATOM 2594 O O . PHE B 1 40 ? 5.074 -16.484 -17.156 1 97.12 40 PHE B O 1
ATOM 2601 N N . VAL B 1 41 ? 3.896 -17.328 -18.828 1 97.44 41 VAL B N 1
ATOM 2602 C CA . VAL B 1 41 ? 4.75 -18.516 -18.984 1 97.44 41 VAL B CA 1
ATOM 2603 C C . VAL B 1 41 ? 6.137 -18.078 -19.453 1 97.44 41 VAL B C 1
ATOM 2605 O O . VAL B 1 41 ? 7.145 -18.656 -19.031 1 97.44 41 VAL B O 1
ATOM 2608 N N . LYS B 1 42 ? 6.16 -17.125 -20.312 1 96.31 42 LYS B N 1
ATOM 2609 C CA . LYS B 1 42 ? 7.449 -16.578 -20.719 1 96.31 42 LYS B CA 1
ATOM 2610 C C . LYS B 1 42 ? 8.242 -16.062 -19.531 1 96.31 42 LYS B C 1
ATOM 2612 O O . LYS B 1 42 ? 9.453 -16.281 -19.453 1 96.31 42 LYS B O 1
ATOM 2617 N N . ALA B 1 43 ? 7.582 -15.383 -18.625 1 96.62 43 ALA B N 1
ATOM 2618 C CA . ALA B 1 43 ? 8.234 -14.898 -17.406 1 96.62 43 ALA B CA 1
ATOM 2619 C C . ALA B 1 43 ? 8.75 -16.047 -16.562 1 96.62 43 ALA B C 1
ATOM 2621 O O . ALA B 1 43 ? 9.844 -15.984 -16 1 96.62 43 ALA B O 1
ATOM 2622 N N . LEU B 1 44 ? 7.98 -17.141 -16.469 1 97.5 44 LEU B N 1
ATOM 2623 C CA . LEU B 1 44 ? 8.43 -18.328 -15.742 1 97.5 44 LEU B CA 1
ATOM 2624 C C . LEU B 1 44 ? 9.719 -18.875 -16.344 1 97.5 44 LEU B C 1
ATOM 2626 O O . LEU B 1 44 ? 10.641 -19.234 -15.625 1 97.5 44 LEU B O 1
ATOM 2630 N N . ASN B 1 45 ? 9.711 -18.938 -17.641 1 97.12 45 ASN B N 1
ATOM 2631 C CA . ASN B 1 45 ? 10.883 -19.422 -18.359 1 97.12 45 ASN B CA 1
ATOM 2632 C C . ASN B 1 45 ? 12.109 -18.562 -18.062 1 97.12 45 ASN B C 1
ATOM 2634 O O . ASN B 1 45 ? 13.203 -19.094 -17.844 1 97.12 45 ASN B O 1
ATOM 2638 N N . THR B 1 46 ? 11.922 -17.281 -18.047 1 94.25 46 THR B N 1
ATOM 2639 C CA . THR B 1 46 ? 13.008 -16.344 -17.766 1 94.25 46 THR B CA 1
ATOM 2640 C C . THR B 1 46 ? 13.539 -16.547 -16.359 1 94.25 46 THR B C 1
ATOM 2642 O O . THR B 1 46 ? 14.75 -16.531 -16.125 1 94.25 46 THR B O 1
ATOM 2645 N N . VAL B 1 47 ? 12.641 -16.703 -15.391 1 94.62 47 VAL B N 1
ATOM 2646 C CA . VAL B 1 47 ? 13.047 -16.922 -14.008 1 94.62 47 VAL B CA 1
ATOM 2647 C C . VAL B 1 47 ? 13.859 -18.203 -13.898 1 94.62 47 VAL B C 1
ATOM 2649 O O . VAL B 1 47 ? 14.922 -18.219 -13.266 1 94.62 47 VAL B O 1
ATOM 2652 N N . ASN B 1 48 ? 13.398 -19.266 -14.508 1 96.12 48 ASN B N 1
ATOM 2653 C CA . ASN B 1 48 ? 14.125 -20.516 -14.5 1 96.12 48 ASN B CA 1
ATOM 2654 C C . ASN B 1 48 ? 15.531 -20.359 -15.086 1 96.12 48 ASN B C 1
ATOM 2656 O O . ASN B 1 48 ? 16.5 -20.891 -14.547 1 96.12 48 ASN B O 1
ATOM 2660 N N . ALA B 1 49 ? 15.594 -19.688 -16.234 1 94.5 49 ALA B N 1
ATOM 2661 C CA . ALA B 1 49 ? 16.891 -19.484 -16.891 1 94.5 49 ALA B CA 1
ATOM 2662 C C . ALA B 1 49 ? 17.875 -18.812 -15.938 1 94.5 49 ALA B C 1
ATOM 2664 O O . ALA B 1 49 ? 19.031 -19.219 -15.852 1 94.5 49 ALA B O 1
ATOM 2665 N N . LYS B 1 50 ? 17.391 -17.844 -15.234 1 91 50 LYS B N 1
ATOM 2666 C CA . LYS B 1 50 ? 18.25 -17.125 -14.305 1 91 50 LYS B CA 1
ATOM 2667 C C . LYS B 1 50 ? 18.656 -17.984 -13.117 1 91 50 LYS B C 1
ATOM 2669 O O . LYS B 1 50 ? 19.781 -17.938 -12.656 1 91 50 LYS B O 1
ATOM 2674 N N . ILE B 1 51 ? 17.719 -18.766 -12.609 1 91.81 51 ILE B N 1
ATOM 2675 C CA . ILE B 1 51 ? 18.016 -19.672 -11.5 1 91.81 51 ILE B CA 1
ATOM 2676 C C . ILE B 1 51 ? 19.062 -20.688 -11.93 1 91.81 51 ILE B C 1
ATOM 2678 O O . ILE B 1 51 ? 20.016 -20.953 -11.195 1 91.81 51 ILE B O 1
ATOM 2682 N N . LYS B 1 52 ? 18.906 -21.203 -13.117 1 93.19 52 LYS B N 1
ATOM 2683 C CA . LYS B 1 52 ? 19.844 -22.188 -13.625 1 93.19 52 LYS B CA 1
ATOM 2684 C C . LYS B 1 52 ? 21.234 -21.594 -13.805 1 93.19 52 LYS B C 1
ATOM 2686 O O . LYS B 1 52 ? 22.25 -22.281 -13.617 1 93.19 52 LYS B O 1
ATOM 2691 N N . GLN B 1 53 ? 21.234 -20.375 -14.141 1 90.69 53 GLN B N 1
ATOM 2692 C CA . GLN B 1 53 ? 22.516 -19.688 -14.297 1 90.69 53 GLN B CA 1
ATOM 2693 C C . GLN B 1 53 ? 23.203 -19.516 -12.945 1 90.69 53 GLN B C 1
ATOM 2695 O O . GLN B 1 53 ? 24.406 -19.781 -12.82 1 90.69 53 GLN B O 1
ATOM 2700 N N . ASP B 1 54 ? 22.516 -19.109 -11.953 1 87.44 54 ASP B N 1
ATOM 2701 C CA . ASP B 1 54 ? 23.078 -18.797 -10.641 1 87.44 54 ASP B CA 1
ATOM 2702 C C . ASP B 1 54 ? 23.219 -20.062 -9.789 1 87.44 54 ASP B C 1
ATOM 2704 O O . ASP B 1 54 ? 24.125 -20.156 -8.953 1 87.44 54 ASP B O 1
ATOM 2708 N N . TYR B 1 55 ? 22.312 -20.969 -9.969 1 88.19 55 TYR B N 1
ATOM 2709 C CA . TYR B 1 55 ? 22.266 -22.219 -9.219 1 88.19 55 TYR B CA 1
ATOM 2710 C C . TYR B 1 55 ? 22.047 -23.406 -10.141 1 88.19 55 TYR B C 1
ATOM 2712 O O . TYR B 1 55 ? 20.969 -24.016 -10.133 1 88.19 55 TYR B O 1
ATOM 2720 N N . PRO B 1 56 ? 23.016 -23.844 -10.789 1 89.06 56 PRO B N 1
ATOM 2721 C CA . PRO B 1 56 ? 22.859 -24.859 -11.836 1 89.06 56 PRO B CA 1
ATOM 2722 C C . PRO B 1 56 ? 22.281 -26.156 -11.305 1 89.06 56 PRO B C 1
ATOM 2724 O O . PRO B 1 56 ? 21.625 -26.906 -12.055 1 89.06 56 PRO B O 1
ATOM 2727 N N . GLU B 1 57 ? 22.391 -26.453 -10.055 1 88.88 57 GLU B N 1
ATOM 2728 C CA . GLU B 1 57 ? 21.922 -27.734 -9.531 1 88.88 57 GLU B CA 1
ATOM 2729 C C . GLU B 1 57 ? 20.578 -27.594 -8.844 1 88.88 57 GLU B C 1
ATOM 2731 O O . GLU B 1 57 ? 20.031 -28.578 -8.32 1 88.88 57 GLU B O 1
ATOM 2736 N N . SER B 1 58 ? 20.016 -26.406 -8.914 1 88.31 58 SER B N 1
ATOM 2737 C CA . SER B 1 58 ? 18.766 -26.188 -8.211 1 88.31 58 SER B CA 1
ATOM 2738 C C . SER B 1 58 ? 17.609 -26.938 -8.875 1 88.31 58 SER B C 1
ATOM 2740 O O . SER B 1 58 ? 17.5 -26.953 -10.102 1 88.31 58 SER B O 1
ATOM 2742 N N . LYS B 1 59 ? 16.781 -27.609 -8.039 1 88.62 59 LYS B N 1
ATOM 2743 C CA . LYS B 1 59 ? 15.562 -28.25 -8.523 1 88.62 59 LYS B CA 1
ATOM 2744 C C . LYS B 1 59 ? 14.32 -27.422 -8.195 1 88.62 59 LYS B C 1
ATOM 2746 O O . LYS B 1 59 ? 13.203 -27.797 -8.57 1 88.62 59 LYS B O 1
ATOM 2751 N N . GLU B 1 60 ? 14.594 -26.391 -7.543 1 90.94 60 GLU B N 1
ATOM 2752 C CA . GLU B 1 60 ? 13.508 -25.484 -7.227 1 90.94 60 GLU B CA 1
ATOM 2753 C C . GLU B 1 60 ? 13.227 -24.531 -8.383 1 90.94 60 GLU B C 1
ATOM 2755 O O . GLU B 1 60 ? 13.672 -23.375 -8.375 1 90.94 60 GLU B O 1
ATOM 2760 N N . LEU B 1 61 ? 12.57 -25.109 -9.375 1 96.25 61 LEU B N 1
ATOM 2761 C CA . LEU B 1 61 ? 12.219 -24.422 -10.617 1 96.25 61 LEU B CA 1
ATOM 2762 C C . LEU B 1 61 ? 10.711 -24.453 -10.836 1 96.25 61 LEU B C 1
ATOM 2764 O O . LEU B 1 61 ? 9.977 -25.125 -10.117 1 96.25 61 LEU B O 1
ATOM 2768 N N . PHE B 1 62 ? 10.352 -23.656 -11.797 1 98 62 PHE B N 1
ATOM 2769 C CA . PHE B 1 62 ? 8.969 -23.75 -12.242 1 98 62 PHE B CA 1
ATOM 2770 C C . PHE B 1 62 ? 8.797 -24.906 -13.227 1 98 62 PHE B C 1
ATOM 2772 O O . PHE B 1 62 ? 9.672 -25.156 -14.055 1 98 62 PHE B O 1
ATOM 2779 N N . LYS B 1 63 ? 7.77 -25.562 -13.07 1 98.19 63 LYS B N 1
ATOM 2780 C CA . LYS B 1 63 ? 7.309 -26.594 -14 1 98.19 63 LYS B CA 1
ATOM 2781 C C . LYS B 1 63 ? 5.898 -26.297 -14.492 1 98.19 63 LYS B C 1
ATOM 2783 O O . LYS B 1 63 ? 5.055 -25.812 -13.734 1 98.19 63 LYS B O 1
ATOM 2788 N N . VAL B 1 64 ? 5.66 -26.547 -15.812 1 98.44 64 VAL B N 1
ATOM 2789 C CA . VAL B 1 64 ? 4.348 -26.266 -16.391 1 98.44 64 VAL B CA 1
ATOM 2790 C C . VAL B 1 64 ? 3.725 -27.547 -16.906 1 98.44 64 VAL B C 1
ATOM 2792 O O . VAL B 1 64 ? 4.41 -28.375 -17.531 1 98.44 64 VAL B O 1
ATOM 2795 N N . ILE B 1 65 ? 2.463 -27.781 -16.594 1 98.25 65 ILE B N 1
ATOM 2796 C CA . ILE B 1 65 ? 1.665 -28.859 -17.156 1 98.25 65 ILE B CA 1
ATOM 2797 C C . ILE B 1 65 ? 0.583 -28.266 -18.062 1 98.25 65 ILE B C 1
ATOM 2799 O O . ILE B 1 65 ? -0.222 -27.438 -17.625 1 98.25 65 ILE B O 1
ATOM 2803 N N . LEU B 1 66 ? 0.573 -28.703 -19.312 1 97.5 66 LEU B N 1
ATOM 2804 C CA . LEU B 1 66 ? -0.466 -28.297 -20.25 1 97.5 66 LEU B CA 1
ATOM 2805 C C . LEU B 1 66 ? -1.542 -29.359 -20.375 1 97.5 66 LEU B C 1
ATOM 2807 O O . LEU B 1 66 ? -1.251 -30.5 -20.766 1 97.5 66 LEU B O 1
ATOM 2811 N N . ILE B 1 67 ? -2.752 -29 -20.047 1 96.81 67 ILE B N 1
ATOM 2812 C CA . ILE B 1 67 ? -3.895 -29.906 -20.141 1 96.81 67 ILE B CA 1
ATOM 2813 C C . ILE B 1 67 ? -4.449 -29.906 -21.562 1 96.81 67 ILE B C 1
ATOM 2815 O O . ILE B 1 67 ? -4.75 -28.844 -22.109 1 96.81 67 ILE B O 1
ATOM 2819 N N . ASN B 1 68 ? -4.559 -31.094 -22.172 1 94.62 68 ASN B N 1
ATOM 2820 C CA . ASN B 1 68 ? -5.031 -31.312 -23.531 1 94.62 68 ASN B CA 1
ATOM 2821 C C . ASN B 1 68 ? -4.113 -30.656 -24.562 1 94.62 68 ASN B C 1
ATOM 2823 O O . ASN B 1 68 ? -4.582 -30.156 -25.578 1 94.62 68 ASN B O 1
ATOM 2827 N N . GLY B 1 69 ? -2.885 -30.5 -24.109 1 92.31 69 GLY B N 1
ATOM 2828 C CA . GLY B 1 69 ? -1.878 -29.984 -25.016 1 92.31 69 GLY B CA 1
ATOM 2829 C C . GLY B 1 69 ? -1.044 -31.078 -25.656 1 92.31 69 GLY B C 1
ATOM 2830 O O . GLY B 1 69 ? -1.202 -32.25 -25.344 1 92.31 69 GLY B O 1
ATOM 2831 N N . LYS B 1 70 ? -0.262 -30.672 -26.641 1 91.62 70 LYS B N 1
ATOM 2832 C CA . LYS B 1 70 ? 0.65 -31.594 -27.312 1 91.62 70 LYS B CA 1
ATOM 2833 C C . LYS B 1 70 ? 2.055 -31 -27.406 1 91.62 70 LYS B C 1
ATOM 2835 O O . LYS B 1 70 ? 2.217 -29.781 -27.531 1 91.62 70 LYS B O 1
ATOM 2840 N N . SER B 1 71 ? 2.922 -31.906 -27.375 1 90.06 71 SER B N 1
ATOM 2841 C CA . SER B 1 71 ? 4.316 -31.484 -27.5 1 90.06 71 SER B CA 1
ATOM 2842 C C . SER B 1 71 ? 4.656 -31.078 -28.922 1 90.06 71 SER B C 1
ATOM 2844 O O . SER B 1 71 ? 4.176 -31.703 -29.875 1 90.06 71 SER B O 1
ATOM 2846 N N . SER B 1 72 ? 5.344 -30 -29.031 1 90.31 72 SER B N 1
ATOM 2847 C CA . SER B 1 72 ? 5.93 -29.594 -30.312 1 90.31 72 SER B CA 1
ATOM 2848 C C . SER B 1 72 ? 7.348 -29.062 -30.109 1 90.31 72 SER B C 1
ATOM 2850 O O . SER B 1 72 ? 7.68 -28.531 -29.047 1 90.31 72 SER B O 1
ATOM 2852 N N . HIS B 1 73 ? 8.211 -29.328 -31.125 1 90 73 HIS B N 1
ATOM 2853 C CA . HIS B 1 73 ? 9.578 -28.844 -31.062 1 90 73 HIS B CA 1
ATOM 2854 C C . HIS B 1 73 ? 9.617 -27.328 -30.859 1 90 73 HIS B C 1
ATOM 2856 O O . HIS B 1 73 ? 10.469 -26.828 -30.125 1 90 73 HIS B O 1
ATOM 2862 N N . GLU B 1 74 ? 8.742 -26.641 -31.453 1 90.69 74 GLU B N 1
ATOM 2863 C CA . GLU B 1 74 ? 8.664 -25.188 -31.328 1 90.69 74 GLU B CA 1
ATOM 2864 C C . GLU B 1 74 ? 8.367 -24.766 -29.906 1 90.69 74 GLU B C 1
ATOM 2866 O O . GLU B 1 74 ? 8.984 -23.828 -29.391 1 90.69 74 GLU B O 1
ATOM 2871 N N . LEU B 1 75 ? 7.402 -25.422 -29.328 1 91.81 75 LEU B N 1
ATOM 2872 C CA . LEU B 1 75 ? 7 -25.109 -27.969 1 91.81 75 LEU B CA 1
ATOM 2873 C C . LEU B 1 75 ? 8.156 -25.328 -27 1 91.81 75 LEU B C 1
ATOM 2875 O O . LEU B 1 75 ? 8.422 -24.484 -26.141 1 91.81 75 LEU B O 1
ATOM 2879 N N . ILE B 1 76 ? 8.867 -26.422 -27.156 1 90.38 76 ILE B N 1
ATOM 2880 C CA . ILE B 1 76 ? 9.969 -26.797 -26.266 1 90.38 76 ILE B CA 1
ATOM 2881 C C . ILE B 1 76 ? 11.125 -25.812 -26.453 1 90.38 76 ILE B C 1
ATOM 2883 O O . ILE B 1 76 ? 11.781 -25.438 -25.469 1 90.38 76 ILE B O 1
ATOM 2887 N N . GLU B 1 77 ? 11.375 -25.438 -27.656 1 93.69 77 GLU B N 1
ATOM 2888 C CA . GLU B 1 77 ? 12.453 -24.484 -27.938 1 93.69 77 GLU B CA 1
ATOM 2889 C C . GLU B 1 77 ? 12.125 -23.109 -27.375 1 93.69 77 GLU B C 1
ATOM 2891 O O . GLU B 1 77 ? 13.008 -22.422 -26.859 1 93.69 77 GLU B O 1
ATOM 2896 N N . GLU B 1 78 ? 10.961 -22.703 -27.547 1 95.38 78 GLU B N 1
ATOM 2897 C CA . GLU B 1 78 ? 10.516 -21.391 -27.109 1 95.38 78 GLU B CA 1
ATOM 2898 C C . GLU B 1 78 ? 10.609 -21.25 -25.594 1 95.38 78 GLU B C 1
ATOM 2900 O O . GLU B 1 78 ? 10.953 -20.188 -25.078 1 95.38 78 GLU B O 1
ATOM 2905 N N . PHE B 1 79 ? 10.289 -22.297 -24.922 1 97.25 79 PHE B N 1
ATOM 2906 C CA . PHE B 1 79 ? 10.359 -22.328 -23.469 1 97.25 79 PHE B CA 1
ATOM 2907 C C . PHE B 1 79 ? 11.391 -23.344 -23 1 97.25 79 PHE B C 1
ATOM 2909 O O . PHE B 1 79 ? 11.086 -24.203 -22.172 1 97.25 79 PHE B O 1
ATOM 2916 N N . SER B 1 80 ? 12.609 -23.172 -23.375 1 96.94 80 SER B N 1
ATOM 2917 C CA . SER B 1 80 ? 13.672 -24.156 -23.266 1 96.94 80 SER B CA 1
ATOM 2918 C C . SER B 1 80 ? 14.102 -24.344 -21.812 1 96.94 80 SER B C 1
ATOM 2920 O O . SER B 1 80 ? 14.688 -25.359 -21.438 1 96.94 80 SER B O 1
ATOM 2922 N N . ASP B 1 81 ? 13.812 -23.391 -20.92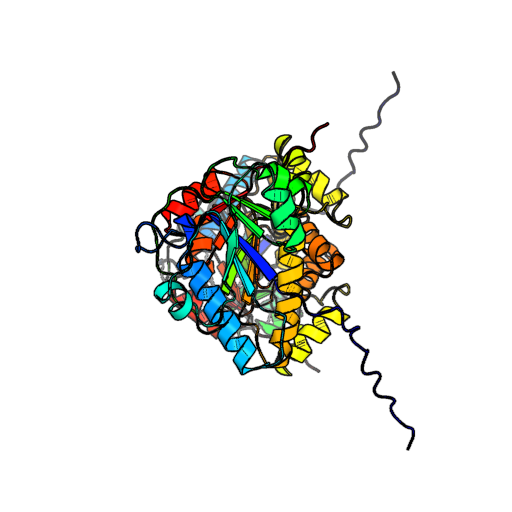2 1 96.81 81 ASP B N 1
ATOM 2923 C CA . ASP B 1 81 ? 14.266 -23.469 -19.547 1 96.81 81 ASP B CA 1
ATOM 2924 C C . ASP B 1 81 ? 13.164 -24.016 -18.641 1 96.81 81 ASP B C 1
ATOM 2926 O O . ASP B 1 81 ? 13.352 -24.156 -17.422 1 96.81 81 ASP B O 1
ATOM 2930 N N . LEU B 1 82 ? 12.023 -24.328 -19.234 1 97.06 82 LEU B N 1
ATOM 2931 C CA . LEU B 1 82 ? 10.922 -24.906 -18.484 1 97.06 82 LEU B CA 1
ATOM 2932 C C . LEU B 1 82 ? 10.797 -26.406 -18.781 1 97.06 82 LEU B C 1
ATOM 2934 O O . LEU B 1 82 ? 11.094 -26.844 -19.891 1 97.06 82 LEU B O 1
ATOM 2938 N N . THR B 1 83 ? 10.484 -27.125 -17.734 1 96.12 83 THR B N 1
ATOM 2939 C CA . THR B 1 83 ? 9.93 -28.453 -17.953 1 96.12 83 THR B CA 1
ATOM 2940 C C . THR B 1 83 ? 8.43 -28.375 -18.219 1 96.12 83 THR B C 1
ATOM 2942 O O . THR B 1 83 ? 7.672 -27.828 -17.422 1 96.12 83 THR B O 1
ATOM 2945 N N . ILE B 1 84 ? 8.055 -28.859 -19.375 1 97.06 84 ILE B N 1
ATOM 2946 C CA . ILE B 1 84 ? 6.641 -28.844 -19.75 1 97.06 84 ILE B CA 1
ATOM 2947 C C . ILE B 1 84 ? 6.121 -30.281 -19.875 1 97.06 84 ILE B C 1
ATOM 2949 O O . ILE B 1 84 ? 6.656 -31.078 -20.656 1 97.06 84 ILE B O 1
ATOM 2953 N N . ASP B 1 85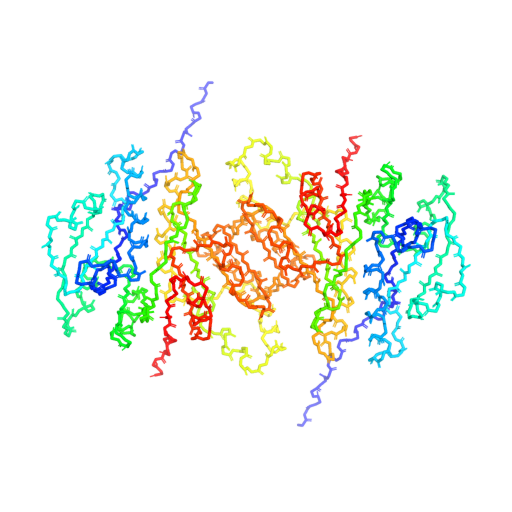 ? 5.137 -30.625 -19.109 1 97.31 85 ASP B N 1
ATOM 2954 C CA . ASP B 1 85 ? 4.434 -31.906 -19.188 1 97.31 85 ASP B CA 1
ATOM 2955 C C . ASP B 1 85 ? 3.035 -31.734 -19.766 1 97.31 85 ASP B C 1
ATOM 2957 O O . ASP B 1 85 ? 2.535 -30.609 -19.875 1 97.31 85 ASP B O 1
ATOM 2961 N N . PHE B 1 86 ? 2.49 -32.875 -20.188 1 96.88 86 PHE B N 1
ATOM 2962 C CA . PHE B 1 86 ? 1.179 -32.844 -20.828 1 96.88 86 PHE B CA 1
ATOM 2963 C C . PHE B 1 86 ? 0.238 -33.844 -20.156 1 96.88 86 PHE B C 1
ATOM 2965 O O . PHE B 1 86 ? 0.637 -34.969 -19.844 1 96.88 86 PHE B O 1
ATOM 2972 N N . LEU B 1 87 ? -0.966 -33.406 -19.844 1 96.75 87 LEU B N 1
ATOM 2973 C CA . LEU B 1 87 ? -2.016 -34.25 -19.297 1 96.75 87 LEU B CA 1
ATOM 2974 C C . LEU B 1 87 ? -3.301 -34.125 -20.109 1 96.75 87 LEU B C 1
ATOM 2976 O O . LEU B 1 87 ? -3.516 -33.125 -20.781 1 96.75 87 LEU B O 1
ATOM 2980 N N . GLU B 1 88 ? -4.137 -35.156 -20.047 1 95.25 88 GLU B N 1
ATOM 2981 C CA . GLU B 1 88 ? -5.469 -35.125 -20.641 1 95.25 88 GLU B CA 1
ATOM 2982 C C . GLU B 1 88 ? -6.535 -34.812 -19.609 1 95.25 88 GLU B C 1
ATOM 2984 O O . GLU B 1 88 ? -6.457 -35.281 -18.469 1 95.25 88 GLU B O 1
ATOM 2989 N N . SER B 1 89 ? -7.391 -34.031 -20.109 1 91.62 89 SER B N 1
ATOM 2990 C CA . SER B 1 89 ? -8.516 -33.719 -19.219 1 91.62 89 SER B CA 1
ATOM 2991 C C . SER B 1 89 ? -9.398 -34.969 -19.031 1 91.62 89 SER B C 1
ATOM 2993 O O . SER B 1 89 ? -9.336 -35.906 -19.828 1 91.62 89 SER B O 1
ATOM 2995 N N . GLY B 1 90 ? -10.109 -35.062 -17.969 1 89.69 90 GLY B N 1
ATOM 2996 C CA . GLY B 1 90 ? -11.016 -36.156 -17.641 1 89.69 90 GLY B CA 1
ATOM 2997 C C . GLY B 1 90 ? -11.508 -36.094 -16.203 1 89.69 90 GLY B C 1
ATOM 2998 O O . GLY B 1 90 ? -11.258 -35.125 -15.492 1 89.69 90 GLY B O 1
ATOM 2999 N N . GLU B 1 91 ? -12.258 -37.062 -15.812 1 90.69 91 GLU B N 1
ATOM 3000 C CA . GLU B 1 91 ? -12.812 -37.125 -14.469 1 90.69 91 GLU B CA 1
ATOM 3001 C C . GLU B 1 91 ? -11.711 -37.219 -13.422 1 90.69 91 GLU B C 1
ATOM 3003 O O . GLU B 1 91 ? -11.875 -36.75 -12.289 1 90.69 91 GLU B O 1
ATOM 3008 N N . ASP B 1 92 ? -10.594 -37.688 -13.852 1 94.81 92 ASP B N 1
ATOM 3009 C CA . ASP B 1 92 ? -9.508 -37.938 -12.906 1 94.81 92 ASP B CA 1
ATOM 3010 C C . ASP B 1 92 ? -8.477 -36.812 -12.945 1 94.81 92 ASP B C 1
ATOM 3012 O O . ASP B 1 92 ? -7.367 -36.969 -12.422 1 94.81 92 ASP B O 1
ATOM 3016 N N . LEU B 1 93 ? -8.805 -35.719 -13.539 1 95.81 93 LEU B N 1
ATOM 3017 C CA . LEU B 1 93 ? -7.848 -34.656 -13.742 1 95.81 93 LEU B CA 1
ATOM 3018 C C . LEU B 1 93 ? -7.266 -34.188 -12.406 1 95.81 93 LEU B C 1
ATOM 3020 O O . LEU B 1 93 ? -6.047 -34.031 -12.273 1 95.81 93 LEU B O 1
ATOM 3024 N N . ILE B 1 94 ? -8.094 -33.969 -11.383 1 95.69 94 ILE B N 1
ATOM 3025 C CA . ILE B 1 94 ? -7.633 -33.406 -10.117 1 95.69 94 ILE B CA 1
ATOM 3026 C C . ILE B 1 94 ? -6.715 -34.406 -9.414 1 95.69 94 ILE B C 1
ATOM 3028 O O . ILE B 1 94 ? -5.719 -34 -8.797 1 95.69 94 ILE B O 1
ATOM 3032 N N . ALA B 1 95 ? -7.047 -35.688 -9.523 1 96.31 95 ALA B N 1
ATOM 3033 C CA . ALA B 1 95 ? -6.164 -36.719 -8.977 1 96.31 95 ALA B CA 1
ATOM 3034 C C . ALA B 1 95 ? -4.789 -36.656 -9.641 1 96.31 95 ALA B C 1
ATOM 3036 O O . ALA B 1 95 ? -3.766 -36.781 -8.961 1 96.31 95 ALA B O 1
ATOM 3037 N N . LYS B 1 96 ? -4.797 -36.469 -10.93 1 97.31 96 LYS B N 1
ATOM 3038 C CA . LYS B 1 96 ? -3.543 -36.375 -11.672 1 97.31 96 LYS B CA 1
ATOM 3039 C C . LYS B 1 96 ? -2.756 -35.125 -11.242 1 97.31 96 LYS B C 1
ATOM 3041 O O . LYS B 1 96 ? -1.539 -35.188 -11.062 1 97.31 96 LYS B O 1
ATOM 3046 N N . LEU B 1 97 ? -3.43 -34.031 -11.102 1 97.69 97 LEU B N 1
ATOM 3047 C CA . LEU B 1 97 ? -2.775 -32.781 -10.68 1 97.69 97 LEU B CA 1
ATOM 3048 C C . LEU B 1 97 ? -2.17 -32.938 -9.289 1 97.69 97 LEU B C 1
ATOM 3050 O O . LEU B 1 97 ? -1.073 -32.438 -9.031 1 97.69 97 LEU B O 1
ATOM 3054 N N . LYS B 1 98 ? -2.887 -33.594 -8.43 1 96.69 98 LYS B N 1
ATOM 3055 C CA . LYS B 1 98 ? -2.371 -33.844 -7.094 1 96.69 98 LYS B CA 1
ATOM 3056 C C . LYS B 1 98 ? -1.118 -34.719 -7.145 1 96.69 98 LYS B C 1
ATOM 3058 O O . LYS B 1 98 ? -0.153 -34.469 -6.422 1 96.69 98 LYS B O 1
ATOM 3063 N N . GLU B 1 99 ? -1.104 -35.75 -7.965 1 96.44 99 GLU B N 1
ATOM 3064 C CA . GLU B 1 99 ? 0.042 -36.656 -8.133 1 96.44 99 GLU B CA 1
ATOM 3065 C C . GLU B 1 99 ? 1.267 -35.875 -8.625 1 96.44 99 GLU B C 1
ATOM 3067 O O . GLU B 1 99 ? 2.398 -36.188 -8.258 1 96.44 99 GLU B O 1
ATOM 3072 N N . HIS B 1 100 ? 1.003 -34.938 -9.414 1 96.88 100 HIS B N 1
ATOM 3073 C CA . HIS B 1 100 ? 2.084 -34.125 -9.961 1 96.88 100 HIS B CA 1
ATOM 3074 C C . HIS B 1 100 ? 2.465 -33 -9 1 96.88 100 HIS B C 1
ATOM 3076 O O . HIS B 1 100 ? 3.223 -32.094 -9.367 1 96.88 100 HIS B O 1
ATOM 3082 N N . LYS B 1 101 ? 1.86 -32.938 -7.777 1 96.31 101 LYS B N 1
ATOM 3083 C CA . LYS B 1 101 ? 2.143 -31.938 -6.758 1 96.31 101 LYS B CA 1
ATOM 3084 C C . LYS B 1 101 ? 1.944 -30.531 -7.309 1 96.31 101 LYS B C 1
ATOM 3086 O O . LYS B 1 101 ? 2.811 -29.672 -7.148 1 96.31 101 LYS B O 1
ATOM 3091 N N . THR B 1 102 ? 0.795 -30.406 -7.949 1 98 102 THR B N 1
ATOM 3092 C CA . THR B 1 102 ? 0.468 -29.141 -8.594 1 98 102 THR B CA 1
ATOM 3093 C C . THR B 1 102 ? 0.188 -28.062 -7.547 1 98 102 THR B C 1
ATOM 3095 O O . THR B 1 102 ? -0.52 -28.312 -6.566 1 98 102 THR B O 1
ATOM 3098 N N . HIS B 1 103 ? 0.756 -26.891 -7.777 1 98.06 103 HIS B N 1
ATOM 3099 C CA . HIS B 1 103 ? 0.597 -25.781 -6.844 1 98.06 103 HIS B CA 1
ATOM 3100 C C . HIS B 1 103 ? -0.48 -24.812 -7.32 1 98.06 103 HIS B C 1
ATOM 3102 O O . HIS B 1 103 ? -1.116 -24.125 -6.504 1 98.06 103 HIS B O 1
ATOM 3108 N N . LEU B 1 104 ? -0.639 -24.688 -8.578 1 98.44 104 LEU B N 1
ATOM 3109 C CA . LEU B 1 104 ? -1.574 -23.75 -9.195 1 98.44 104 LEU B CA 1
ATOM 3110 C C . LEU B 1 104 ? -2.221 -24.359 -10.43 1 98.44 104 LEU B C 1
ATOM 3112 O O . LEU B 1 104 ? -1.527 -24.922 -11.289 1 98.44 104 LEU B O 1
ATOM 3116 N N . TYR B 1 105 ? -3.535 -24.344 -10.477 1 98.12 105 TYR B N 1
ATOM 3117 C CA . TYR B 1 105 ? -4.312 -24.797 -11.617 1 98.12 105 TYR B CA 1
ATOM 3118 C C . TYR B 1 105 ? -5.09 -23.641 -12.25 1 98.12 105 TYR B C 1
ATOM 3120 O O . TYR B 1 105 ? -5.895 -22.984 -11.578 1 98.12 105 TYR B O 1
ATOM 3128 N N . LEU B 1 106 ? -4.852 -23.359 -13.547 1 97.38 106 LEU B N 1
ATOM 3129 C CA . LEU B 1 106 ? -5.527 -22.297 -14.305 1 97.38 106 LEU B CA 1
ATOM 3130 C C . LEU B 1 106 ? -6.395 -22.891 -15.406 1 97.38 106 LEU B C 1
ATOM 3132 O O . LEU B 1 106 ? -5.883 -23.5 -16.344 1 97.38 106 LEU B O 1
ATOM 3136 N N . SER B 1 107 ? -7.68 -22.656 -15.305 1 96.19 107 SER B N 1
ATOM 3137 C CA . SER B 1 107 ? -8.609 -23.219 -16.266 1 96.19 107 SER B CA 1
ATOM 3138 C C . SER B 1 107 ? -9.141 -22.156 -17.219 1 96.19 107 SER B C 1
ATOM 3140 O O . SER B 1 107 ? -9.438 -21.031 -16.797 1 96.19 107 SER B O 1
ATOM 3142 N N . ALA B 1 108 ? -9.281 -22.484 -18.531 1 93.69 108 ALA B N 1
ATOM 3143 C CA . ALA B 1 108 ? -9.922 -21.609 -19.516 1 93.69 108 ALA B CA 1
ATOM 3144 C C . ALA B 1 108 ? -11.438 -21.781 -19.484 1 93.69 108 ALA B C 1
ATOM 3146 O O . ALA B 1 108 ? -12.18 -20.953 -20 1 93.69 108 ALA B O 1
ATOM 3147 N N . GLU B 1 109 ? -11.906 -22.828 -18.922 1 87.5 109 GLU B N 1
ATOM 3148 C CA . GLU B 1 109 ? -13.336 -23.141 -18.875 1 87.5 109 GLU B CA 1
ATOM 3149 C C . GLU B 1 109 ? -13.914 -22.828 -17.484 1 87.5 109 GLU B C 1
ATOM 3151 O O . GLU B 1 109 ? -13.477 -23.406 -16.484 1 87.5 109 GLU B O 1
ATOM 3156 N N . PRO B 1 110 ? -14.836 -21.938 -17.578 1 78.44 110 PRO B N 1
ATOM 3157 C CA . PRO B 1 110 ? -15.422 -21.594 -16.266 1 78.44 110 PRO B CA 1
ATOM 3158 C C . PRO B 1 110 ? -15.977 -22.812 -15.539 1 78.44 110 PRO B C 1
ATOM 3160 O O . PRO B 1 110 ? -16.719 -23.609 -16.125 1 78.44 110 PRO B O 1
ATOM 3163 N N . GLY B 1 111 ? -15.508 -22.938 -14.43 1 66.94 111 GLY B N 1
ATOM 3164 C CA . GLY B 1 111 ? -16.094 -23.906 -13.531 1 66.94 111 GLY B CA 1
ATOM 3165 C C . GLY B 1 111 ? -15.523 -25.297 -13.711 1 66.94 111 GLY B C 1
ATOM 3166 O O . GLY B 1 111 ? -15.805 -26.203 -12.914 1 66.94 111 GLY B O 1
ATOM 3167 N N . PHE B 1 112 ? -14.586 -25.375 -14.555 1 76.81 112 PHE B N 1
ATOM 3168 C CA . PHE B 1 112 ? -14.148 -26.75 -14.758 1 76.81 112 PHE B CA 1
ATOM 3169 C C . PHE B 1 112 ? -13.188 -27.172 -13.656 1 76.81 112 PHE B C 1
ATOM 3171 O O . PHE B 1 112 ? -12.016 -26.781 -13.656 1 76.81 112 PHE B O 1
ATOM 3178 N N . LYS B 1 113 ? -13.617 -27.953 -12.75 1 87.81 113 LYS B N 1
ATOM 3179 C CA . LYS B 1 113 ? -12.953 -28.688 -11.68 1 87.81 113 LYS B CA 1
ATOM 3180 C C . LYS B 1 113 ? -12.172 -27.75 -10.766 1 87.81 113 LYS B C 1
ATOM 3182 O O . LYS B 1 113 ? -11.18 -28.156 -10.156 1 87.81 113 LYS B O 1
ATOM 3187 N N . ILE B 1 114 ? -12.539 -26.453 -10.734 1 90.5 114 ILE B N 1
ATOM 3188 C CA . ILE B 1 114 ? -11.867 -25.453 -9.914 1 90.5 114 ILE B CA 1
ATOM 3189 C C . ILE B 1 114 ? -12.109 -25.75 -8.438 1 90.5 114 ILE B C 1
ATOM 3191 O O . ILE B 1 114 ? -11.156 -25.828 -7.648 1 90.5 114 ILE B O 1
ATOM 3195 N N . GLN B 1 115 ? -13.367 -25.938 -8.086 1 87.62 115 GLN B N 1
ATOM 3196 C CA . GLN B 1 115 ? -13.703 -26.203 -6.691 1 87.62 115 GLN B CA 1
ATOM 3197 C C . GLN B 1 115 ? -13.055 -27.484 -6.195 1 87.62 115 GLN B C 1
ATOM 3199 O O . GLN B 1 115 ? -12.586 -27.562 -5.059 1 87.62 115 GLN B O 1
ATOM 3204 N N . GLU B 1 116 ? -13.07 -28.484 -7.027 1 91.56 116 GLU B N 1
ATOM 3205 C CA . GLU B 1 116 ? -12.445 -29.75 -6.676 1 91.56 116 GLU B CA 1
ATOM 3206 C C . GLU B 1 116 ? -10.953 -29.578 -6.414 1 91.56 116 GLU B C 1
ATOM 3208 O O . GLU B 1 116 ? -10.398 -30.188 -5.492 1 91.56 116 GLU B O 1
ATOM 3213 N N . ALA B 1 117 ? -10.312 -28.781 -7.277 1 94.12 117 ALA B N 1
ATOM 3214 C CA . ALA B 1 117 ? -8.891 -28.5 -7.094 1 94.12 117 ALA B CA 1
ATOM 3215 C C . ALA B 1 117 ? -8.633 -27.828 -5.75 1 94.12 117 ALA B C 1
ATOM 3217 O O . ALA B 1 117 ? -7.758 -28.25 -4.992 1 94.12 117 ALA B O 1
ATOM 3218 N N . VAL B 1 118 ? -9.406 -26.797 -5.426 1 89.94 118 VAL B N 1
ATOM 3219 C CA . VAL B 1 118 ? -9.25 -26.031 -4.191 1 89.94 118 VAL B CA 1
ATOM 3220 C C . VAL B 1 118 ? -9.461 -26.938 -2.988 1 89.94 118 VAL B C 1
ATOM 3222 O O . VAL B 1 118 ? -8.742 -26.844 -1.993 1 89.94 118 VAL B O 1
ATOM 3225 N N . ASN B 1 119 ? -10.414 -27.875 -3.084 1 88.38 119 ASN B N 1
ATOM 3226 C CA . ASN B 1 119 ? -10.695 -28.812 -2.006 1 88.38 119 ASN B CA 1
ATOM 3227 C C . ASN B 1 119 ? -9.5 -29.734 -1.739 1 88.38 119 ASN B C 1
ATOM 3229 O O . ASN B 1 119 ? -9.328 -30.219 -0.622 1 88.38 119 ASN B O 1
ATOM 3233 N N . GLU B 1 120 ? -8.719 -29.953 -2.754 1 90.69 120 GLU B N 1
ATOM 3234 C CA . GLU B 1 120 ? -7.551 -30.828 -2.615 1 90.69 120 GLU B CA 1
ATOM 3235 C C . GLU B 1 120 ? -6.305 -30.016 -2.262 1 90.69 120 GLU B C 1
ATOM 3237 O O . GLU B 1 120 ? -5.191 -30.547 -2.287 1 90.69 120 GLU B O 1
ATOM 3242 N N . GLY B 1 121 ? -6.477 -28.734 -1.993 1 90.69 121 GLY B N 1
ATOM 3243 C CA . GLY B 1 121 ? -5.367 -27.906 -1.549 1 90.69 121 GLY B CA 1
ATOM 3244 C C . GLY B 1 121 ? -4.594 -27.281 -2.695 1 90.69 121 GLY B C 1
ATOM 3245 O O . GLY B 1 121 ? -3.482 -26.781 -2.502 1 90.69 121 GLY B O 1
ATOM 3246 N N . ILE B 1 122 ? -5.125 -27.344 -3.904 1 95.94 122 ILE B N 1
ATOM 3247 C CA . ILE B 1 122 ? -4.5 -26.734 -5.074 1 95.94 122 ILE B CA 1
ATOM 3248 C C . ILE B 1 122 ? -5.117 -25.359 -5.332 1 95.94 122 ILE B C 1
ATOM 3250 O O . ILE B 1 122 ? -6.336 -25.234 -5.457 1 95.94 122 ILE B O 1
ATOM 3254 N N . ALA B 1 123 ? -4.246 -24.359 -5.336 1 97.19 123 ALA B N 1
ATOM 3255 C CA . ALA B 1 123 ? -4.777 -23.078 -5.773 1 97.19 123 ALA B CA 1
ATOM 3256 C C . ALA B 1 123 ? -5.324 -23.156 -7.195 1 97.19 123 ALA B C 1
ATOM 3258 O O . ALA B 1 123 ? -4.711 -23.781 -8.062 1 97.19 123 ALA B O 1
ATOM 3259 N N . ALA B 1 124 ? -6.512 -22.578 -7.395 1 96.69 124 ALA B N 1
ATOM 3260 C CA . ALA B 1 124 ? -7.125 -22.688 -8.719 1 96.69 124 ALA B CA 1
ATOM 3261 C C . ALA B 1 124 ? -7.883 -21.422 -9.086 1 96.69 124 ALA B C 1
ATOM 3263 O O . ALA B 1 124 ? -8.453 -20.75 -8.211 1 96.69 124 ALA B O 1
ATOM 3264 N N . ALA B 1 125 ? -7.828 -21.094 -10.336 1 96.75 125 ALA B N 1
ATOM 3265 C CA . ALA B 1 125 ? -8.516 -19.906 -10.836 1 96.75 125 ALA B CA 1
ATOM 3266 C C . ALA B 1 125 ? -8.938 -20.078 -12.289 1 96.75 125 ALA B C 1
ATOM 3268 O O . ALA B 1 125 ? -8.5 -21.016 -12.961 1 96.75 125 ALA B O 1
ATOM 3269 N N . ILE B 1 126 ? -9.828 -19.203 -12.703 1 96.12 126 ILE B N 1
ATOM 3270 C CA . ILE B 1 126 ? -10.359 -19.219 -14.062 1 96.12 126 ILE B CA 1
ATOM 3271 C C . ILE B 1 126 ? -9.781 -18.031 -14.844 1 96.12 126 ILE B C 1
ATOM 3273 O O . ILE B 1 126 ? -9.711 -16.906 -14.328 1 96.12 126 ILE B O 1
ATOM 3277 N N . ILE B 1 127 ? -9.312 -18.312 -16.016 1 95.5 127 ILE B N 1
ATOM 3278 C CA . ILE B 1 127 ? -8.922 -17.266 -16.953 1 95.5 127 ILE B CA 1
ATOM 3279 C C . ILE B 1 127 ? -9.977 -17.125 -18.047 1 95.5 127 ILE B C 1
ATOM 3281 O O . ILE B 1 127 ? -10.109 -18.016 -18.906 1 95.5 127 ILE B O 1
ATOM 3285 N N . PHE B 1 128 ? -10.688 -16.031 -18 1 92.19 128 PHE B N 1
ATOM 3286 C CA . PHE B 1 128 ? -11.664 -15.758 -19.047 1 92.19 128 PHE B CA 1
ATOM 3287 C C . PHE B 1 128 ? -10.984 -15.305 -20.328 1 92.19 128 PHE B C 1
ATOM 3289 O O . PHE B 1 128 ? -9.836 -14.859 -20.297 1 92.19 128 PHE B O 1
ATOM 3296 N N . PRO B 1 129 ? -11.766 -15.539 -21.453 1 89.25 129 PRO B N 1
ATOM 3297 C CA . PRO B 1 129 ? -11.195 -14.992 -22.688 1 89.25 129 PRO B CA 1
ATOM 3298 C C . PRO B 1 129 ? -10.828 -13.516 -22.562 1 89.25 129 PRO B C 1
ATOM 3300 O O . PRO B 1 129 ? -11.617 -12.719 -22.062 1 89.25 129 PRO B O 1
ATOM 3303 N N . GLN B 1 130 ? -9.594 -13.234 -22.875 1 89.62 130 GLN B N 1
ATOM 3304 C CA . GLN B 1 130 ? -9.102 -11.859 -22.781 1 89.62 130 GLN B CA 1
ATOM 3305 C C . GLN B 1 130 ? -7.98 -11.602 -23.781 1 89.62 130 GLN B C 1
ATOM 3307 O O . GLN B 1 130 ? -7.348 -12.539 -24.266 1 89.62 130 GLN B O 1
ATOM 3312 N N . GLU B 1 131 ? -7.82 -10.305 -24.047 1 84.56 131 GLU B N 1
ATOM 3313 C CA . GLU B 1 131 ? -6.781 -9.906 -25 1 84.56 131 GLU B CA 1
ATOM 3314 C C . GLU B 1 131 ? -5.387 -10.125 -24.422 1 84.56 131 GLU B C 1
ATOM 3316 O O . GLU B 1 131 ? -5.18 -9.969 -23.219 1 84.56 131 GLU B O 1
ATOM 3321 N N . ILE B 1 132 ? -4.566 -10.516 -25.375 1 84.56 132 ILE B N 1
ATOM 3322 C CA . ILE B 1 132 ? -3.174 -10.727 -24.984 1 84.56 132 ILE B CA 1
ATOM 3323 C C . ILE B 1 132 ? -2.436 -9.391 -24.969 1 84.56 132 ILE B C 1
ATOM 3325 O O . ILE B 1 132 ? -2.555 -8.594 -25.906 1 84.56 132 ILE B O 1
ATOM 3329 N N . GLN B 1 133 ? -1.788 -9.117 -23.828 1 78.81 133 GLN B N 1
ATOM 3330 C CA . GLN B 1 133 ? -0.984 -7.902 -23.781 1 78.81 133 GLN B CA 1
ATOM 3331 C C . GLN B 1 133 ? 0.439 -8.203 -23.312 1 78.81 133 GLN B C 1
ATOM 3333 O O . GLN B 1 133 ? 0.64 -8.953 -22.359 1 78.81 133 GLN B O 1
ATOM 3338 N N . GLU B 1 134 ? 1.296 -7.559 -24.078 1 82.31 134 GLU B N 1
ATOM 3339 C CA . GLU B 1 134 ? 2.697 -7.691 -23.688 1 82.31 134 GLU B CA 1
ATOM 3340 C C . GLU B 1 134 ? 2.98 -6.973 -22.375 1 82.31 134 GLU B C 1
ATOM 3342 O O . GLU B 1 134 ? 2.48 -5.867 -22.156 1 82.31 134 GLU B O 1
ATOM 3347 N N . VAL B 1 135 ? 3.656 -7.73 -21.578 1 81.06 135 VAL B N 1
ATOM 3348 C CA . VAL B 1 135 ? 4.047 -7.129 -20.312 1 81.06 135 VAL B CA 1
ATOM 3349 C C . VAL B 1 135 ? 5.449 -6.527 -20.438 1 81.06 135 VAL B C 1
ATOM 3351 O O . VAL B 1 135 ? 6.383 -7.203 -20.859 1 81.06 135 VAL B O 1
ATOM 3354 N N . THR B 1 136 ? 5.469 -5.258 -20.125 1 79.06 136 THR B N 1
ATOM 3355 C CA . THR B 1 136 ? 6.758 -4.582 -20.188 1 79.06 136 THR B CA 1
ATOM 3356 C C . THR B 1 136 ? 7.738 -5.188 -19.188 1 79.06 136 THR B C 1
ATOM 3358 O O . THR B 1 136 ? 7.375 -5.449 -18.031 1 79.06 136 THR B O 1
ATOM 3361 N N . GLU B 1 137 ? 8.852 -5.391 -19.703 1 75.12 137 GLU B N 1
ATOM 3362 C CA . GLU B 1 137 ? 9.883 -5.992 -18.859 1 75.12 137 GLU B CA 1
ATOM 3363 C C . GLU B 1 137 ? 10.438 -4.977 -17.859 1 75.12 137 GLU B C 1
ATOM 3365 O O . GLU B 1 137 ? 10.617 -3.805 -18.203 1 75.12 137 GLU B O 1
ATOM 3370 N N . LEU B 1 138 ? 10.477 -5.453 -16.656 1 74.62 138 LEU B N 1
ATOM 3371 C CA . LEU B 1 138 ? 11.172 -4.699 -15.625 1 74.62 138 LEU B CA 1
ATOM 3372 C C . LEU B 1 138 ? 12.461 -5.402 -15.219 1 74.62 138 LEU B C 1
ATOM 3374 O O . LEU B 1 138 ? 12.492 -6.633 -15.102 1 74.62 138 LEU B O 1
ATOM 3378 N N . GLU B 1 139 ? 13.523 -4.684 -15.141 1 63.22 139 GLU B N 1
ATOM 3379 C CA . GLU B 1 139 ? 14.836 -5.266 -14.883 1 63.22 139 GLU B CA 1
ATOM 3380 C C . GLU B 1 139 ? 14.875 -5.957 -13.523 1 63.22 139 GLU B C 1
ATOM 3382 O O . GLU B 1 139 ? 15.453 -7.039 -13.391 1 63.22 139 GLU B O 1
ATOM 3387 N N . LYS B 1 140 ? 14.297 -5.41 -12.562 1 74.19 140 LYS B N 1
ATOM 3388 C CA . LYS B 1 140 ? 14.516 -5.914 -11.203 1 74.19 140 LYS B CA 1
ATOM 3389 C C . LYS B 1 140 ? 13.398 -6.863 -10.781 1 74.19 140 LYS B C 1
ATOM 3391 O O . LYS B 1 140 ? 13.469 -7.48 -9.719 1 74.19 140 LYS B O 1
ATOM 3396 N N . CYS B 1 141 ? 12.469 -7.164 -11.664 1 85.25 141 CYS B N 1
ATOM 3397 C CA . CYS B 1 141 ? 11.359 -8.055 -11.32 1 85.25 141 CYS B CA 1
ATOM 3398 C C . CYS B 1 141 ? 10.836 -8.773 -12.555 1 85.25 141 CYS B C 1
ATOM 3400 O O . CYS B 1 141 ? 9.875 -8.32 -13.18 1 85.25 141 CYS B O 1
ATOM 3402 N N . GLU B 1 142 ? 11.398 -9.977 -12.805 1 89.31 142 GLU B N 1
ATOM 3403 C CA . GLU B 1 142 ? 11.086 -10.727 -14.023 1 89.31 142 GLU B CA 1
ATOM 3404 C C . GLU B 1 142 ? 9.711 -11.367 -13.945 1 89.31 142 GLU B C 1
ATOM 3406 O O . GLU B 1 142 ? 9.102 -11.672 -14.977 1 89.31 142 GLU B O 1
ATOM 3411 N N . LEU B 1 143 ? 9.32 -11.672 -12.781 1 96.44 143 LEU B N 1
ATOM 3412 C CA . LEU B 1 143 ? 8 -12.25 -12.555 1 96.44 143 LEU B CA 1
ATOM 3413 C C . LEU B 1 143 ? 7.246 -11.477 -11.477 1 96.44 143 LEU B C 1
ATOM 3415 O O . LEU B 1 143 ? 7.691 -11.406 -10.328 1 96.44 143 LEU B O 1
ATOM 3419 N N . ARG B 1 144 ? 6.121 -10.875 -11.844 1 97.38 144 ARG B N 1
ATOM 3420 C CA . ARG B 1 144 ? 5.289 -10.086 -10.938 1 97.38 144 ARG B CA 1
ATOM 3421 C C . ARG B 1 144 ? 3.918 -10.727 -10.758 1 97.38 144 ARG B C 1
ATOM 3423 O O . ARG B 1 144 ? 3.148 -10.836 -11.719 1 97.38 144 ARG B O 1
ATOM 3430 N N . ILE B 1 145 ? 3.639 -11.18 -9.562 1 98.38 145 ILE B N 1
ATOM 3431 C CA . ILE B 1 145 ? 2.379 -11.844 -9.234 1 98.38 145 ILE B CA 1
ATOM 3432 C C . ILE B 1 145 ? 1.618 -11.016 -8.203 1 98.38 145 ILE B C 1
ATOM 3434 O O . ILE B 1 145 ? 2.154 -10.688 -7.137 1 98.38 145 ILE B O 1
ATOM 3438 N N . VAL B 1 146 ? 0.318 -10.664 -8.492 1 98.69 146 VAL B N 1
ATOM 3439 C CA . VAL B 1 146 ? -0.498 -9.852 -7.594 1 98.69 146 VAL B CA 1
ATOM 3440 C C . VAL B 1 146 ? -1.649 -10.688 -7.043 1 98.69 146 VAL B C 1
ATOM 3442 O O . VAL B 1 146 ? -2.357 -11.359 -7.797 1 98.69 146 VAL B O 1
ATOM 3445 N N . PHE B 1 147 ? -1.832 -10.625 -5.746 1 98.75 147 PHE B N 1
ATOM 3446 C CA . PHE B 1 147 ? -2.918 -11.328 -5.07 1 98.75 147 PHE B CA 1
ATOM 3447 C C . PHE B 1 147 ? -3.875 -10.336 -4.418 1 98.75 147 PHE B C 1
ATOM 3449 O O . PHE B 1 147 ? -3.439 -9.352 -3.805 1 98.75 147 PHE B O 1
ATOM 3456 N N . ASP B 1 148 ? -5.152 -10.602 -4.586 1 97.69 148 ASP B N 1
ATOM 3457 C CA . ASP B 1 148 ? -6.109 -10.039 -3.639 1 97.69 148 ASP B CA 1
ATOM 3458 C C . ASP B 1 148 ? -5.961 -10.68 -2.26 1 97.69 148 ASP B C 1
ATOM 3460 O O . ASP B 1 148 ? -5.258 -11.68 -2.109 1 97.69 148 ASP B O 1
ATOM 3464 N N . GLY B 1 149 ? -6.504 -10.023 -1.242 1 96.75 149 GLY B N 1
ATOM 3465 C CA . GLY B 1 149 ? -6.434 -10.547 0.114 1 96.75 149 GLY B CA 1
ATOM 3466 C C . GLY B 1 149 ? -7.531 -11.547 0.425 1 96.75 149 GLY B C 1
ATOM 3467 O O . GLY B 1 149 ? -7.324 -12.758 0.31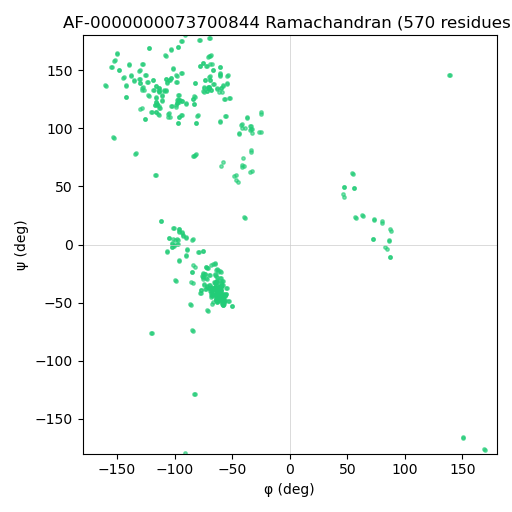2 1 96.75 149 GLY B O 1
ATOM 3468 N N . ASP B 1 150 ? -8.75 -11.023 0.607 1 94.44 150 ASP B N 1
ATOM 3469 C CA . ASP B 1 150 ? -9.883 -11.82 1.079 1 94.44 150 ASP B CA 1
ATOM 3470 C C . ASP B 1 150 ? -10.367 -12.781 -0.004 1 94.44 150 ASP B C 1
ATOM 3472 O O . ASP B 1 150 ? -10.531 -12.383 -1.16 1 94.44 150 ASP B O 1
ATOM 3476 N N . ALA B 1 151 ? -10.539 -14.031 0.419 1 94.12 151 ALA B N 1
ATOM 3477 C CA . ALA B 1 151 ? -11.031 -15.133 -0.41 1 94.12 151 ALA B CA 1
ATOM 3478 C C . ALA B 1 151 ? -9.969 -15.57 -1.423 1 94.12 151 ALA B C 1
ATOM 3480 O O . ALA B 1 151 ? -10.25 -16.391 -2.303 1 94.12 151 ALA B O 1
ATOM 3481 N N . VAL B 1 152 ? -8.758 -15.016 -1.372 1 96.62 152 VAL B N 1
ATOM 3482 C CA . VAL B 1 152 ? -7.637 -15.438 -2.207 1 96.62 152 VAL B CA 1
ATOM 3483 C C . VAL B 1 152 ? -6.484 -15.914 -1.323 1 96.62 152 VAL B C 1
ATOM 3485 O O . VAL B 1 152 ? -6.297 -17.109 -1.124 1 96.62 152 VAL B O 1
ATOM 3488 N N . LEU B 1 153 ? -5.75 -14.953 -0.713 1 97.19 153 LEU B N 1
ATOM 3489 C CA . LEU B 1 153 ? -4.703 -15.367 0.214 1 97.19 153 LEU B CA 1
ATOM 3490 C C . LEU B 1 153 ? -5.297 -15.789 1.555 1 97.19 153 LEU B C 1
ATOM 3492 O O . LEU B 1 153 ? -4.828 -16.75 2.174 1 97.19 153 LEU B O 1
ATOM 3496 N N . PHE B 1 154 ? -6.277 -15 1.994 1 96.12 154 PHE B N 1
ATOM 3497 C CA . PHE B 1 154 ? -6.977 -15.266 3.246 1 96.12 154 PHE B CA 1
ATOM 3498 C C . PHE B 1 154 ? -8.352 -15.875 2.98 1 96.12 154 PHE B C 1
ATOM 3500 O O . PHE B 1 154 ? -8.844 -15.836 1.852 1 96.12 154 PHE B O 1
ATOM 3507 N N . SER B 1 155 ? -8.984 -16.391 4.051 1 90.81 155 SER B N 1
ATOM 3508 C CA . SER B 1 155 ? -10.336 -16.922 3.908 1 90.81 155 SER B CA 1
ATOM 3509 C C . SER B 1 155 ? -11.344 -15.812 3.654 1 90.81 155 SER B C 1
ATOM 3511 O O . SER B 1 155 ? -10.992 -14.633 3.695 1 90.81 155 SER B O 1
ATOM 3513 N N . ASP B 1 156 ? -12.562 -16.141 3.457 1 86.31 156 ASP B N 1
ATOM 3514 C CA . ASP B 1 156 ? -13.609 -15.172 3.184 1 86.31 156 ASP B CA 1
ATOM 3515 C C . ASP B 1 156 ? -14.32 -14.75 4.469 1 86.31 156 ASP B C 1
ATOM 3517 O O . ASP B 1 156 ? -15.352 -14.086 4.426 1 86.31 156 ASP B O 1
ATOM 3521 N N . ASP B 1 157 ? -13.797 -15.109 5.59 1 82.5 157 ASP B N 1
ATOM 3522 C CA . ASP B 1 157 ? -14.438 -14.812 6.867 1 82.5 157 ASP B CA 1
ATOM 3523 C C . ASP B 1 157 ? -14.68 -13.312 7.02 1 82.5 157 ASP B C 1
ATOM 3525 O O . ASP B 1 157 ? -15.766 -12.883 7.41 1 82.5 157 ASP B O 1
ATOM 3529 N N . SER B 1 158 ? -13.734 -12.594 6.668 1 77.12 158 SER B N 1
ATOM 3530 C CA . SER B 1 158 ? -13.82 -11.148 6.82 1 77.12 158 SER B CA 1
ATOM 3531 C C . SER B 1 158 ? -14.836 -10.547 5.848 1 77.12 158 SER B C 1
ATOM 3533 O O . SER B 1 158 ? -15.5 -9.555 6.164 1 77.12 158 SER B O 1
ATOM 3535 N N . GLU B 1 159 ? -14.914 -11.133 4.668 1 77.19 159 GLU B N 1
ATOM 3536 C CA . GLU B 1 159 ? -15.875 -10.664 3.682 1 77.19 159 GLU B CA 1
ATOM 3537 C C . GLU B 1 159 ? -17.312 -10.883 4.16 1 77.19 159 GLU B C 1
ATOM 3539 O O . GLU B 1 159 ? -18.188 -10.039 3.936 1 77.19 159 GLU B O 1
ATOM 3544 N N . ARG B 1 160 ? -17.484 -11.992 4.82 1 78 160 ARG B N 1
ATOM 3545 C CA . ARG B 1 160 ? -18.812 -12.305 5.352 1 78 160 ARG B CA 1
ATOM 3546 C C . ARG B 1 160 ? -19.219 -11.297 6.418 1 78 160 ARG B C 1
ATOM 3548 O O . ARG B 1 160 ? -20.375 -10.867 6.457 1 78 160 ARG B O 1
ATOM 3555 N N . VAL B 1 161 ? -18.297 -10.883 7.188 1 79.94 161 VAL B N 1
ATOM 3556 C CA . VAL B 1 161 ? -18.562 -9.891 8.227 1 79.94 161 VAL B CA 1
ATOM 3557 C C . VAL B 1 161 ? -18.797 -8.523 7.582 1 79.94 161 VAL B C 1
ATOM 3559 O O . VAL B 1 161 ? -19.688 -7.781 7.992 1 79.94 161 VAL B O 1
ATOM 3562 N N . ASN B 1 162 ? -18.062 -8.266 6.516 1 79.38 162 ASN B N 1
ATOM 3563 C CA . ASN B 1 162 ? -18.188 -6.988 5.824 1 79.38 162 ASN B CA 1
ATOM 3564 C C . ASN B 1 162 ? -19.562 -6.824 5.195 1 79.38 162 ASN B C 1
ATOM 3566 O O . ASN B 1 162 ? -20.094 -5.711 5.113 1 79.38 162 ASN B O 1
ATOM 3570 N N . LYS B 1 163 ? -20.156 -7.906 4.773 1 76.94 163 LYS B N 1
ATOM 3571 C CA . LYS B 1 163 ? -21.484 -7.883 4.164 1 76.94 163 LYS B CA 1
ATOM 3572 C C . LYS B 1 163 ? -22.547 -7.438 5.164 1 76.94 163 LYS B C 1
ATOM 3574 O O . LYS B 1 163 ? -23.609 -6.949 4.777 1 76.94 163 LYS B O 1
ATOM 3579 N N . THR B 1 164 ? -22.188 -7.473 6.422 1 76.94 164 THR B N 1
ATOM 3580 C CA . THR B 1 164 ? -23.125 -7.035 7.445 1 76.94 164 THR B CA 1
ATOM 3581 C C . THR B 1 164 ? -22.969 -5.543 7.73 1 76.94 164 THR B C 1
ATOM 3583 O O . THR B 1 164 ? -23.766 -4.957 8.469 1 76.94 164 THR B O 1
ATOM 3586 N N . GLY B 1 165 ? -21.953 -4.914 7.223 1 81.44 165 GLY B N 1
ATOM 3587 C CA . GLY B 1 165 ? -21.734 -3.484 7.363 1 81.44 165 GLY B CA 1
ATOM 3588 C C . GLY B 1 165 ? -20.281 -3.131 7.629 1 81.44 165 GLY B C 1
ATOM 3589 O O . GLY B 1 165 ? -19.578 -3.861 8.328 1 81.44 165 GLY B O 1
ATOM 3590 N N . LEU B 1 166 ? -19.891 -2.01 7.094 1 79.75 166 LEU B N 1
ATOM 3591 C CA . LEU B 1 166 ? -18.5 -1.553 7.223 1 79.75 166 LEU B CA 1
ATOM 3592 C C . LEU B 1 166 ? -18.141 -1.356 8.688 1 79.75 166 LEU B C 1
ATOM 3594 O O . LEU B 1 166 ? -17.031 -1.712 9.109 1 79.75 166 LEU B O 1
ATOM 3598 N N . SER B 1 167 ? -19.047 -0.762 9.484 1 82 167 SER B N 1
ATOM 3599 C CA . SER B 1 167 ? -18.797 -0.534 10.898 1 82 167 SER B CA 1
ATOM 3600 C C . SER B 1 167 ? -18.562 -1.849 11.641 1 82 167 SER B C 1
ATOM 3602 O O . SER B 1 167 ? -17.656 -1.946 12.477 1 82 167 SER B O 1
ATOM 3604 N N . ASN B 1 168 ? -19.406 -2.859 11.32 1 83.44 168 ASN B N 1
ATOM 3605 C CA . ASN B 1 168 ? -19.266 -4.176 11.93 1 83.44 168 ASN B CA 1
ATOM 3606 C C . ASN B 1 168 ? -17.938 -4.832 11.531 1 83.44 168 ASN B C 1
ATOM 3608 O O . ASN B 1 168 ? -17.297 -5.484 12.352 1 83.44 168 ASN B O 1
ATOM 3612 N N . PHE B 1 169 ? -17.547 -4.613 10.312 1 85.81 169 PHE B N 1
ATOM 3613 C CA . PHE B 1 169 ? -16.281 -5.148 9.828 1 85.81 169 PHE B CA 1
ATOM 3614 C C . PHE B 1 169 ? -15.117 -4.555 10.602 1 85.81 169 PHE B C 1
ATOM 3616 O O . PHE B 1 169 ? -14.234 -5.285 11.062 1 85.81 169 PHE B O 1
ATOM 3623 N N . LEU B 1 170 ? -15.109 -3.252 10.727 1 84.06 170 LEU B N 1
ATOM 3624 C CA . LEU B 1 170 ? -14.008 -2.574 11.398 1 84.06 170 LEU B CA 1
ATOM 3625 C C . LEU B 1 170 ? -13.938 -2.988 12.867 1 84.06 170 LEU B C 1
ATOM 3627 O O . LEU B 1 170 ? -12.844 -3.195 13.406 1 84.06 170 LEU B O 1
ATOM 3631 N N . LYS B 1 171 ? -15.102 -3.109 13.492 1 87.12 171 LYS B N 1
ATOM 3632 C CA . LYS B 1 171 ? -15.148 -3.562 14.875 1 87.12 171 LYS B CA 1
ATOM 3633 C C . LYS B 1 171 ? -14.609 -4.984 15.008 1 87.12 171 LYS B C 1
ATOM 3635 O O . LYS B 1 171 ? -13.828 -5.273 15.922 1 87.12 171 LYS B O 1
ATOM 3640 N N . TYR B 1 172 ? -14.992 -5.824 14.094 1 90.06 172 TYR B N 1
ATOM 3641 C CA . TYR B 1 172 ? -14.539 -7.215 14.094 1 90.06 172 TYR B CA 1
ATOM 3642 C C . TYR B 1 172 ? -13.031 -7.301 13.93 1 90.06 172 TYR B C 1
ATOM 3644 O O . TYR B 1 172 ? -12.359 -8.047 14.648 1 90.06 172 TYR B O 1
ATOM 3652 N N . GLU B 1 173 ? -12.523 -6.523 12.961 1 91.62 173 GLU B N 1
ATOM 3653 C CA . GLU B 1 173 ? -11.086 -6.535 12.695 1 91.62 173 GLU B CA 1
ATOM 3654 C C . GLU B 1 173 ? -10.297 -6 13.883 1 91.62 173 GLU B C 1
ATOM 3656 O O . GLU B 1 173 ? -9.211 -6.5 14.188 1 91.62 173 GLU B O 1
ATOM 3661 N N . LYS B 1 174 ? -10.844 -5.012 14.539 1 91.44 174 LYS B N 1
ATOM 3662 C CA . LYS B 1 174 ? -10.203 -4.469 15.727 1 91.44 174 LYS B CA 1
ATOM 3663 C C . LYS B 1 174 ? -10.18 -5.496 16.859 1 91.44 174 LYS B C 1
ATOM 3665 O O . LYS B 1 174 ? -9.141 -5.695 17.5 1 91.44 174 LYS B O 1
ATOM 3670 N N . GLU B 1 175 ? -11.242 -6.207 17.078 1 94.06 175 GLU B N 1
ATOM 3671 C CA . GLU B 1 175 ? -11.367 -7.191 18.156 1 94.06 175 GLU B CA 1
ATOM 3672 C C . GLU B 1 175 ? -10.492 -8.406 17.891 1 94.06 175 GLU B C 1
ATOM 3674 O O . GLU B 1 175 ? -10.031 -9.07 18.828 1 94.06 175 GLU B O 1
ATOM 3679 N N . ASN B 1 176 ? -10.203 -8.68 16.609 1 94.12 176 ASN B N 1
ATOM 3680 C CA . ASN B 1 176 ? -9.43 -9.867 16.25 1 94.12 176 ASN B CA 1
ATOM 3681 C C . ASN B 1 176 ? -8.055 -9.5 15.695 1 94.12 176 ASN B C 1
ATOM 3683 O O . ASN B 1 176 ? -7.422 -10.297 15.008 1 94.12 176 ASN B O 1
ATOM 3687 N N . VAL B 1 177 ? -7.617 -8.328 15.984 1 93.06 177 VAL B N 1
ATOM 3688 C CA . VAL B 1 177 ? -6.449 -7.73 15.344 1 93.06 177 VAL B CA 1
ATOM 3689 C C . VAL B 1 177 ? -5.23 -8.625 15.555 1 93.06 177 VAL B C 1
ATOM 3691 O O . VAL B 1 177 ? -4.363 -8.719 14.68 1 93.06 177 VAL B O 1
ATOM 3694 N N . ASP B 1 178 ? -5.137 -9.344 16.656 1 93.81 178 ASP B N 1
ATOM 3695 C CA . ASP B 1 178 ? -3.975 -10.172 16.953 1 93.81 178 ASP B CA 1
ATOM 3696 C C . ASP B 1 178 ? -4.246 -11.641 16.641 1 93.81 178 ASP B C 1
ATOM 3698 O O . ASP B 1 178 ? -3.381 -12.492 16.828 1 93.81 178 ASP B O 1
ATOM 3702 N N . ASN B 1 179 ? -5.453 -11.992 16.172 1 96.12 179 ASN B N 1
ATOM 3703 C CA . ASN B 1 179 ? -5.809 -13.344 15.742 1 96.12 179 ASN B CA 1
ATOM 3704 C C . ASN B 1 179 ? -5.656 -13.508 14.234 1 96.12 179 ASN B C 1
ATOM 3706 O O . ASN B 1 179 ? -6.434 -12.945 13.461 1 96.12 179 ASN B O 1
ATOM 3710 N N . PRO B 1 180 ? -4.684 -14.258 13.836 1 96.38 180 PRO B N 1
ATOM 3711 C CA . PRO B 1 180 ? -4.473 -14.445 12.398 1 96.38 180 PRO B CA 1
ATOM 3712 C C . PRO B 1 180 ? -5.727 -14.938 11.672 1 96.38 180 PRO B C 1
ATOM 3714 O O . PRO B 1 180 ? -6.52 -15.688 12.25 1 96.38 180 PRO B O 1
ATOM 3717 N N . MET B 1 181 ? -5.871 -14.5 10.508 1 96.06 181 MET B N 1
ATOM 3718 C CA . MET B 1 181 ? -6.98 -14.938 9.664 1 96.06 181 MET B CA 1
ATOM 3719 C C . MET B 1 181 ? -6.793 -16.391 9.227 1 96.06 181 MET B C 1
ATOM 3721 O O . MET B 1 181 ? -5.691 -16.938 9.32 1 96.06 181 MET B O 1
ATOM 3725 N N . THR B 1 182 ? -7.918 -17.016 8.773 1 95 182 THR B N 1
ATOM 3726 C CA . THR B 1 182 ? -7.844 -18.359 8.227 1 95 182 THR B CA 1
ATOM 3727 C C . THR B 1 182 ? -7.312 -18.328 6.797 1 95 182 THR B C 1
ATOM 3729 O O . THR B 1 182 ? -7.469 -17.344 6.09 1 95 182 THR B O 1
ATOM 3732 N N . GLU B 1 183 ? -6.703 -19.438 6.406 1 95.69 183 GLU B N 1
ATOM 3733 C CA . GLU B 1 183 ? -6.008 -19.516 5.125 1 95.69 183 GLU B CA 1
ATOM 3734 C C . GLU B 1 183 ? -6.992 -19.484 3.957 1 95.69 183 GLU B C 1
ATOM 3736 O O . GLU B 1 183 ? -8.086 -20.031 4.047 1 95.69 183 GLU B O 1
ATOM 3741 N N . GLY B 1 184 ? -6.582 -18.781 2.9 1 95.31 184 GLY B N 1
ATOM 3742 C CA . GLY B 1 184 ? -7.277 -18.859 1.625 1 95.31 184 GLY B CA 1
ATOM 3743 C C . GLY B 1 184 ? -6.668 -19.875 0.679 1 95.31 184 GLY B C 1
ATOM 3744 O O . GLY B 1 184 ? -5.652 -20.5 0.997 1 95.31 184 GLY B O 1
ATOM 3745 N N . PRO B 1 185 ? -7.332 -20.047 -0.441 1 95.56 185 PRO B N 1
ATOM 3746 C CA . PRO B 1 185 ? -6.914 -21.094 -1.372 1 95.56 185 PRO B CA 1
ATOM 3747 C C . PRO B 1 185 ? -5.508 -20.875 -1.926 1 95.56 185 PRO B C 1
ATOM 3749 O O . PRO B 1 185 ? -4.855 -21.828 -2.359 1 95.56 185 PRO B O 1
ATOM 3752 N N . PHE B 1 186 ? -4.973 -19.672 -1.915 1 97.69 186 PHE B N 1
ATOM 3753 C CA . PHE B 1 186 ? -3.705 -19.375 -2.574 1 97.69 186 PHE B CA 1
ATOM 3754 C C . PHE B 1 186 ? -2.576 -19.281 -1.556 1 97.69 186 PHE B C 1
ATOM 3756 O O . PHE B 1 186 ? -1.436 -18.969 -1.912 1 97.69 186 PHE B O 1
ATOM 3763 N N . LYS B 1 187 ? -2.846 -19.484 -0.272 1 97.06 187 LYS B N 1
ATOM 3764 C CA . LYS B 1 187 ? -1.801 -19.453 0.746 1 97.06 187 LYS B CA 1
ATOM 3765 C C . LYS B 1 187 ? -0.652 -20.391 0.391 1 97.06 187 LYS B C 1
ATOM 3767 O O . LYS B 1 187 ? 0.518 -20.016 0.488 1 97.06 187 LYS B O 1
ATOM 3772 N N . GLY B 1 188 ? -0.997 -21.656 0.026 1 96.31 188 GLY B N 1
ATOM 3773 C CA . GLY B 1 188 ? 0.024 -22.625 -0.326 1 96.31 188 GLY B CA 1
ATOM 3774 C C . GLY B 1 188 ? 0.887 -22.188 -1.495 1 96.31 188 GLY B C 1
ATOM 3775 O O . GLY B 1 188 ? 2.102 -22.406 -1.488 1 96.31 188 GLY B O 1
ATOM 3776 N N . PHE B 1 189 ? 0.28 -21.672 -2.508 1 97.94 189 PHE B N 1
ATOM 3777 C CA . PHE B 1 189 ? 1.024 -21.172 -3.662 1 97.94 189 PHE B CA 1
ATOM 3778 C C . PHE B 1 189 ? 1.981 -20.062 -3.254 1 97.94 189 PHE B C 1
ATOM 3780 O O . PHE B 1 189 ? 3.154 -20.078 -3.637 1 97.94 189 PHE B O 1
ATOM 3787 N N . LEU B 1 190 ? 1.499 -19.078 -2.465 1 98.19 190 LEU B N 1
ATOM 3788 C CA . LEU B 1 190 ? 2.367 -18.016 -1.986 1 98.19 190 LEU B CA 1
ATOM 3789 C C . LEU B 1 190 ? 3.52 -18.578 -1.162 1 98.19 190 LEU B C 1
ATOM 3791 O O . LEU B 1 190 ? 4.645 -18.078 -1.236 1 98.19 190 LEU B O 1
ATOM 3795 N N . LYS B 1 191 ? 3.244 -19.578 -0.355 1 97.06 191 LYS B N 1
ATOM 3796 C CA . LYS B 1 191 ? 4.293 -20.203 0.437 1 97.06 191 LYS B CA 1
ATOM 3797 C C . LYS B 1 191 ? 5.41 -20.75 -0.457 1 97.06 191 LYS B C 1
ATOM 3799 O O . LYS B 1 191 ? 6.59 -20.547 -0.17 1 97.06 191 LYS B O 1
ATOM 3804 N N . SER B 1 192 ? 5.027 -21.422 -1.481 1 96.25 192 SER B N 1
ATOM 3805 C CA . SER B 1 192 ? 6.012 -21.969 -2.416 1 96.25 192 SER B CA 1
ATOM 3806 C C . SER B 1 192 ? 6.828 -20.859 -3.062 1 96.25 192 SER B C 1
ATOM 3808 O O . SER B 1 192 ? 8.039 -20.984 -3.229 1 96.25 192 SER B O 1
ATOM 3810 N N . LEU B 1 193 ? 6.195 -19.781 -3.432 1 96.75 193 LEU B N 1
ATOM 3811 C CA . LEU B 1 193 ? 6.887 -18.625 -4.008 1 96.75 193 LEU B CA 1
ATOM 3812 C C . LEU B 1 193 ? 7.863 -18.031 -3.008 1 96.75 193 LEU B C 1
ATOM 3814 O O . LEU B 1 193 ? 8.992 -17.672 -3.367 1 96.75 193 LEU B O 1
ATOM 3818 N N . THR B 1 194 ? 7.375 -17.844 -1.766 1 94.94 194 THR B N 1
ATOM 3819 C CA . THR B 1 194 ? 8.211 -17.281 -0.708 1 94.94 194 THR B CA 1
ATOM 3820 C C . THR B 1 194 ? 9.477 -18.109 -0.526 1 94.94 194 THR B C 1
ATOM 3822 O O . THR B 1 194 ? 10.57 -17.547 -0.396 1 94.94 194 THR B O 1
ATOM 3825 N N . ASN B 1 195 ? 9.328 -19.422 -0.533 1 92.12 195 ASN B N 1
ATOM 3826 C CA . ASN B 1 195 ? 10.477 -20.312 -0.397 1 92.12 195 ASN B CA 1
ATOM 3827 C C . ASN B 1 195 ? 11.469 -20.125 -1.546 1 92.12 195 ASN B C 1
ATOM 3829 O O . ASN B 1 195 ? 12.68 -20.078 -1.326 1 92.12 195 ASN B O 1
ATOM 3833 N N . MET B 1 196 ? 10.977 -20.047 -2.699 1 92.5 196 MET B N 1
ATOM 3834 C CA . MET B 1 196 ? 11.836 -19.828 -3.861 1 92.5 196 MET B CA 1
ATOM 3835 C C . MET B 1 196 ? 12.539 -18.484 -3.779 1 92.5 196 MET B C 1
ATOM 3837 O O . MET B 1 196 ? 13.734 -18.391 -4.059 1 92.5 196 MET B O 1
ATOM 3841 N N . GLN B 1 197 ? 11.828 -17.422 -3.402 1 92.06 197 GLN B N 1
ATOM 3842 C CA . GLN B 1 197 ? 12.398 -16.078 -3.268 1 92.06 197 GLN B CA 1
ATOM 3843 C C . GLN B 1 197 ? 13.547 -16.078 -2.262 1 92.06 197 GLN B C 1
ATOM 3845 O O . GLN B 1 197 ? 14.562 -15.414 -2.482 1 92.06 197 GLN B O 1
ATOM 3850 N N . ARG B 1 198 ? 13.383 -16.688 -1.17 1 86.69 198 ARG B N 1
ATOM 3851 C CA . ARG B 1 198 ? 14.398 -16.734 -0.125 1 86.69 198 ARG B CA 1
ATOM 3852 C C . ARG B 1 198 ? 15.695 -17.344 -0.651 1 86.69 198 ARG B C 1
ATOM 3854 O O . ARG B 1 198 ? 16.781 -16.906 -0.264 1 86.69 198 ARG B O 1
ATOM 3861 N N . LYS B 1 199 ? 15.578 -18.234 -1.475 1 82.12 199 LYS B N 1
ATOM 3862 C CA . LYS B 1 199 ? 16.766 -18.875 -2.053 1 82.12 199 LYS B CA 1
ATOM 3863 C C . LYS B 1 199 ? 17.438 -17.969 -3.064 1 82.12 199 LYS B C 1
ATOM 3865 O O . LYS B 1 199 ? 18.672 -17.953 -3.174 1 82.12 199 LYS B O 1
ATOM 3870 N N . LEU B 1 200 ? 16.641 -17.25 -3.723 1 83.5 200 LEU B N 1
ATOM 3871 C CA . LEU B 1 200 ? 17.156 -16.375 -4.773 1 83.5 200 LEU B CA 1
ATOM 3872 C C . LEU B 1 200 ? 17.828 -15.148 -4.18 1 83.5 200 LEU B C 1
ATOM 3874 O O . LEU B 1 200 ? 18.719 -14.547 -4.805 1 83.5 200 LEU B O 1
ATOM 3878 N N . VAL B 1 201 ? 17.422 -14.703 -2.998 1 75.25 201 VAL B N 1
ATOM 3879 C CA . VAL B 1 201 ? 17.906 -13.453 -2.404 1 75.25 201 VAL B CA 1
ATOM 3880 C C . VAL B 1 201 ? 19.344 -13.633 -1.922 1 75.25 201 VAL B C 1
ATOM 3882 O O . VAL B 1 201 ? 20.078 -12.648 -1.771 1 75.25 201 VAL B O 1
ATOM 3885 N N . VAL B 1 202 ? 19.844 -14.742 -1.715 1 66.62 202 VAL B N 1
ATOM 3886 C CA . VAL B 1 202 ? 21.188 -15 -1.224 1 66.62 202 VAL B CA 1
ATOM 3887 C C . VAL B 1 202 ? 22.219 -14.414 -2.189 1 66.62 202 VAL B C 1
ATOM 3889 O O . VAL B 1 202 ? 23.25 -13.875 -1.766 1 66.62 202 VAL B O 1
ATOM 3892 N N . LYS B 1 203 ? 21.953 -14.391 -3.412 1 65.25 203 LYS B N 1
ATOM 3893 C CA . LYS B 1 203 ? 22.906 -13.867 -4.383 1 65.25 203 LYS B CA 1
ATOM 3894 C C . LYS B 1 203 ? 22.484 -12.484 -4.875 1 65.25 203 LYS B C 1
ATOM 3896 O O . LYS B 1 203 ? 23.109 -11.93 -5.789 1 65.25 203 LYS B O 1
ATOM 3901 N N . GLY B 1 204 ? 21.438 -11.953 -4.281 1 69.31 204 GLY B N 1
ATOM 3902 C CA . GLY B 1 204 ? 20.922 -10.664 -4.707 1 69.31 204 GLY B CA 1
ATOM 3903 C C . GLY B 1 204 ? 19.438 -10.516 -4.496 1 69.31 204 GLY B C 1
ATOM 3904 O O . GLY B 1 204 ? 18.828 -11.281 -3.744 1 69.31 204 GLY B O 1
ATOM 3905 N N . GLU B 1 205 ? 18.906 -9.461 -5.145 1 73.31 205 GLU B N 1
ATOM 3906 C CA . GLU B 1 205 ? 17.469 -9.25 -5.016 1 73.31 205 GLU B CA 1
ATOM 3907 C C . GLU B 1 205 ? 16.688 -10.281 -5.832 1 73.31 205 GLU B C 1
ATOM 3909 O O . GLU B 1 205 ? 17.156 -10.742 -6.871 1 73.31 205 GLU B O 1
ATOM 3914 N N . SER B 1 206 ? 15.625 -10.711 -5.273 1 81 206 SER B N 1
ATOM 3915 C CA . SER B 1 206 ? 14.789 -11.688 -5.969 1 81 206 SER B CA 1
ATOM 3916 C C . SER B 1 206 ? 14.164 -11.086 -7.223 1 81 206 SER B C 1
ATOM 3918 O O . SER B 1 206 ? 13.719 -9.938 -7.211 1 81 206 SER B O 1
ATOM 3920 N N . ILE B 1 207 ? 14.172 -11.867 -8.242 1 90.19 207 ILE B N 1
ATOM 3921 C CA . ILE B 1 207 ? 13.609 -11.461 -9.531 1 90.19 207 ILE B CA 1
ATOM 3922 C C . ILE B 1 207 ? 12.133 -11.836 -9.578 1 90.19 207 ILE B C 1
ATOM 3924 O O . ILE B 1 207 ? 11.453 -11.562 -10.578 1 90.19 207 ILE B O 1
ATOM 3928 N N . ILE B 1 208 ? 11.594 -12.516 -8.555 1 95.25 208 ILE B N 1
ATOM 3929 C CA . ILE B 1 208 ? 10.172 -12.758 -8.352 1 95.25 208 ILE B CA 1
ATOM 3930 C C . ILE B 1 208 ? 9.602 -11.734 -7.367 1 95.25 208 ILE B C 1
ATOM 3932 O O . ILE B 1 208 ? 10.094 -11.609 -6.242 1 95.25 208 ILE B O 1
ATOM 3936 N N . CYS B 1 209 ? 8.617 -10.977 -7.781 1 96.19 209 CYS B N 1
ATOM 3937 C CA . CYS B 1 209 ? 7.984 -9.969 -6.938 1 96.19 209 CYS B CA 1
ATOM 3938 C C . CYS B 1 209 ? 6.523 -10.312 -6.684 1 96.19 209 CYS B C 1
ATOM 3940 O O . CYS B 1 209 ? 5.754 -10.516 -7.625 1 96.19 209 CYS B O 1
ATOM 3942 N N . THR B 1 210 ? 6.195 -10.43 -5.445 1 98 210 THR B N 1
ATOM 3943 C CA . THR B 1 210 ? 4.824 -10.719 -5.047 1 98 210 THR B CA 1
ATOM 3944 C C . THR B 1 210 ? 4.168 -9.477 -4.434 1 98 210 THR B C 1
ATOM 3946 O O . THR B 1 210 ? 4.82 -8.711 -3.721 1 98 210 THR B O 1
ATOM 3949 N N . TYR B 1 211 ? 2.869 -9.297 -4.742 1 98.31 211 TYR B N 1
ATOM 3950 C CA . TYR B 1 211 ? 2.129 -8.109 -4.328 1 98.31 211 TYR B CA 1
ATOM 3951 C C . TYR B 1 211 ? 0.811 -8.492 -3.664 1 98.31 211 TYR B C 1
ATOM 3953 O O . TYR B 1 211 ? 0.133 -9.422 -4.109 1 98.31 211 TYR B O 1
ATOM 3961 N N . LEU B 1 212 ? 0.479 -7.805 -2.607 1 98.69 212 LEU B N 1
ATOM 3962 C CA . LEU B 1 212 ? -0.864 -7.812 -2.039 1 98.69 212 LEU B CA 1
ATOM 3963 C C . LEU B 1 212 ? -1.604 -6.52 -2.367 1 98.69 212 LEU B C 1
ATOM 3965 O O . LEU B 1 212 ? -1.156 -5.434 -1.994 1 98.69 212 LEU B O 1
ATOM 3969 N N . VAL B 1 213 ? -2.615 -6.578 -3.146 1 98.38 213 VAL B N 1
ATOM 3970 C CA . VAL B 1 213 ? -3.488 -5.453 -3.449 1 98.38 213 VAL B CA 1
ATOM 3971 C C . VAL B 1 213 ? -4.887 -5.719 -2.898 1 98.38 213 VAL B C 1
ATOM 3973 O O . VAL B 1 213 ? -5.602 -6.594 -3.396 1 98.38 213 VAL B O 1
ATOM 3976 N N . THR B 1 214 ? -5.355 -4.988 -1.883 1 97.44 214 THR B N 1
ATOM 3977 C CA . THR B 1 214 ? -6.57 -5.355 -1.166 1 97.44 214 THR B CA 1
ATOM 3978 C C . THR B 1 214 ? -7.406 -4.117 -0.851 1 97.44 214 THR B C 1
ATOM 3980 O O . THR B 1 214 ? -6.871 -3.012 -0.742 1 97.44 214 THR B O 1
ATOM 3983 N N . SER B 1 215 ? -8.719 -4.332 -0.693 1 94.44 215 SER B N 1
ATOM 3984 C CA . SER B 1 215 ? -9.656 -3.266 -0.345 1 94.44 215 SER B CA 1
ATOM 3985 C C . SER B 1 215 ? -9.602 -2.949 1.146 1 94.44 215 SER B C 1
ATOM 3987 O O . SER B 1 215 ? -10.195 -1.971 1.6 1 94.44 215 SER B O 1
ATOM 3989 N N . ARG B 1 216 ? -8.898 -3.678 1.919 1 94.69 216 ARG B N 1
ATOM 3990 C CA . ARG B 1 216 ? -8.719 -3.389 3.338 1 94.69 216 ARG B CA 1
ATOM 3991 C C . ARG B 1 216 ? -8.047 -2.033 3.539 1 94.69 216 ARG B C 1
ATOM 3993 O O . ARG B 1 216 ? -7.238 -1.605 2.711 1 94.69 216 ARG B O 1
ATOM 4000 N N . ASN B 1 217 ? -8.414 -1.363 4.629 1 94.56 217 ASN B N 1
ATOM 4001 C CA . ASN B 1 217 ? -7.668 -0.161 4.988 1 94.56 217 ASN B CA 1
ATOM 4002 C C . ASN B 1 217 ? -6.344 -0.502 5.664 1 94.56 217 ASN B C 1
ATOM 4004 O O . ASN B 1 217 ? -6.027 -1.677 5.863 1 94.56 217 ASN B O 1
ATOM 4008 N N . ALA B 1 218 ? -5.57 0.518 5.945 1 96.88 218 ALA B N 1
ATOM 4009 C CA . ALA B 1 218 ? -4.246 0.308 6.516 1 96.88 218 ALA B CA 1
ATOM 4010 C C . ALA B 1 218 ? -4.273 0.443 8.039 1 96.88 218 ALA B C 1
ATOM 4012 O O . ALA B 1 218 ? -3.236 0.664 8.664 1 96.88 218 ALA B O 1
ATOM 4013 N N . GLY B 1 219 ? -5.449 0.45 8.688 1 95.62 219 GLY B N 1
ATOM 4014 C CA . GLY B 1 219 ? -5.578 0.392 10.133 1 95.62 219 GLY B CA 1
ATOM 4015 C C . GLY B 1 219 ? -5.5 -1.021 10.68 1 95.62 219 GLY B C 1
ATOM 4016 O O . GLY B 1 219 ? -4.578 -1.77 10.359 1 95.62 219 GLY B O 1
ATOM 4017 N N . TYR B 1 220 ? -6.48 -1.388 11.492 1 94.69 220 TYR B N 1
ATOM 4018 C CA . TYR B 1 220 ? -6.5 -2.697 12.133 1 94.69 220 TYR B CA 1
ATOM 4019 C C . TYR B 1 220 ? -6.629 -3.811 11.102 1 94.69 220 TYR B C 1
ATOM 4021 O O . TYR B 1 220 ? -6.02 -4.871 11.242 1 94.69 220 TYR B O 1
ATOM 4029 N N . ALA B 1 221 ? -7.418 -3.559 10.117 1 95.12 221 ALA B N 1
ATOM 4030 C CA . ALA B 1 221 ? -7.621 -4.578 9.086 1 95.12 221 ALA B CA 1
ATOM 4031 C C . ALA B 1 221 ? -6.324 -4.859 8.336 1 95.12 221 ALA B C 1
ATOM 4033 O O . ALA B 1 221 ? -5.988 -6.02 8.07 1 95.12 221 ALA B O 1
ATOM 4034 N N . GLY B 1 222 ? -5.613 -3.812 7.91 1 97.19 222 GLY B N 1
ATOM 4035 C CA . GLY B 1 222 ? -4.328 -3.988 7.25 1 97.19 222 GLY B CA 1
ATOM 4036 C C . GLY B 1 222 ? -3.285 -4.633 8.141 1 97.19 222 GLY B C 1
ATOM 4037 O O . GLY B 1 222 ? -2.537 -5.504 7.699 1 97.19 222 GLY B O 1
ATOM 4038 N N . TYR B 1 223 ? -3.266 -4.188 9.383 1 96.88 223 TYR B N 1
ATOM 4039 C CA . TYR B 1 223 ? -2.361 -4.797 10.352 1 96.88 223 TYR B CA 1
ATOM 4040 C C . TYR B 1 223 ? -2.619 -6.293 10.469 1 96.88 223 TYR B C 1
ATOM 4042 O O . TYR B 1 223 ? -1.682 -7.094 10.461 1 96.88 223 TYR B O 1
ATOM 4050 N N . ARG B 1 224 ? -3.848 -6.648 10.641 1 96.94 224 ARG B N 1
ATOM 4051 C CA . ARG B 1 224 ? -4.195 -8.055 10.805 1 96.94 224 ARG B CA 1
ATOM 4052 C C . ARG B 1 224 ? -3.771 -8.867 9.594 1 96.94 224 ARG B C 1
ATOM 4054 O O . ARG B 1 224 ? -3.33 -10.016 9.727 1 96.94 224 ARG B O 1
ATOM 4061 N N . ALA B 1 225 ? -3.961 -8.305 8.43 1 97.62 225 ALA B N 1
ATOM 4062 C CA . ALA B 1 225 ? -3.533 -8.977 7.207 1 97.62 225 ALA B CA 1
ATOM 4063 C C . ALA B 1 225 ? -2.035 -9.266 7.234 1 97.62 225 ALA B C 1
ATOM 4065 O O . ALA B 1 225 ? -1.613 -10.406 7.012 1 97.62 225 ALA B O 1
ATOM 4066 N N . LEU B 1 226 ? -1.204 -8.242 7.516 1 97.88 226 LEU B N 1
ATOM 4067 C CA . LEU B 1 226 ? 0.242 -8.43 7.531 1 97.88 226 LEU B CA 1
ATOM 4068 C C . LEU B 1 226 ? 0.662 -9.32 8.695 1 97.88 226 LEU B C 1
ATOM 4070 O O . LEU B 1 226 ? 1.611 -10.102 8.57 1 97.88 226 LEU B O 1
ATOM 4074 N N . ASN B 1 227 ? -0.014 -9.172 9.828 1 97.31 227 ASN B N 1
ATOM 4075 C CA . ASN B 1 227 ? 0.247 -10.047 10.969 1 97.31 227 ASN B CA 1
ATOM 4076 C C . ASN B 1 227 ? -0.006 -11.508 10.617 1 97.31 227 ASN B C 1
ATOM 4078 O O . ASN B 1 227 ? 0.738 -12.391 11.047 1 97.31 227 ASN B O 1
ATOM 4082 N N . THR B 1 228 ? -1.046 -11.766 9.93 1 98 228 THR B N 1
ATOM 4083 C CA . THR B 1 228 ? -1.374 -13.117 9.484 1 98 228 THR B CA 1
ATOM 4084 C C . THR B 1 228 ? -0.255 -13.688 8.617 1 98 228 THR B C 1
ATOM 4086 O O . THR B 1 228 ? 0.222 -14.797 8.859 1 98 228 THR B O 1
ATOM 4089 N N . LEU B 1 229 ? 0.174 -12.93 7.598 1 98.06 229 LEU B N 1
ATOM 4090 C CA . LEU B 1 229 ? 1.257 -13.375 6.73 1 98.06 229 LEU B CA 1
ATOM 4091 C C . LEU B 1 229 ? 2.525 -13.641 7.539 1 98.06 229 LEU B C 1
ATOM 4093 O O . LEU B 1 229 ? 3.186 -14.664 7.344 1 98.06 229 LEU B O 1
ATOM 4097 N N . LYS B 1 230 ? 2.867 -12.727 8.422 1 96.62 230 LYS B N 1
ATOM 4098 C CA . LYS B 1 230 ? 4.035 -12.891 9.289 1 96.62 230 LYS B CA 1
ATOM 4099 C C . LYS B 1 230 ? 3.943 -14.18 10.102 1 96.62 230 LYS B C 1
ATOM 4101 O O . LYS B 1 230 ? 4.91 -14.938 10.18 1 96.62 230 LYS B O 1
ATOM 4106 N N . THR B 1 231 ? 2.797 -14.406 10.719 1 96.81 231 THR B N 1
ATOM 4107 C CA . THR B 1 231 ? 2.57 -15.578 11.555 1 96.81 231 THR B CA 1
ATOM 4108 C C . THR B 1 231 ? 2.734 -16.859 10.742 1 96.81 231 THR B C 1
ATOM 4110 O O . THR B 1 231 ? 3.221 -17.875 11.258 1 96.81 231 THR B O 1
ATOM 4113 N N . TRP B 1 232 ? 2.312 -16.844 9.492 1 97.5 232 TRP B N 1
ATOM 4114 C CA . TRP B 1 232 ? 2.443 -17.984 8.602 1 97.5 232 TRP B CA 1
ATOM 4115 C C . TRP B 1 232 ? 3.881 -18.141 8.117 1 97.5 232 TRP B C 1
ATOM 4117 O O . TRP B 1 232 ? 4.207 -19.094 7.406 1 97.5 232 TRP B O 1
ATOM 4127 N N . GLY B 1 233 ? 4.77 -17.203 8.445 1 95.12 233 GLY B N 1
ATOM 4128 C CA . GLY B 1 233 ? 6.133 -17.219 7.945 1 95.12 233 GLY B CA 1
ATOM 4129 C C . GLY B 1 233 ? 6.23 -16.828 6.48 1 95.12 233 GLY B C 1
ATOM 4130 O O . GLY B 1 233 ? 7.168 -17.234 5.785 1 95.12 233 GLY B O 1
ATOM 4131 N N . LEU B 1 234 ? 5.207 -16.141 6.027 1 96.31 234 LEU B N 1
ATOM 4132 C CA . LEU B 1 234 ? 5.168 -15.711 4.633 1 96.31 234 LEU B CA 1
ATOM 4133 C C . LEU B 1 234 ? 5.543 -14.242 4.496 1 96.31 234 LEU B C 1
ATOM 4135 O O . LEU B 1 234 ? 5.383 -13.469 5.441 1 96.31 234 LEU B O 1
ATOM 4139 N N . GLU B 1 235 ? 6.109 -13.883 3.355 1 90.25 235 GLU B N 1
ATOM 4140 C CA . GLU B 1 235 ? 6.465 -12.5 3.064 1 90.25 235 GLU B CA 1
ATOM 4141 C C . GLU B 1 235 ? 5.938 -12.07 1.699 1 90.25 235 GLU B C 1
ATOM 4143 O O . GLU B 1 235 ? 5.887 -12.875 0.767 1 90.25 235 GLU B O 1
ATOM 4148 N N . ILE B 1 236 ? 5.527 -10.914 1.638 1 96.25 236 ILE B N 1
ATOM 4149 C CA . ILE B 1 236 ? 5.117 -10.266 0.399 1 96.25 236 ILE B CA 1
ATOM 4150 C C . ILE B 1 236 ? 6.008 -9.055 0.133 1 96.25 236 ILE B C 1
ATOM 4152 O O . ILE B 1 236 ? 6.438 -8.375 1.068 1 96.25 236 ILE B O 1
ATOM 4156 N N . ASP B 1 237 ? 6.328 -8.859 -1.111 1 95.75 237 ASP B N 1
ATOM 4157 C CA . ASP B 1 237 ? 7.266 -7.793 -1.438 1 95.75 237 ASP B CA 1
ATOM 4158 C C . ASP B 1 237 ? 6.617 -6.422 -1.258 1 95.75 237 ASP B C 1
ATOM 4160 O O . ASP B 1 237 ? 7.152 -5.566 -0.546 1 95.75 237 ASP B O 1
ATOM 4164 N N . GLN B 1 238 ? 5.523 -6.188 -1.929 1 97.56 238 GLN B N 1
ATOM 4165 C CA . GLN B 1 238 ? 4.793 -4.93 -1.836 1 97.56 238 GLN B CA 1
ATOM 4166 C C . GLN B 1 238 ? 3.332 -5.164 -1.463 1 97.56 238 GLN B C 1
ATOM 4168 O O . GLN B 1 238 ? 2.76 -6.203 -1.803 1 97.56 238 GLN B O 1
ATOM 4173 N N . ALA B 1 239 ? 2.779 -4.281 -0.725 1 98.5 239 ALA B N 1
ATOM 4174 C CA . ALA B 1 239 ? 1.368 -4.344 -0.355 1 98.5 239 ALA B CA 1
ATOM 4175 C C . ALA B 1 239 ? 0.704 -2.975 -0.498 1 98.5 239 ALA B C 1
ATOM 4177 O O . ALA B 1 239 ? 1.304 -1.949 -0.168 1 98.5 239 ALA B O 1
ATOM 4178 N N . TYR B 1 240 ? -0.532 -2.986 -0.971 1 98.25 240 TYR B N 1
ATOM 4179 C CA . TYR B 1 240 ? -1.364 -1.806 -1.171 1 98.25 240 TYR B CA 1
ATOM 4180 C C . TYR B 1 240 ? -2.703 -1.955 -0.458 1 98.25 240 TYR B C 1
ATOM 4182 O O . TYR B 1 240 ? -3.545 -2.758 -0.868 1 98.25 240 TYR B O 1
ATOM 4190 N N . PHE B 1 241 ? -2.855 -1.228 0.583 1 98 241 PHE B N 1
ATOM 4191 C CA . PHE B 1 241 ? -4.121 -1.154 1.304 1 98 241 PHE B CA 1
ATOM 4192 C C . PHE B 1 241 ? -4.953 0.026 0.819 1 98 241 PHE B C 1
ATOM 4194 O O . PHE B 1 241 ? -4.641 1.179 1.123 1 98 241 PHE B O 1
ATOM 4201 N N . LEU B 1 242 ? -6.09 -0.299 0.128 1 96.44 242 LEU B N 1
ATOM 4202 C CA . LEU B 1 242 ? -6.715 0.705 -0.726 1 96.44 242 LEU B CA 1
ATOM 4203 C C . LEU B 1 242 ? -7.996 1.237 -0.091 1 96.44 242 LEU B C 1
ATOM 4205 O O . LEU B 1 242 ? -8.602 2.184 -0.602 1 96.44 242 LEU B O 1
ATOM 4209 N N . LYS B 1 243 ? -8.438 0.737 0.955 1 93.56 243 LYS B N 1
ATOM 4210 C CA . LYS B 1 243 ? -9.648 1.171 1.639 1 93.56 243 LYS B CA 1
ATOM 4211 C C . LYS B 1 243 ? -10.805 1.341 0.655 1 93.56 243 LYS B C 1
ATOM 4213 O O . LYS B 1 243 ? -11.43 2.4 0.603 1 93.56 243 LYS B O 1
ATOM 4218 N N . GLY B 1 244 ? -11.008 0.325 -0.168 1 90.06 244 GLY B N 1
ATOM 4219 C CA . GLY B 1 244 ? -12.156 0.306 -1.057 1 90.06 244 GLY B CA 1
ATOM 4220 C C . GLY B 1 244 ? -11.898 1.002 -2.379 1 90.06 244 GLY B C 1
ATOM 4221 O O . GLY B 1 244 ? -12.711 0.899 -3.307 1 90.06 244 GLY B O 1
ATOM 4222 N N . SER B 1 245 ? -10.805 1.732 -2.549 1 90.31 245 SER B N 1
ATOM 4223 C CA . SER B 1 245 ? -10.477 2.357 -3.828 1 90.31 245 SER B CA 1
ATOM 4224 C C . SER B 1 245 ? -10.305 1.312 -4.926 1 90.31 245 SER B C 1
ATOM 4226 O O . SER B 1 245 ? -9.945 0.165 -4.645 1 90.31 245 SER B O 1
ATOM 4228 N N . PRO B 1 246 ? -10.578 1.72 -6.223 1 91.25 246 PRO B N 1
ATOM 4229 C CA . PRO B 1 246 ? -10.422 0.77 -7.328 1 91.25 246 PRO B CA 1
ATOM 4230 C C . PRO B 1 246 ? -8.992 0.242 -7.457 1 91.25 246 PRO B C 1
ATOM 4232 O O . PRO B 1 246 ? -8.031 0.991 -7.258 1 91.25 246 PRO B O 1
ATOM 4235 N N . LYS B 1 247 ? -8.875 -1.021 -7.855 1 95.25 247 LYS B N 1
ATOM 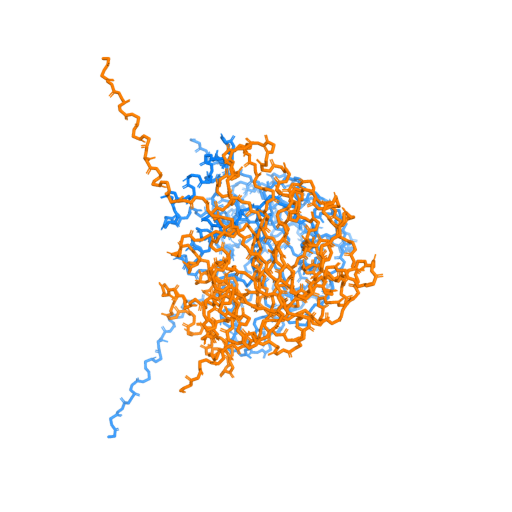4236 C CA . LYS B 1 247 ? -7.57 -1.668 -7.965 1 95.25 247 LYS B CA 1
ATOM 4237 C C . LYS B 1 247 ? -6.922 -1.374 -9.312 1 95.25 247 LYS B C 1
ATOM 4239 O O . LYS B 1 247 ? -5.699 -1.458 -9.453 1 95.25 247 LYS B O 1
ATOM 4244 N N . GLY B 1 248 ? -7.703 -1.046 -10.305 1 92 248 GLY B N 1
ATOM 4245 C CA . GLY B 1 248 ? -7.281 -0.903 -11.688 1 92 248 GLY B CA 1
ATOM 4246 C C . GLY B 1 248 ? -6.059 -0.016 -11.852 1 92 248 GLY B C 1
ATOM 4247 O O . GLY B 1 248 ? -5.043 -0.446 -12.398 1 92 248 GLY B O 1
ATOM 4248 N N . PRO B 1 249 ? -6.121 1.154 -11.32 1 88.69 249 PRO B N 1
ATOM 4249 C CA . PRO B 1 249 ? -4.992 2.078 -11.484 1 88.69 249 PRO B CA 1
ATOM 4250 C C . PRO B 1 249 ? -3.697 1.536 -10.883 1 88.69 249 PRO B C 1
ATOM 4252 O O . PRO B 1 249 ? -2.619 1.745 -11.445 1 88.69 249 PRO B O 1
ATOM 4255 N N . PHE B 1 250 ? -3.777 0.868 -9.82 1 92 250 PHE B N 1
ATOM 4256 C CA . PHE B 1 250 ? -2.588 0.325 -9.18 1 92 250 PHE B CA 1
ATOM 4257 C C . PHE B 1 250 ? -2.039 -0.858 -9.969 1 92 250 PHE B C 1
ATOM 4259 O O . PHE B 1 250 ? -0.823 -1.002 -10.117 1 92 250 PHE B O 1
ATOM 4266 N N . LEU B 1 251 ? -2.898 -1.637 -10.477 1 95.12 251 LEU B N 1
ATOM 4267 C CA . LEU B 1 251 ? -2.482 -2.764 -11.305 1 95.12 251 LEU B CA 1
ATOM 4268 C C . LEU B 1 251 ? -1.771 -2.283 -12.562 1 95.12 251 LEU B C 1
ATOM 4270 O O . LEU B 1 251 ? -0.792 -2.891 -13 1 95.12 251 LEU B O 1
ATOM 4274 N N . LYS B 1 252 ? -2.229 -1.19 -13.07 1 90.94 252 LYS B N 1
ATOM 4275 C CA . LYS B 1 252 ? -1.588 -0.613 -14.25 1 90.94 252 LYS B CA 1
ATOM 4276 C C . LYS B 1 252 ? -0.151 -0.2 -13.945 1 90.94 252 LYS B C 1
ATOM 4278 O O . LYS B 1 252 ? 0.722 -0.289 -14.812 1 90.94 252 LYS B O 1
ATOM 4283 N N . MET B 1 253 ? 0.075 0.2 -12.766 1 89.44 253 MET B N 1
ATOM 4284 C CA . MET B 1 253 ? 1.414 0.633 -12.375 1 89.44 253 MET B CA 1
ATOM 4285 C C . MET B 1 253 ? 2.326 -0.565 -12.133 1 89.44 253 MET B C 1
ATOM 4287 O O . MET B 1 253 ? 3.504 -0.535 -12.492 1 89.44 253 MET B O 1
ATOM 4291 N N . ILE B 1 254 ? 1.78 -1.581 -11.547 1 93.06 254 ILE B N 1
ATOM 4292 C CA . ILE B 1 254 ? 2.551 -2.777 -11.227 1 93.06 254 ILE B CA 1
ATOM 4293 C C . ILE B 1 254 ? 2.906 -3.523 -12.508 1 93.06 254 ILE B C 1
ATOM 4295 O O . ILE B 1 254 ? 3.994 -4.094 -12.617 1 93.06 254 ILE B O 1
ATOM 4299 N N . ARG B 1 255 ? 1.987 -3.521 -13.438 1 92.81 255 ARG B N 1
ATOM 4300 C CA . ARG B 1 255 ? 2.105 -4.297 -14.672 1 92.81 255 ARG B CA 1
ATOM 4301 C C . ARG B 1 255 ? 2.377 -5.766 -14.367 1 92.81 255 ARG B C 1
ATOM 4303 O O . ARG B 1 255 ? 3.375 -6.324 -14.828 1 92.81 255 ARG B O 1
ATOM 4310 N N . PRO B 1 256 ? 1.486 -6.391 -13.703 1 96.44 256 PRO B N 1
ATOM 4311 C CA . PRO B 1 256 ? 1.723 -7.777 -13.297 1 96.44 256 PRO B CA 1
ATOM 4312 C C . PRO B 1 256 ? 1.645 -8.758 -14.469 1 96.44 256 PRO B C 1
ATOM 4314 O O . PRO B 1 256 ? 1.023 -8.453 -15.492 1 96.44 256 PRO B O 1
ATOM 4317 N N . HIS B 1 257 ? 2.332 -9.859 -14.359 1 97.5 257 HIS B N 1
ATOM 4318 C CA . HIS B 1 257 ? 2.188 -10.969 -15.297 1 97.5 257 HIS B CA 1
ATOM 4319 C C . HIS B 1 257 ? 0.896 -11.734 -15.047 1 97.5 257 HIS B C 1
ATOM 4321 O O . HIS B 1 257 ? 0.366 -12.383 -15.953 1 97.5 257 HIS B O 1
ATOM 4327 N N . ILE B 1 258 ? 0.436 -11.641 -13.797 1 97.75 258 ILE B N 1
ATOM 4328 C CA . ILE B 1 258 ? -0.812 -12.32 -13.461 1 97.75 258 ILE B CA 1
ATOM 4329 C C . ILE B 1 258 ? -1.412 -11.711 -12.195 1 97.75 258 ILE B C 1
ATOM 4331 O O . ILE B 1 258 ? -0.685 -11.359 -11.266 1 97.75 258 ILE B O 1
ATOM 4335 N N . PHE B 1 259 ? -2.73 -11.484 -12.227 1 98.38 259 PHE B N 1
ATOM 4336 C CA . PHE B 1 259 ? -3.49 -10.914 -11.117 1 98.38 259 PHE B CA 1
ATOM 4337 C C . PHE B 1 259 ? -4.617 -11.852 -10.695 1 98.38 259 PHE B C 1
ATOM 4339 O O . PHE B 1 259 ? -5.395 -12.312 -11.539 1 98.38 259 PHE B O 1
ATOM 4346 N N . PHE B 1 260 ? -4.715 -12.195 -9.336 1 98.31 260 PHE B N 1
ATOM 4347 C CA . PHE B 1 260 ? -5.754 -13.078 -8.812 1 98.31 260 PHE B CA 1
ATOM 4348 C C . PHE B 1 260 ? -6.73 -12.297 -7.934 1 98.31 260 PHE B C 1
ATOM 4350 O O . PHE B 1 260 ? -6.316 -11.594 -7.008 1 98.31 260 PHE B O 1
ATOM 4357 N N . ASP B 1 261 ? -8 -12.414 -8.195 1 97.06 261 ASP B N 1
ATOM 4358 C CA . ASP B 1 261 ? -9.047 -11.75 -7.43 1 97.06 261 ASP B CA 1
ATOM 4359 C C . ASP B 1 261 ? -10.328 -12.586 -7.402 1 97.06 261 ASP B C 1
ATOM 4361 O O . ASP B 1 261 ? -10.617 -13.312 -8.359 1 97.06 261 ASP B O 1
ATOM 4365 N N . ASP B 1 262 ? -11.086 -12.461 -6.332 1 94.81 262 ASP B N 1
ATOM 4366 C CA . ASP B 1 262 ? -12.297 -13.273 -6.203 1 94.81 262 ASP B CA 1
ATOM 4367 C C . ASP B 1 262 ? -13.531 -12.5 -6.668 1 94.81 262 ASP B C 1
ATOM 4369 O O . ASP B 1 262 ? -14.609 -13.078 -6.805 1 94.81 262 ASP B O 1
ATOM 4373 N N . GLN B 1 263 ? -13.445 -11.242 -6.84 1 94.44 263 GLN B N 1
ATOM 4374 C CA . GLN B 1 263 ? -14.57 -10.438 -7.301 1 94.44 263 GLN B CA 1
ATOM 4375 C C . GLN B 1 263 ? -14.516 -10.234 -8.812 1 94.44 263 GLN B C 1
ATOM 4377 O O . GLN B 1 263 ? -13.57 -9.641 -9.328 1 94.44 263 GLN B O 1
ATOM 4382 N N . LYS B 1 264 ? -15.578 -10.594 -9.523 1 93.56 264 LYS B N 1
ATOM 4383 C CA . LYS B 1 264 ? -15.641 -10.516 -10.984 1 93.56 264 LYS B CA 1
ATOM 4384 C C . LYS B 1 264 ? -15.445 -9.078 -11.461 1 93.56 264 LYS B C 1
ATOM 4386 O O . LYS B 1 264 ? -14.789 -8.852 -12.484 1 93.56 264 LYS B O 1
ATOM 4391 N N . LYS B 1 265 ? -15.961 -8.172 -10.695 1 95.31 265 LYS B N 1
ATOM 4392 C CA . LYS B 1 265 ? -15.828 -6.77 -11.078 1 95.31 265 LYS B CA 1
ATOM 4393 C C . LYS B 1 265 ? -14.367 -6.348 -11.141 1 95.31 265 LYS B C 1
ATOM 4395 O O . LYS B 1 265 ? -13.953 -5.648 -12.07 1 95.31 265 LYS B O 1
ATOM 4400 N N . HIS B 1 266 ? -13.602 -6.738 -10.164 1 95.94 266 HIS B N 1
ATOM 4401 C CA . HIS B 1 266 ? -12.172 -6.418 -10.156 1 95.94 266 HIS B CA 1
ATOM 4402 C C . HIS B 1 266 ? -11.453 -7.082 -11.32 1 95.94 266 HIS B C 1
ATOM 4404 O O . HIS B 1 266 ? -10.562 -6.484 -11.93 1 95.94 266 HIS B O 1
ATOM 4410 N N . VAL B 1 267 ? -11.836 -8.312 -11.617 1 95.62 267 VAL B N 1
ATOM 4411 C CA . VAL B 1 267 ? -11.242 -9.062 -12.711 1 95.62 267 VAL B CA 1
ATOM 4412 C C . VAL B 1 267 ? -11.547 -8.367 -14.039 1 95.62 267 VAL B C 1
ATOM 4414 O O . VAL B 1 267 ? -10.648 -8.117 -14.844 1 95.62 267 VAL B O 1
ATOM 4417 N N . GLU B 1 268 ? -12.742 -8.031 -14.219 1 94.94 268 GLU B N 1
ATOM 4418 C CA . GLU B 1 268 ? -13.172 -7.355 -15.445 1 94.94 268 GLU B CA 1
ATOM 4419 C C . GLU B 1 268 ? -12.469 -6.012 -15.609 1 94.94 268 GLU B C 1
ATOM 4421 O O . GLU B 1 268 ? -12.016 -5.676 -16.703 1 94.94 268 GLU B O 1
ATOM 4426 N N . ASP B 1 269 ? -12.406 -5.277 -14.531 1 94.44 269 ASP B N 1
ATOM 4427 C CA . ASP B 1 269 ? -11.742 -3.977 -14.57 1 94.44 269 ASP B CA 1
ATOM 4428 C C . ASP B 1 269 ? -10.266 -4.121 -14.93 1 94.44 269 ASP B C 1
ATOM 4430 O O . ASP B 1 269 ? -9.727 -3.309 -15.68 1 94.44 269 ASP B O 1
ATOM 4434 N N . ALA B 1 270 ? -9.656 -5.059 -14.359 1 95.06 270 ALA B N 1
ATOM 4435 C CA . ALA B 1 270 ? -8.25 -5.305 -14.664 1 95.06 270 ALA B CA 1
ATOM 4436 C C . ALA B 1 270 ? -8.062 -5.695 -16.125 1 95.06 270 ALA B C 1
ATOM 4438 O O . ALA B 1 270 ? -7.125 -5.242 -16.781 1 95.06 270 ALA B O 1
ATOM 4439 N N . MET B 1 271 ? -8.938 -6.523 -16.641 1 93.44 271 MET B N 1
ATOM 4440 C CA . MET B 1 271 ? -8.875 -6.969 -18.031 1 93.44 271 MET B CA 1
ATOM 4441 C C . MET B 1 271 ? -8.969 -5.785 -18.984 1 93.44 271 MET B C 1
ATOM 4443 O O . MET B 1 271 ? -8.273 -5.75 -20.016 1 93.44 271 MET B O 1
ATOM 4447 N N . LYS B 1 272 ? -9.75 -4.824 -18.609 1 90.75 272 LYS B N 1
ATOM 4448 C CA . LYS B 1 272 ? -9.898 -3.627 -19.438 1 90.75 272 LYS B CA 1
ATOM 4449 C C . LYS B 1 272 ? -8.586 -2.854 -19.531 1 90.75 272 LYS B C 1
ATOM 4451 O O . LYS B 1 272 ? -8.344 -2.146 -20.5 1 90.75 272 LYS B O 1
ATOM 4456 N N . GLU B 1 273 ? -7.793 -3.033 -18.516 1 89.19 273 GLU B N 1
ATOM 4457 C CA . GLU B 1 273 ? -6.5 -2.354 -18.5 1 89.19 273 GLU B CA 1
ATOM 4458 C C . GLU B 1 273 ? -5.418 -3.201 -19.156 1 89.19 273 GLU B C 1
ATOM 4460 O O . GLU B 1 273 ? -4.238 -2.855 -19.109 1 89.19 273 GLU B O 1
ATOM 4465 N N . GLY B 1 274 ? -5.781 -4.324 -19.75 1 89.69 274 GLY B N 1
ATOM 4466 C CA . GLY B 1 274 ? -4.848 -5.195 -20.453 1 89.69 274 GLY B CA 1
ATOM 4467 C C . GLY B 1 274 ? -4.051 -6.086 -19.516 1 89.69 274 GLY B C 1
ATOM 4468 O O . GLY B 1 274 ? -2.973 -6.562 -19.875 1 89.69 274 GLY B O 1
ATOM 4469 N N . ILE B 1 275 ? -4.504 -6.281 -18.359 1 94.31 275 ILE B N 1
ATOM 4470 C CA . ILE B 1 275 ? -3.82 -7.098 -17.359 1 94.31 275 ILE B CA 1
ATOM 4471 C C . ILE B 1 275 ? -4.406 -8.508 -17.359 1 94.31 275 ILE B C 1
ATOM 4473 O O . ILE B 1 275 ? -5.629 -8.68 -17.391 1 94.31 275 ILE B O 1
ATOM 4477 N N . LEU B 1 276 ? -3.527 -9.555 -17.453 1 96.19 276 LEU B N 1
ATOM 4478 C CA . LEU B 1 276 ? -4.031 -10.906 -17.25 1 96.19 276 LEU B CA 1
ATOM 4479 C C . LEU B 1 276 ? -4.625 -11.07 -15.859 1 96.19 276 LEU B C 1
ATOM 4481 O O . LEU B 1 276 ? -3.893 -11.125 -14.867 1 96.19 276 LEU B O 1
ATOM 4485 N N . ALA B 1 277 ? -5.91 -11.125 -15.781 1 96.62 277 ALA B N 1
ATOM 4486 C CA . ALA B 1 277 ? -6.633 -11.242 -14.516 1 96.62 277 ALA B CA 1
ATOM 4487 C C . ALA B 1 277 ? -7.355 -12.578 -14.414 1 96.62 277 ALA B C 1
ATOM 4489 O O . ALA B 1 277 ? -7.965 -13.039 -15.383 1 96.62 277 ALA B O 1
ATOM 4490 N N . CYS B 1 278 ? -7.211 -13.234 -13.305 1 96.94 278 CYS B N 1
ATOM 4491 C CA . CYS B 1 278 ? -7.781 -14.547 -13.055 1 96.94 278 CYS B CA 1
ATOM 4492 C C . CYS B 1 278 ? -8.844 -14.484 -11.961 1 96.94 278 CYS B C 1
ATOM 4494 O O . CYS B 1 278 ? -8.625 -13.867 -10.914 1 96.94 278 CYS B O 1
ATOM 4496 N N . TYR B 1 279 ? -9.914 -15.125 -12.242 1 96.38 279 TYR B N 1
ATOM 4497 C CA . TYR B 1 279 ? -11.023 -15.156 -11.297 1 96.38 279 TYR B CA 1
ATOM 4498 C C . TYR B 1 279 ? -10.891 -16.344 -10.344 1 96.38 279 TYR B C 1
ATOM 4500 O O . TYR B 1 279 ? -10.773 -17.484 -10.781 1 96.38 279 TYR B O 1
ATOM 4508 N N . VAL B 1 280 ? -10.828 -16.078 -9.023 1 95.38 280 VAL B N 1
ATOM 4509 C CA . VAL B 1 280 ? -10.805 -17.078 -7.973 1 95.38 280 VAL B CA 1
ATOM 4510 C C . VAL B 1 280 ? -12.211 -17.281 -7.414 1 95.38 280 VAL B C 1
ATOM 4512 O O . VAL B 1 280 ? -12.688 -16.469 -6.617 1 95.38 280 VAL B O 1
ATOM 4515 N N . PRO B 1 281 ? -12.852 -18.359 -7.773 1 88.56 281 PRO B N 1
ATOM 4516 C CA . PRO B 1 281 ? -14.227 -18.547 -7.312 1 88.56 281 PRO B CA 1
ATOM 4517 C C . PRO B 1 281 ? -14.32 -18.844 -5.82 1 88.56 281 PRO B C 1
ATOM 4519 O O . PRO B 1 281 ? -13.414 -19.453 -5.254 1 88.56 281 PRO B O 1
ATOM 4522 N N . TYR B 1 282 ? -15.266 -18.172 -5.105 1 71 282 TYR B N 1
ATOM 4523 C CA . TYR B 1 282 ? -15.477 -18.328 -3.672 1 71 282 TYR B CA 1
ATOM 4524 C C . TYR B 1 282 ? -15.734 -19.781 -3.32 1 71 282 TYR B C 1
ATOM 4526 O O . TYR B 1 282 ? -16.562 -20.453 -3.951 1 71 282 TYR B O 1
ATOM 4534 N N . CYS B 1 283 ? -14.758 -20.359 -2.637 1 60.25 283 CYS B N 1
ATOM 4535 C CA . CYS B 1 283 ? -14.93 -21.766 -2.314 1 60.25 283 CYS B CA 1
ATOM 4536 C C . CYS B 1 283 ? -15.812 -21.938 -1.085 1 60.25 283 CYS B C 1
ATOM 4538 O O . CYS B 1 283 ? -15.492 -21.438 -0.008 1 60.25 283 CYS B O 1
ATOM 4540 N N . LYS B 1 284 ? -17.219 -21.797 -1.201 1 50.78 284 LYS B N 1
ATOM 4541 C CA . LYS B 1 284 ? -18.172 -22.094 -0.135 1 50.78 284 LYS B CA 1
ATOM 4542 C C . LYS B 1 284 ? -17.781 -23.391 0.586 1 50.78 284 LYS B C 1
ATOM 4544 O O . LYS B 1 284 ? -17.375 -24.359 -0.047 1 50.78 284 LYS B O 1
ATOM 4549 N N . GLU B 1 285 ? -17.203 -23.359 1.763 1 46.34 285 GLU B N 1
ATOM 4550 C CA . GLU B 1 285 ? -17.359 -24.609 2.482 1 46.34 285 GLU B CA 1
ATOM 4551 C C . GLU B 1 285 ? -18.734 -25.234 2.242 1 46.34 285 GLU B C 1
ATOM 4553 O O . GLU B 1 285 ? -19.734 -24.516 2.139 1 46.34 285 GLU B O 1
ATOM 4558 N N . ASN B 1 286 ? -18.875 -26.312 1.543 1 35.16 286 ASN B N 1
ATOM 4559 C CA . ASN B 1 286 ? -20.016 -27.203 1.752 1 35.16 286 ASN B CA 1
ATOM 4560 C C . ASN B 1 286 ? -20.438 -27.25 3.219 1 35.16 286 ASN B C 1
ATOM 4562 O O . ASN B 1 286 ? -19.625 -27.609 4.086 1 35.16 286 ASN B O 1
ATOM 4566 N N . PRO B 1 287 ? -21.484 -26.516 3.768 1 31.05 287 PRO B N 1
ATOM 4567 C CA . PRO B 1 287 ? -21.969 -27.125 5.008 1 31.05 287 PRO B CA 1
ATOM 4568 C C . PRO B 1 287 ? -22.141 -28.641 4.898 1 31.05 287 PRO B C 1
ATOM 4570 O O . PRO B 1 287 ? -22.359 -29.172 3.801 1 31.05 287 PRO B O 1
#

Foldseek 3Di:
DDDPPPPPPPPPCPPQAEAEEEEAQVQQPDPNHGHQLVLVLVLLLVQLVVCCVVPVPHNHGYEYEYEPDDDDPVVCVSSVSYHYHYHYDDPCVLVVCVVSVHAEYEYQDPPDCCLVNLVVLHHYWYFYGFDHDDFDDDPQASAEEEEEQYQTQFDPVLVVQCVVDPVSSVVVLQVCLQPATHGHSNNSVQVSVQVVQVVVPVVHHGNHAYEYEYLAACPSNVSNRVNNCVVVVGDHRYYDHNVRDQCQVVCLVSRHSEYEDQDVVNQVSNSVSNHRYIHRHRNPPPD/DDDPPPPPPPPPCPPQAEAEEEEEQVQQPDPNHGHQLVLVLVLLLVQLVVCCVVPVPHNHGYEYEYEPDDDDPVVCVSSVSYHYHYHYDDPCVLVVCVVSVHAEYEYQDPPDCCLVNLVSLHHYWYFYGFDHDDFDDDPQASAEEEEEQYQTQFDPVLVVQCVVDPVSSVVVLQVCLQPATHGHSNNSVQVSVQVVQVVVPVVHHGNHAYEYEYLAACPSNVSNRVNNCVVVVGDHRYYDHNVRDQCQVVCLVRRHSEYEDQDVVNQVSNSVSNHRYIHRHRNPPPD

Radius of gyration: 26.51 Å; Cα contacts (8 Å, |Δi|>4): 1130; chains: 2; bounding box: 78×79×68 Å

Solvent-accessible surface area (backbone atoms only — not comparable to full-atom values): 30109 Å² total; per-residue (Å²): 136,80,81,83,77,76,79,70,74,74,71,72,77,65,77,64,58,49,53,22,36,34,30,36,25,56,36,44,39,45,96,89,35,77,18,54,43,29,59,37,53,50,26,49,24,52,51,28,46,52,44,41,69,77,37,70,82,62,50,66,33,55,31,40,32,25,35,68,43,79,90,45,73,65,60,47,61,74,36,63,54,39,53,75,46,71,44,65,76,60,95,56,35,59,62,51,39,56,73,63,54,39,34,34,38,40,27,65,47,84,76,61,62,36,64,61,29,39,74,72,67,18,16,43,31,29,38,65,94,59,75,70,51,87,65,77,86,44,91,71,37,56,33,33,42,36,32,26,39,66,39,29,39,26,30,46,66,64,55,60,43,36,76,74,29,66,68,55,27,53,52,49,29,54,78,37,34,88,52,59,67,55,73,18,54,35,38,61,39,50,46,54,49,38,56,52,36,61,62,44,36,76,84,40,79,36,42,61,38,39,32,39,50,32,51,44,29,32,28,46,50,32,35,21,54,39,49,26,36,51,73,71,72,41,62,34,42,25,30,36,22,40,50,65,51,79,60,46,70,56,46,64,70,67,49,41,49,33,35,41,31,50,46,66,67,61,27,54,50,27,42,75,71,47,35,47,38,23,40,23,70,78,75,70,75,77,128,135,81,80,83,79,75,78,70,74,75,70,72,76,66,77,64,57,50,52,21,36,34,30,35,26,56,37,43,38,46,96,89,34,77,18,55,42,30,59,37,53,50,26,48,23,52,51,27,44,51,44,42,69,79,37,69,83,62,50,66,33,57,30,39,33,25,34,68,42,77,91,46,74,65,60,48,61,74,38,64,54,39,51,75,46,70,43,65,77,60,95,57,36,60,61,53,39,55,74,63,54,38,35,34,39,42,28,64,49,84,75,60,62,36,66,61,27,39,74,72,66,19,16,42,32,28,38,64,94,59,76,69,52,89,64,77,85,44,92,70,38,56,33,34,42,36,32,26,40,65,38,28,39,26,31,48,66,63,55,59,41,35,74,74,30,65,70,57,29,54,51,49,28,54,78,37,35,90,52,60,70,55,75,18,54,35,36,63,38,51,46,55,49,38,55,51,36,60,64,45,36,76,84,38,81,37,43,62,37,38,34,39,50,31,52,44,28,32,28,46,50,32,34,20,54,39,48,25,36,50,74,71,71,39,62,36,43,25,31,35,24,42,52,66,50,79,60,46,70,56,47,64,71,67,49,40,49,34,34,42,30,49,48,66,67,59,28,53,48,27,42,75,70,47,36,47,37,24,40,22,71,76,74,70,74,77,128

pLDDT: mean 88.03, std 16.54, range [21.23, 98.75]

Nearest PDB structures (foldseek):
  6jen-assembly2_B  TM=2.985E-01  e=5.277E-01  Phytolacca americana
  7vek-assembly2_B  TM=4.568E-01  e=3.780E+00  Phytolacca americana
  8hjl-assembly1_B  TM=2.407E-01  e=1.626E+00  Siraitia grosvenorii
  7vej-assembly1_A  TM=2.428E-01  e=8.791E+00  Phytolacca americana
  7vek-assembly2_B  TM=4.569E-01  e=2.781E+00  Phytolacca americana